Protein 6F4J (pdb70)

InterPro domains:
  IPR001611 Leucine-rich repeat [PS51450] (43-64)
  IPR001611 Leucine-rich repeat [PS51450] (89-110)
  IPR032675 Leucine-rich repeat domain superfamily [G3DSA:3.80.10.10] (1-176)
  IPR044640 U2 small nuclear ribonucleoprotein A' [PTHR10552] (1-251)

Secondary structure (DSSP, 8-state):
-----HHHHHHS-EEE-TTS-EEEE-TTS---S---GGGGTT--SEEE-TTS--SEE--PPP-TT--EEE--S----EE-TTGGGT-TT--EEE--S----SGGGGGGGTT-SS--EEE-TTSGGGGSTTHHHHHHHH-TT--EETTEE--HHHHHHHHHHHHSHHHHHHHHHH-/-----HHHHHHS-EEE-TTS-EEEE-TTS---S---GGGGTT--SEEE--SS--SEE------TT--EEE--S----EE-TTGGGT-TT--EEE--S----SGGGGGGGTT-TT--EEE-TTSGGGGSTTHHHHHHHH-TT--EETTEE--HHHHHHHHHHTTSHHHHHHHHH-/---SEEEEES--TTS-HHHHHHHHHHHHTTTS-EEEEE--SSSTTTT-EEEEESSHHHHHHHHHHHTT-EETTEE-EEEE-S-HHHHHHHH-/----SEEEEES--TTS-HHHHHHHHHHHHTTTS-EEEEE--SSSTTTT-EEEEESSHHHHHHHHHHHTT-EETTEE-EEEE-S-HHHHHHH-

Structure (mmCIF, N/CA/C/O backbone):
data_6F4J
#
_entry.id   6F4J
#
_cell.length_a   65.978
_cell.length_b   53.763
_cell.length_c   75.839
_cell.angle_alpha   90.00
_cell.angle_beta   103.09
_cell.angle_gamma   90.00
#
_symmetry.space_group_name_H-M   'P 1 21 1'
#
loop_
_entity.id
_entity.type
_entity.pdbx_description
1 polymer "Probable U2 small nuclear ribonucleoprotein A'"
2 polymer 'U1 small nuclear ribonucleoprotein A'
3 non-polymer 'POLYETHYLENE GLYCOL (N=34)'
4 non-polymer 'SULFATE ION'
5 water water
#
loop_
_atom_site.group_PDB
_atom_site.id
_atom_site.type_symbol
_atom_site.label_atom_id
_atom_site.label_alt_id
_atom_site.label_comp_id
_atom_site.label_asym_id
_atom_site.label_entity_id
_atom_site.label_seq_id
_atom_site.pdbx_PDB_ins_code
_atom_site.Cartn_x
_atom_site.Cartn_y
_atom_site.Cartn_z
_atom_site.occupancy
_atom_site.B_iso_or_equiv
_atom_site.auth_seq_id
_atom_site.auth_comp_id
_atom_site.auth_asym_id
_atom_site.auth_atom_id
_atom_site.pdbx_PDB_model_num
ATOM 1 N N . MET A 1 1 ? 39.724 -5.208 15.287 1.00 19.05 1 MET A N 1
ATOM 2 C CA . MET A 1 1 ? 38.714 -4.698 16.210 1.00 18.76 1 MET A CA 1
ATOM 3 C C . MET A 1 1 ? 38.728 -5.539 17.474 1.00 17.98 1 MET A C 1
ATOM 4 O O . MET A 1 1 ? 38.944 -6.754 17.410 1.00 19.63 1 MET A O 1
ATOM 9 N N . VAL A 1 2 ? 38.530 -4.900 18.621 1.00 17.82 2 VAL A N 1
ATOM 10 C CA . VAL A 1 2 ? 38.282 -5.654 19.840 1.00 19.58 2 VAL A CA 1
ATOM 11 C C . VAL A 1 2 ? 37.086 -5.071 20.574 1.00 18.29 2 VAL A C 1
ATOM 12 O O . VAL A 1 2 ? 36.737 -3.896 20.377 1.00 18.95 2 VAL A O 1
ATOM 16 N N . LYS A 1 3 ? 36.475 -5.889 21.427 1.00 17.07 3 LYS A N 1
ATOM 17 C CA . LYS A 1 3 ? 35.359 -5.430 22.256 1.00 18.17 3 LYS A CA 1
ATOM 18 C C . LYS A 1 3 ? 35.886 -4.800 23.545 1.00 17.55 3 LYS A C 1
ATOM 19 O O . LYS A 1 3 ? 37.038 -5.025 23.932 1.00 18.06 3 LYS A O 1
ATOM 25 N N . LEU A 1 4 ? 35.057 -3.990 24.197 1.00 16.60 4 LEU A N 1
ATOM 26 C CA . LEU A 1 4 ? 35.435 -3.361 25.457 1.00 15.26 4 LEU A CA 1
ATOM 27 C C . LEU A 1 4 ? 35.331 -4.426 26.552 1.00 15.16 4 LEU A C 1
ATOM 28 O O . LEU A 1 4 ? 34.228 -4.792 26.947 1.00 18.07 4 LEU A O 1
ATOM 33 N N . THR A 1 5 ? 36.473 -4.928 27.011 1.00 16.85 5 THR A N 1
ATOM 34 C CA . THR A 1 5 ? 36.543 -6.002 28.005 1.00 16.05 5 THR A CA 1
ATOM 35 C C . THR A 1 5 ? 37.372 -5.541 29.204 1.00 16.62 5 THR A C 1
ATOM 36 O O . THR A 1 5 ? 38.114 -4.554 29.100 1.00 16.49 5 THR A O 1
ATOM 40 N N . PRO A 1 6 ? 37.266 -6.253 30.343 1.00 17.74 6 PRO A N 1
ATOM 41 C CA . PRO A 1 6 ? 38.152 -5.923 31.463 1.00 18.70 6 PRO A CA 1
ATOM 42 C C . PRO A 1 6 ? 39.625 -6.081 31.099 1.00 20.01 6 PRO A C 1
ATOM 43 O O . PRO A 1 6 ? 40.455 -5.307 31.581 1.00 19.37 6 PRO A O 1
ATOM 47 N N . GLU A 1 7 ? 39.941 -7.060 30.258 1.00 19.97 7 GLU A N 1
ATOM 48 C CA . GLU A 1 7 ? 41.318 -7.258 29.805 1.00 20.56 7 GLU A CA 1
ATOM 49 C C . GLU A 1 7 ? 41.826 -6.027 29.051 1.00 19.20 7 GLU A C 1
ATOM 50 O O . GLU A 1 7 ? 42.964 -5.589 29.241 1.00 21.27 7 GLU A O 1
ATOM 56 N N . LEU A 1 8 ? 40.989 -5.470 28.182 1.00 17.26 8 LEU A N 1
ATOM 57 C CA . LEU A 1 8 ? 41.390 -4.274 27.445 1.00 17.12 8 LEU A CA 1
ATOM 58 C C . LEU A 1 8 ? 41.643 -3.114 28.398 1.00 18.30 8 LEU A C 1
ATOM 59 O O . LEU A 1 8 ? 42.670 -2.431 28.304 1.00 19.44 8 LEU A O 1
ATOM 64 N N . ILE A 1 9 ? 40.704 -2.892 29.316 1.00 17.31 9 ILE A N 1
ATOM 65 C CA . ILE A 1 9 ? 40.851 -1.842 30.321 1.00 17.61 9 ILE A CA 1
ATOM 66 C C . ILE A 1 9 ? 42.166 -1.989 31.093 1.00 18.77 9 ILE A C 1
ATOM 67 O O . ILE A 1 9 ? 42.936 -1.028 31.231 1.00 20.09 9 ILE A O 1
ATOM 72 N N . ASN A 1 10 ? 42.449 -3.206 31.540 1.00 20.60 10 ASN A N 1
ATOM 73 C CA . ASN A 1 10 ? 43.647 -3.453 32.338 1.00 24.73 10 ASN A CA 1
ATOM 74 C C . ASN A 1 10 ? 44.967 -3.165 31.611 1.00 24.53 10 ASN A C 1
ATOM 75 O O . ASN A 1 10 ? 45.944 -2.754 32.248 1.00 26.25 10 ASN A O 1
ATOM 80 N N . GLN A 1 11 ? 45.010 -3.386 30.295 1.00 23.37 11 GLN A N 1
ATOM 81 C CA A GLN A 1 11 ? 46.220 -3.169 29.491 0.55 23.57 11 GLN A CA 1
ATOM 82 C CA B GLN A 1 11 ? 46.253 -3.151 29.555 0.45 22.28 11 GLN A CA 1
ATOM 83 C C . GLN A 1 11 ? 46.363 -1.724 29.018 1.00 22.60 11 GLN A C 1
ATOM 84 O O . GLN A 1 11 ? 47.445 -1.293 28.604 1.00 25.57 11 GLN A O 1
ATOM 95 N N . SER A 1 12 ? 45.259 -0.990 29.039 1.00 21.33 12 SER A N 1
ATOM 96 C CA . SER A 1 12 ? 45.230 0.341 28.460 1.00 19.13 12 SER A CA 1
ATOM 97 C C . SER A 1 12 ? 45.932 1.366 29.328 1.00 18.50 12 SER A C 1
ATOM 98 O O . SER A 1 12 ? 46.096 1.181 30.530 1.00 21.14 12 SER A O 1
ATOM 101 N N . MET A 1 13 ? 46.359 2.448 28.697 1.00 17.61 13 MET A N 1
ATOM 102 C CA . MET A 1 13 ? 47.034 3.503 29.415 1.00 17.63 13 MET A CA 1
ATOM 103 C C . MET A 1 13 ? 46.098 4.137 30.455 1.00 18.29 13 MET A C 1
ATOM 104 O O . MET A 1 13 ? 44.942 4.486 30.161 1.00 18.72 13 MET A O 1
ATOM 109 N N . GLN A 1 14 ? 46.594 4.250 31.683 1.00 19.72 14 GLN A N 1
ATOM 110 C CA . GLN A 1 14 ? 45.848 4.856 32.785 1.00 19.27 14 GLN A CA 1
ATOM 111 C C . GLN A 1 14 ? 46.816 5.834 33.428 1.00 20.70 14 GLN A C 1
ATOM 112 O O . GLN A 1 14 ? 47.848 5.428 33.959 1.00 22.83 14 GLN A O 1
ATOM 118 N N . TYR A 1 15 ? 46.512 7.123 33.349 1.00 19.50 15 TYR A N 1
ATOM 119 C CA . TYR A 1 15 ? 47.523 8.119 33.646 1.00 18.34 15 TYR A CA 1
ATOM 120 C C . TYR A 1 15 ? 46.905 9.450 34.008 1.00 15.93 15 TYR A C 1
ATOM 121 O O . TYR A 1 15 ? 45.706 9.682 33.799 1.00 16.51 15 TYR A O 1
ATOM 130 N N . ILE A 1 16 ? 47.732 10.342 34.529 1.00 19.64 16 ILE A N 1
ATOM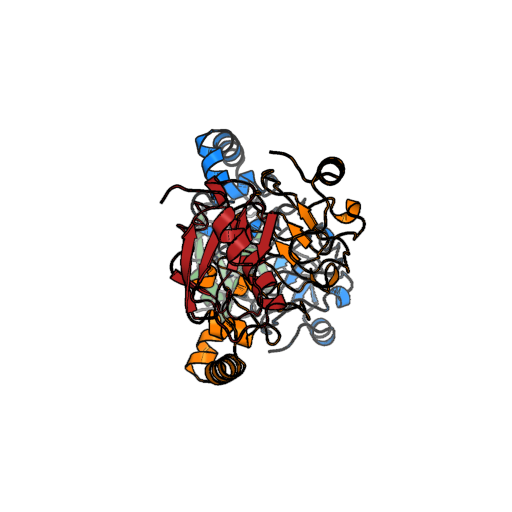 131 C CA . ILE A 1 16 ? 47.301 11.703 34.785 1.00 19.14 16 ILE A CA 1
ATOM 132 C C . ILE A 1 16 ? 47.540 12.545 33.532 1.00 16.34 16 ILE A C 1
ATOM 133 O O . ILE A 1 16 ? 48.680 12.645 33.049 1.00 17.89 16 ILE A O 1
ATOM 138 N N . ASN A 1 17 ? 46.464 13.139 33.007 1.00 14.27 17 ASN A N 1
ATOM 139 C CA . ASN A 1 17 ? 46.488 13.797 31.697 1.00 13.48 17 ASN A CA 1
ATOM 140 C C . ASN A 1 17 ? 46.959 15.259 31.800 1.00 15.78 17 ASN A C 1
ATOM 141 O O . ASN A 1 17 ? 47.261 15.734 32.906 1.00 15.66 17 ASN A O 1
ATOM 146 N N . PRO A 1 18 ? 47.074 15.964 30.657 1.00 17.17 18 PRO A N 1
ATOM 147 C CA . PRO A 1 18 ? 47.624 17.325 30.718 1.00 17.83 18 PRO A CA 1
ATOM 148 C C . PRO A 1 18 ? 46.809 18.325 31.530 1.00 17.33 18 PRO A C 1
ATOM 149 O O . PRO A 1 18 ? 47.324 19.396 31.861 1.00 19.55 18 PRO A O 1
ATOM 153 N N . VAL A 1 19 ? 45.549 18.003 31.820 1.00 16.50 19 VAL A N 1
ATOM 154 C CA . VAL A 1 19 ? 44.739 18.872 32.671 1.00 18.06 19 VAL A CA 1
ATOM 155 C C . VAL A 1 19 ? 44.612 18.284 34.091 1.00 19.84 19 VAL A C 1
ATOM 156 O O . VAL A 1 19 ? 43.741 18.670 34.868 1.00 21.97 19 VAL A O 1
ATOM 160 N N . ARG A 1 20 ? 45.534 17.366 34.387 1.00 19.26 20 ARG A N 1
ATOM 161 C CA A ARG A 1 20 ? 45.742 16.827 35.736 0.50 20.58 20 ARG A CA 1
ATOM 162 C CA B ARG A 1 20 ? 45.757 16.796 35.722 0.50 20.10 20 ARG A CA 1
ATOM 163 C C . ARG A 1 20 ? 44.615 15.920 36.225 1.00 20.37 20 ARG A C 1
ATOM 164 O O . ARG A 1 20 ? 44.397 15.773 37.431 1.00 22.44 20 ARG A O 1
ATOM 179 N N . GLU A 1 21 ? 43.920 15.303 35.288 1.00 17.47 21 GLU A N 1
ATOM 180 C CA . GLU A 1 21 ? 42.872 14.369 35.642 1.00 18.49 21 GLU A CA 1
ATOM 181 C C . GLU A 1 21 ? 43.222 12.940 35.265 1.00 14.54 21 GLU A C 1
ATOM 182 O O . GLU A 1 21 ? 43.997 12.697 34.347 1.00 14.37 21 GLU A O 1
ATOM 188 N N . ARG A 1 22 ? 42.649 11.985 35.984 1.00 13.51 22 ARG A N 1
ATOM 189 C CA . ARG A 1 22 ? 42.958 10.588 35.727 1.00 14.47 22 ARG A CA 1
ATOM 190 C C . ARG A 1 22 ? 42.164 10.104 34.521 1.00 11.92 22 ARG A C 1
ATOM 191 O O . ARG A 1 22 ? 40.930 10.166 34.496 1.00 12.23 22 ARG A O 1
ATOM 199 N N . GLU A 1 23 ? 42.877 9.619 33.522 1.00 12.52 23 GLU A N 1
ATOM 200 C CA . GLU A 1 23 ? 42.282 9.286 32.248 1.00 12.79 23 GLU A CA 1
ATOM 201 C C . GLU A 1 23 ? 42.565 7.836 31.844 1.00 13.04 23 GLU A C 1
ATOM 202 O O . GLU A 1 23 ? 43.670 7.306 32.073 1.00 15.40 23 GLU A O 1
ATOM 208 N N . LEU A 1 24 ? 41.566 7.206 31.238 1.00 11.56 24 LEU A N 1
ATOM 209 C CA . LEU A 1 24 ? 41.689 5.885 30.622 1.00 13.34 24 LEU A CA 1
ATOM 210 C C . LEU A 1 24 ? 41.634 6.043 29.101 1.00 14.34 24 LEU A C 1
ATOM 211 O O . LEU A 1 24 ? 40.682 6.613 28.573 1.00 14.92 24 LEU A O 1
ATOM 216 N N . ASP A 1 25 ? 42.663 5.564 28.407 1.00 12.79 25 ASP A N 1
ATOM 217 C CA . ASP A 1 25 ? 42.756 5.658 26.959 1.00 13.61 25 ASP A CA 1
ATOM 218 C C . ASP A 1 25 ? 42.243 4.379 26.299 1.00 13.19 25 ASP A C 1
ATOM 219 O O . ASP A 1 25 ? 42.924 3.345 26.328 1.00 15.61 25 ASP A O 1
ATOM 224 N N . LEU A 1 26 ? 41.063 4.456 25.683 1.00 11.03 26 LEU A N 1
ATOM 225 C CA . LEU A 1 26 ? 40.509 3.343 24.919 1.00 11.59 26 LEU A CA 1
ATOM 226 C C . LEU A 1 26 ? 40.412 3.698 23.434 1.00 11.87 26 LEU A C 1
ATOM 227 O O . LEU A 1 26 ? 39.517 3.224 22.721 1.00 14.40 26 LEU A O 1
ATOM 232 N N . ARG A 1 27 ? 41.336 4.525 22.955 1.00 12.30 27 ARG A N 1
ATOM 233 C CA . ARG A 1 27 ? 41.236 5.077 21.605 1.00 11.10 27 ARG A CA 1
ATOM 234 C C . ARG A 1 27 ? 41.640 4.081 20.518 1.00 11.42 27 ARG A C 1
ATOM 235 O O . ARG A 1 27 ? 42.658 3.385 20.648 1.00 13.11 27 ARG A O 1
ATOM 243 N N . GLY A 1 28 ? 40.869 4.036 19.436 1.00 12.15 28 GLY A N 1
ATOM 244 C CA . GLY A 1 28 ? 41.326 3.406 18.205 1.00 12.52 28 GLY A CA 1
ATOM 245 C C . GLY A 1 28 ? 41.049 1.926 18.003 1.00 12.21 28 GLY A C 1
ATOM 246 O O . GLY A 1 28 ? 41.522 1.326 17.042 1.00 13.00 28 GLY A O 1
ATOM 247 N N . TYR A 1 29 ? 40.267 1.333 18.897 1.00 12.08 29 TYR A N 1
ATOM 248 C CA . TYR A 1 29 ? 40.069 -0.118 18.900 1.00 12.98 29 TYR A CA 1
ATOM 249 C C . TYR A 1 29 ? 38.863 -0.602 18.095 1.00 12.48 29 TYR A C 1
ATOM 250 O O . TYR A 1 29 ? 38.624 -1.810 18.007 1.00 15.19 29 TYR A O 1
ATOM 259 N N . LYS A 1 30 ? 38.119 0.343 17.510 1.00 13.64 30 LYS A N 1
ATOM 260 C CA . LYS A 1 30 ? 36.859 0.049 16.801 1.00 14.16 30 LYS A CA 1
ATOM 261 C C . LYS A 1 30 ? 35.851 -0.701 17.701 1.00 13.04 30 LYS A C 1
ATOM 262 O O . LYS A 1 30 ? 35.093 -1.563 17.256 1.00 13.86 30 LYS A O 1
ATOM 268 N N . ILE A 1 31 ? 35.861 -0.347 18.980 1.00 11.95 31 ILE A N 1
ATOM 269 C CA . ILE A 1 31 ? 34.916 -0.898 19.947 1.00 12.19 31 ILE A CA 1
ATOM 270 C C . ILE A 1 31 ? 33.490 -0.627 19.461 1.00 12.60 31 ILE A C 1
ATOM 271 O O . ILE A 1 31 ? 33.168 0.499 19.115 1.00 13.66 31 ILE A O 1
ATOM 276 N N . PRO A 1 32 ? 32.641 -1.670 19.395 1.00 13.25 32 PRO A N 1
ATOM 277 C CA . PRO A 1 32 ? 31.306 -1.446 18.815 1.00 14.04 32 PRO A CA 1
ATOM 278 C C . PRO A 1 32 ? 30.222 -1.107 19.838 1.00 13.98 32 PRO A C 1
ATOM 279 O O . PRO A 1 32 ? 29.167 -0.601 19.448 1.00 15.18 32 PRO A O 1
ATOM 283 N N . GLN A 1 33 ? 30.472 -1.354 21.119 1.00 13.39 33 GLN A N 1
ATOM 284 C CA . GLN A 1 33 ? 29.456 -1.159 22.143 1.00 16.62 33 GLN A CA 1
ATOM 285 C C . GLN A 1 33 ? 30.105 -0.801 23.466 1.00 13.83 33 GLN A C 1
ATOM 286 O O . GLN A 1 33 ? 31.132 -1.380 23.821 1.00 15.31 33 GLN A O 1
ATOM 292 N N . ILE A 1 34 ? 29.537 0.160 24.191 1.00 13.64 34 ILE A N 1
ATOM 293 C CA . ILE A 1 34 ? 29.974 0.391 25.555 1.00 13.35 34 ILE A CA 1
ATOM 294 C C . ILE A 1 34 ? 29.522 -0.757 26.474 1.00 16.05 34 ILE A C 1
ATOM 295 O O . ILE A 1 34 ? 28.330 -1.097 26.547 1.00 16.40 34 ILE A O 1
ATOM 300 N N . GLU A 1 35 ? 30.484 -1.356 27.168 1.00 15.96 35 GLU A N 1
ATOM 301 C CA . GLU A 1 35 ? 30.213 -2.429 28.121 1.00 16.87 35 GLU A CA 1
ATOM 302 C C . GLU A 1 35 ? 31.432 -2.622 29.007 1.00 13.34 35 GLU A C 1
ATOM 303 O O . GLU A 1 35 ? 32.518 -2.136 28.677 1.00 14.99 35 GLU A O 1
ATOM 309 N N . ASN A 1 36 ? 31.239 -3.300 30.136 1.00 14.55 36 ASN A N 1
ATOM 310 C CA . ASN A 1 36 ? 32.307 -3.624 31.078 1.00 13.62 36 ASN A CA 1
ATOM 311 C C . ASN A 1 36 ? 32.991 -2.430 31.746 1.00 14.41 36 ASN A C 1
ATOM 312 O O . ASN A 1 36 ? 34.041 -2.599 32.368 1.00 15.88 36 ASN A O 1
ATOM 317 N N . LEU A 1 37 ? 32.394 -1.240 31.673 1.00 14.29 37 LEU A N 1
ATOM 318 C CA . LEU A 1 37 ? 33.034 -0.089 32.300 1.00 13.41 37 LEU A CA 1
ATOM 319 C C . LEU A 1 37 ? 33.021 -0.156 33.823 1.00 15.88 37 LEU A C 1
ATOM 320 O O . LEU A 1 37 ? 33.744 0.585 34.483 1.00 15.96 37 LEU A O 1
ATOM 325 N N . GLY A 1 38 ? 32.203 -1.039 34.388 1.00 14.55 38 GLY A N 1
ATOM 326 C CA . GLY A 1 38 ? 32.250 -1.234 35.823 1.00 17.66 38 GLY A CA 1
ATOM 327 C C . GLY A 1 38 ? 33.634 -1.681 36.280 1.00 18.29 38 GLY A C 1
ATOM 328 O O . GLY A 1 38 ? 34.033 -1.427 37.419 1.00 18.29 38 GLY A O 1
ATOM 329 N N . ALA A 1 39 ? 34.368 -2.345 35.386 1.00 17.01 39 ALA A N 1
ATOM 330 C CA . ALA A 1 39 ? 35.703 -2.856 35.698 1.00 17.70 39 ALA A CA 1
ATOM 331 C C . ALA A 1 39 ? 36.717 -1.737 35.940 1.00 18.60 39 ALA A C 1
ATOM 332 O O . ALA A 1 39 ? 37.811 -1.987 36.439 1.00 20.77 39 ALA A O 1
ATOM 334 N N . THR A 1 40 ? 36.359 -0.510 35.574 1.00 16.13 40 THR A N 1
ATOM 335 C CA . THR A 1 40 ? 37.187 0.648 35.906 1.00 16.23 40 THR A CA 1
ATOM 336 C C . THR A 1 40 ? 37.155 0.990 37.394 1.00 17.31 40 THR A C 1
ATOM 337 O O . THR A 1 40 ? 37.980 1.775 37.866 1.00 19.02 40 THR A O 1
ATOM 341 N N . LEU A 1 41 ? 36.196 0.422 38.124 1.00 16.64 41 LEU A N 1
ATOM 342 C CA . LEU A 1 41 ? 36.056 0.681 39.558 1.00 17.23 41 LEU A CA 1
ATOM 343 C C . LEU A 1 41 ? 36.037 2.170 39.907 1.00 16.97 41 LEU A C 1
ATOM 344 O O . LEU A 1 41 ? 36.529 2.579 40.967 1.00 19.17 41 LEU A O 1
ATOM 349 N N . ASP A 1 42 ? 35.481 2.971 39.002 1.00 15.53 42 ASP A N 1
ATOM 350 C CA . ASP A 1 42 ? 35.274 4.410 39.224 1.00 16.01 42 ASP A CA 1
ATOM 351 C C . ASP A 1 42 ? 36.598 5.154 39.434 1.00 15.28 42 ASP A C 1
ATOM 352 O O . ASP A 1 42 ? 36.649 6.178 40.128 1.00 17.58 42 ASP A O 1
ATOM 357 N N . GLN A 1 43 ? 37.666 4.656 38.823 1.00 14.72 43 GLN A N 1
ATOM 358 C CA . GLN A 1 43 ? 38.987 5.248 39.030 1.00 15.64 43 GLN A CA 1
ATOM 359 C C . GLN A 1 43 ? 39.233 6.516 38.231 1.00 14.44 43 GLN A C 1
ATOM 360 O O . GLN A 1 43 ? 40.153 7.277 38.554 1.00 16.94 43 GLN A O 1
ATOM 366 N N . PHE A 1 44 ? 38.415 6.754 37.208 1.00 13.98 44 PHE A N 1
ATOM 367 C CA . PHE A 1 44 ? 38.737 7.784 36.211 1.00 12.99 44 PHE A CA 1
ATOM 368 C C . PHE A 1 44 ? 37.865 9.037 36.230 1.00 12.87 44 PHE A C 1
ATOM 369 O O . PHE A 1 44 ? 36.638 8.956 36.370 1.00 14.55 44 PHE A O 1
ATOM 377 N N . ASP A 1 45 ? 38.522 10.188 36.090 1.00 12.31 45 ASP A N 1
ATOM 378 C CA . ASP A 1 45 ? 37.855 11.452 35.814 1.00 11.75 45 ASP A CA 1
ATOM 379 C C . ASP A 1 45 ? 37.423 11.533 34.341 1.00 12.12 45 ASP A C 1
ATOM 380 O O . ASP A 1 45 ? 36.419 12.162 34.010 1.00 11.80 45 ASP A O 1
ATOM 385 N N . THR A 1 46 ? 38.202 10.923 33.457 1.00 11.76 46 THR A N 1
ATOM 386 C CA . THR A 1 46 ? 37.997 11.057 32.016 1.00 11.24 46 THR A CA 1
ATOM 387 C C . THR A 1 46 ? 38.168 9.713 31.355 1.00 11.92 46 THR A C 1
ATOM 388 O O . THR A 1 46 ? 39.098 8.979 31.667 1.00 12.43 46 THR A O 1
ATOM 392 N N . ILE A 1 47 ? 37.254 9.378 30.461 1.00 11.39 47 ILE A N 1
ATOM 393 C CA . ILE A 1 47 ? 37.374 8.168 29.659 1.00 11.16 47 ILE A CA 1
ATOM 394 C C . ILE A 1 47 ? 37.390 8.579 28.195 1.00 11.42 47 ILE A C 1
ATOM 395 O O . ILE A 1 47 ? 36.527 9.344 27.741 1.00 12.39 47 ILE A O 1
ATOM 400 N N . ASP A 1 48 ? 38.415 8.124 27.478 1.00 12.10 48 ASP A N 1
ATOM 401 C CA . ASP A 1 48 ? 38.602 8.504 26.083 1.00 12.61 48 ASP A CA 1
ATOM 402 C C . ASP A 1 48 ? 38.296 7.324 25.163 1.00 13.00 48 ASP A C 1
ATOM 403 O O . ASP A 1 48 ? 39.078 6.370 25.069 1.00 11.49 48 ASP A O 1
ATOM 408 N N . LEU A 1 49 ? 37.132 7.407 24.514 1.00 11.89 49 LEU A N 1
ATOM 409 C CA . LEU A 1 49 ? 36.653 6.389 23.586 1.00 11.34 49 LEU A CA 1
ATOM 410 C C . LEU A 1 49 ? 36.706 6.891 22.145 1.00 11.98 49 LEU A C 1
ATOM 411 O O . LEU A 1 49 ? 35.948 6.429 21.288 1.00 12.64 49 LEU A O 1
ATOM 416 N N . SER A 1 50 ? 37.604 7.839 21.872 1.00 11.06 50 SER A N 1
ATOM 417 C CA . SER A 1 50 ? 37.752 8.368 20.515 1.00 11.40 50 SER A CA 1
ATOM 418 C C . SER A 1 50 ? 38.133 7.254 19.539 1.00 12.15 50 SER A C 1
ATOM 419 O O . SER A 1 50 ? 38.804 6.294 19.914 1.00 13.00 50 SER A O 1
ATOM 422 N N . ASP A 1 51 ? 37.729 7.418 18.283 1.00 13.54 51 ASP A N 1
ATOM 423 C CA . ASP A 1 51 ? 38.145 6.529 17.202 1.00 12.37 51 ASP A CA 1
ATOM 424 C C . ASP A 1 51 ? 37.716 5.101 17.440 1.00 11.75 51 ASP A C 1
ATOM 425 O O . ASP A 1 51 ? 38.480 4.159 17.223 1.00 13.49 51 ASP A O 1
ATOM 430 N N . ASN A 1 52 ? 36.477 4.936 17.885 1.00 11.63 52 ASN A N 1
ATOM 431 C CA . ASN A 1 52 ? 35.887 3.605 17.951 1.00 12.98 52 ASN A CA 1
ATOM 432 C C . ASN A 1 52 ? 34.705 3.507 17.005 1.00 14.71 52 ASN A C 1
ATOM 433 O O . ASN A 1 52 ? 34.590 4.325 16.090 1.00 16.82 52 ASN A O 1
ATOM 438 N N . ASP A 1 53 ? 33.829 2.530 17.230 1.00 13.03 53 ASP A N 1
ATOM 439 C CA . ASP A 1 53 ? 32.759 2.234 16.275 1.00 13.54 53 ASP A CA 1
ATOM 440 C C . ASP A 1 53 ? 31.392 2.286 16.953 1.00 13.61 53 ASP A C 1
ATOM 441 O O . ASP A 1 53 ? 30.474 1.547 16.596 1.00 16.41 53 ASP A O 1
ATOM 446 N N . LEU A 1 54 ? 31.263 3.147 17.946 1.00 12.50 54 LEU A N 1
ATOM 447 C CA . LEU A 1 54 ? 30.014 3.223 18.702 1.00 12.33 54 LEU A CA 1
ATOM 448 C C . LEU A 1 54 ? 28.890 3.815 17.868 1.00 12.76 54 LEU A C 1
ATOM 449 O O . LEU A 1 54 ? 29.073 4.823 17.203 1.00 12.96 54 LEU A O 1
ATOM 454 N N . ARG A 1 55 ? 27.712 3.192 17.946 1.00 12.56 55 ARG A N 1
ATOM 455 C CA . ARG A 1 55 ? 26.510 3.756 17.338 1.00 13.15 55 ARG A CA 1
ATOM 456 C C . ARG A 1 55 ? 25.579 4.363 18.376 1.00 13.51 55 ARG A C 1
ATOM 457 O O . ARG A 1 55 ? 24.692 5.142 18.040 1.00 14.34 55 ARG A O 1
ATOM 465 N N . LYS A 1 56 ? 25.767 3.979 19.630 1.00 13.69 56 LYS A N 1
ATOM 466 C CA . LYS A 1 56 ? 24.920 4.471 20.710 1.00 15.47 56 LYS A CA 1
ATOM 467 C C . LYS A 1 56 ? 25.786 4.876 21.895 1.00 15.16 56 LYS A C 1
ATOM 468 O O . LYS A 1 56 ? 26.779 4.212 22.199 1.00 16.29 56 LYS A O 1
ATOM 474 N N . LEU A 1 57 ? 25.422 5.976 22.543 1.00 14.08 57 LEU A N 1
ATOM 475 C CA . LEU A 1 57 ? 25.946 6.300 23.862 1.00 14.59 57 LEU A CA 1
ATOM 476 C C . LEU A 1 57 ? 24.972 5.739 24.890 1.00 13.78 57 LEU A C 1
ATOM 477 O O . LEU A 1 57 ? 23.881 6.287 25.093 1.00 14.55 57 LEU A O 1
ATOM 482 N N . ASP A 1 58 ? 25.340 4.611 25.484 1.00 14.31 58 ASP A N 1
ATOM 483 C CA . ASP A 1 58 ? 24.443 3.886 26.375 1.00 15.84 58 ASP A CA 1
ATOM 484 C C . ASP A 1 58 ? 25.210 2.997 27.347 1.00 16.80 58 ASP A C 1
ATOM 485 O O . ASP A 1 58 ? 26.442 2.939 27.303 1.00 16.68 58 ASP A O 1
ATOM 490 N N . ASN A 1 59 ? 24.475 2.307 28.212 1.00 17.69 59 ASN A N 1
ATOM 491 C CA . ASN A 1 59 ? 25.023 1.231 29.028 1.00 16.41 59 ASN A CA 1
ATOM 492 C C . ASN A 1 59 ? 26.168 1.666 29.946 1.00 17.09 59 ASN A C 1
ATOM 493 O O . ASN A 1 59 ? 27.157 0.962 30.085 1.00 17.80 59 ASN A O 1
ATOM 498 N N . LEU A 1 60 ? 26.035 2.832 30.571 1.00 15.85 60 LEU A N 1
ATOM 499 C CA A LEU A 1 60 ? 27.016 3.273 31.553 0.06 15.86 60 LEU A CA 1
ATOM 500 C CA B LEU A 1 60 ? 27.023 3.285 31.556 0.94 15.16 60 LEU A CA 1
ATOM 501 C C . LEU A 1 60 ? 26.625 2.796 32.948 1.00 15.28 60 LEU A C 1
ATOM 502 O O . LEU A 1 60 ? 25.452 2.903 33.344 1.00 16.92 60 LEU A O 1
ATOM 511 N N . PRO A 1 61 ? 27.595 2.264 33.701 1.00 15.88 61 PRO A N 1
ATOM 512 C CA . PRO A 1 61 ? 27.395 1.861 35.094 1.00 16.32 61 PRO A CA 1
ATOM 513 C C . PRO A 1 61 ? 27.541 3.074 36.012 1.00 15.81 61 PRO A C 1
ATOM 514 O O . PRO A 1 61 ? 27.906 4.157 35.545 1.00 14.76 61 PRO A O 1
ATOM 518 N N . HIS A 1 62 ? 27.253 2.922 37.301 1.00 15.31 62 HIS A N 1
ATOM 519 C CA . HIS A 1 62 ? 27.465 4.029 38.224 1.00 15.07 62 HIS A CA 1
ATOM 520 C C . HIS A 1 62 ? 28.940 4.385 38.337 1.00 14.49 62 HIS A C 1
ATOM 521 O O . HIS A 1 62 ? 29.753 3.572 38.782 1.00 16.74 62 HIS A O 1
ATOM 528 N N . LEU A 1 63 ? 29.269 5.606 37.927 1.00 14.17 63 LEU A N 1
ATOM 529 C CA . LEU A 1 63 ? 30.649 6.096 37.966 1.00 14.08 63 LEU A CA 1
ATOM 530 C C . LEU A 1 63 ? 30.648 7.547 38.414 1.00 14.57 63 LEU A C 1
ATOM 531 O O . LEU A 1 63 ? 30.737 8.453 37.581 1.00 15.05 63 LEU A O 1
ATOM 536 N N . PRO A 1 64 ? 30.555 7.777 39.736 1.00 15.33 64 PRO A N 1
ATOM 537 C CA . PRO A 1 64 ? 30.424 9.140 40.259 1.00 16.38 64 PRO A CA 1
ATOM 538 C C . PRO A 1 64 ? 31.621 10.032 39.963 1.00 15.71 64 PRO A C 1
ATOM 539 O O . PRO A 1 64 ? 31.477 11.249 39.962 1.00 16.49 64 PRO A O 1
ATOM 543 N N . ARG A 1 65 ? 32.776 9.434 39.699 1.00 14.58 65 ARG A N 1
ATOM 544 C CA . ARG A 1 65 ? 33.970 10.226 39.489 1.00 13.87 65 ARG A CA 1
ATOM 545 C C . ARG A 1 65 ? 34.043 10.798 38.067 1.00 12.54 65 ARG A C 1
ATOM 546 O O . ARG A 1 65 ? 34.780 11.749 37.798 1.00 14.67 65 ARG A O 1
ATOM 554 N N . LEU A 1 66 ? 33.304 10.202 37.143 1.00 13.05 66 LEU A N 1
ATOM 555 C CA . LEU A 1 66 ? 33.448 10.572 35.737 1.00 13.31 66 LEU A CA 1
ATOM 556 C C . LEU A 1 66 ? 32.972 11.984 35.466 1.00 11.46 66 LEU A C 1
ATOM 557 O O . LEU A 1 66 ? 31.827 12.330 35.759 1.00 13.65 66 LEU A O 1
ATOM 562 N N . LYS A 1 67 ? 33.851 12.806 34.909 1.00 12.00 67 LYS A N 1
ATOM 563 C CA . LYS A 1 67 ? 33.522 14.199 34.615 1.00 12.03 67 LYS A CA 1
ATOM 564 C C . LYS A 1 67 ? 33.659 14.550 33.136 1.00 13.19 67 LYS A C 1
ATOM 565 O O . LYS A 1 67 ? 33.063 15.513 32.687 1.00 13.07 67 LYS A O 1
ATOM 571 N N . THR A 1 68 ? 34.437 13.780 32.370 1.00 12.98 68 THR A N 1
ATOM 572 C CA . THR A 1 68 ? 34.616 14.080 30.944 1.00 12.25 68 THR A CA 1
ATOM 573 C C . THR A 1 68 ? 34.538 12.803 30.137 1.00 12.32 68 THR A C 1
ATOM 574 O O . THR A 1 68 ? 35.165 11.800 30.494 1.00 13.00 68 THR A O 1
ATOM 578 N N . LEU A 1 69 ? 33.752 12.825 29.063 1.00 12.81 69 LEU A N 1
ATOM 579 C CA . LEU A 1 69 ? 33.656 11.690 28.151 1.00 13.19 69 LEU A CA 1
ATOM 580 C C . LEU A 1 69 ? 34.112 12.163 26.795 1.00 10.42 69 LEU A C 1
ATOM 581 O O . LEU A 1 69 ? 33.511 13.094 26.233 1.00 12.24 69 LEU A O 1
ATOM 586 N N . LEU A 1 70 ? 35.177 11.547 26.272 1.00 9.85 70 LEU A N 1
ATOM 587 C CA . LEU A 1 70 ? 35.648 11.901 24.940 1.00 10.12 70 LEU A CA 1
ATOM 588 C C . LEU A 1 70 ? 35.180 10.839 23.950 1.00 10.04 70 LEU A C 1
ATOM 589 O O . LEU A 1 70 ? 35.534 9.670 24.080 1.00 12.02 70 LEU A O 1
ATOM 594 N N . LEU A 1 71 ? 34.364 11.255 22.981 1.00 10.86 71 LEU A N 1
ATOM 595 C CA . LEU A 1 71 ? 33.709 10.327 22.057 1.00 11.08 71 LEU A CA 1
ATOM 596 C C . LEU A 1 71 ? 33.972 10.709 20.597 1.00 10.95 71 LEU A C 1
ATOM 597 O O . LEU A 1 71 ? 33.196 10.370 19.707 1.00 11.61 71 LEU A O 1
ATOM 602 N N . ASN A 1 72 ? 35.101 11.376 20.344 1.00 10.15 72 ASN A N 1
ATOM 603 C CA . ASN A 1 72 ? 35.425 11.831 18.997 1.00 10.84 72 ASN A CA 1
ATOM 604 C C . ASN A 1 72 ? 35.384 10.696 17.970 1.00 10.38 72 ASN A C 1
ATOM 605 O O . ASN A 1 72 ? 35.890 9.591 18.209 1.00 11.70 72 ASN A O 1
ATOM 610 N N . ASN A 1 73 ? 34.817 10.982 16.804 1.00 11.01 73 ASN A N 1
ATOM 611 C CA . ASN A 1 73 ? 34.979 10.072 15.669 1.00 10.91 73 ASN A CA 1
ATOM 612 C C . ASN A 1 73 ? 34.504 8.653 15.925 1.00 11.75 73 ASN A C 1
ATOM 613 O O . ASN A 1 73 ? 35.227 7.680 15.735 1.00 14.86 73 ASN A O 1
ATOM 618 N N . ASN A 1 74 ? 33.260 8.563 16.367 1.00 11.59 74 ASN A N 1
ATOM 619 C CA A ASN A 1 74 ? 32.534 7.304 16.382 0.24 13.02 74 ASN A CA 1
ATOM 620 C CA B ASN A 1 74 ? 32.535 7.306 16.387 0.76 12.90 74 ASN A CA 1
ATOM 621 C C . ASN A 1 74 ? 31.419 7.439 15.355 1.00 13.19 74 ASN A C 1
ATOM 622 O O . ASN A 1 74 ? 31.544 8.234 14.432 1.00 15.14 74 ASN A O 1
ATOM 631 N N . ARG A 1 75 ? 30.335 6.674 15.505 1.00 13.08 75 ARG A N 1
ATOM 632 C CA A ARG A 1 75 ? 29.214 6.764 14.574 0.40 13.74 75 ARG A CA 1
ATOM 633 C CA B ARG A 1 75 ? 29.210 6.720 14.577 0.60 14.89 75 ARG A CA 1
ATOM 634 C C . ARG A 1 75 ? 27.920 6.922 15.365 1.00 12.54 75 ARG A C 1
ATOM 635 O O . ARG A 1 75 ? 26.866 6.399 14.999 1.00 13.86 75 ARG A O 1
ATOM 650 N N . ILE A 1 76 ? 28.003 7.664 16.463 1.00 11.77 76 ILE A N 1
ATOM 651 C CA . ILE A 1 76 ? 26.865 7.730 17.390 1.00 12.08 76 ILE A CA 1
ATOM 652 C C . ILE A 1 76 ? 25.650 8.437 16.805 1.00 11.86 76 ILE A C 1
ATOM 653 O O . ILE A 1 76 ? 25.754 9.571 16.344 1.00 13.07 76 ILE A O 1
ATOM 658 N N . LEU A 1 77 ? 24.488 7.771 16.852 1.00 12.61 77 LEU A N 1
ATOM 659 C CA . LEU A 1 77 ? 23.253 8.376 16.336 1.00 13.10 77 LEU A CA 1
ATOM 660 C C . LEU A 1 77 ? 22.138 8.430 17.364 1.00 12.65 77 LEU A C 1
ATOM 661 O O . LEU A 1 77 ? 21.058 8.952 17.076 1.00 15.24 77 LEU A O 1
ATOM 666 N N . ARG A 1 78 ? 22.401 7.900 18.552 1.00 12.92 78 ARG A N 1
ATOM 667 C CA . ARG A 1 78 ? 21.402 7.826 19.613 1.00 11.98 78 ARG A CA 1
ATOM 668 C C . ARG A 1 78 ? 22.073 7.880 20.978 1.00 11.79 78 ARG A C 1
ATOM 669 O O . ARG A 1 78 ? 23.120 7.273 21.186 1.00 12.29 78 ARG A O 1
ATOM 677 N N . ILE A 1 79 ? 21.468 8.612 21.899 1.00 11.26 79 ILE A N 1
ATOM 678 C CA . ILE A 1 79 ? 21.914 8.681 23.283 1.00 11.97 79 ILE A CA 1
ATOM 679 C C . ILE A 1 79 ? 20.800 8.105 24.151 1.00 12.08 79 ILE A C 1
ATOM 680 O O . ILE A 1 79 ? 19.649 8.479 23.996 1.00 12.87 79 ILE A O 1
ATOM 685 N N . SER A 1 80 ? 21.124 7.183 25.047 1.00 11.63 80 SER A N 1
ATOM 686 C CA A SER A 1 80 ? 20.087 6.603 25.889 0.36 12.58 80 SER A CA 1
ATOM 687 C CA B SER A 1 80 ? 20.139 6.582 25.935 0.36 12.60 80 SER A CA 1
ATOM 688 C CA C SER A 1 80 ? 20.115 6.596 25.918 0.28 12.49 80 SER A CA 1
ATOM 689 C C . SER A 1 80 ? 19.627 7.602 26.942 1.00 13.43 80 SER A C 1
ATOM 690 O O . SER A 1 80 ? 20.359 8.523 27.323 1.00 14.00 80 SER A O 1
ATOM 697 N N . GLU A 1 81 ? 18.381 7.430 27.385 1.00 14.23 81 GLU A N 1
ATOM 698 C CA . GLU A 1 81 ? 17.823 8.278 28.435 1.00 14.42 81 GLU A CA 1
ATOM 699 C C . GLU A 1 81 ? 18.343 7.878 29.805 1.00 15.48 81 GLU A C 1
ATOM 700 O O . GLU A 1 81 ? 18.737 6.731 30.030 1.00 17.07 81 GLU A O 1
ATOM 706 N N . GLY A 1 82 ? 18.369 8.852 30.706 1.00 15.42 82 GLY A N 1
ATOM 707 C CA . GLY A 1 82 ? 18.652 8.620 32.106 1.00 17.21 82 GLY A CA 1
ATOM 708 C C . GLY A 1 82 ? 20.108 8.360 32.452 1.00 16.87 82 GLY A C 1
ATOM 709 O O . GLY A 1 82 ? 20.386 7.835 33.523 1.00 19.09 82 GLY A O 1
ATOM 710 N N . LEU A 1 83 ? 21.041 8.734 31.580 1.00 16.89 83 LEU A N 1
ATOM 711 C CA . LEU A 1 83 ? 22.453 8.503 31.882 1.00 15.89 83 LEU A CA 1
ATOM 712 C C . LEU A 1 83 ? 22.953 9.326 33.065 1.00 13.89 83 LEU A C 1
ATOM 713 O O . LEU A 1 83 ? 23.966 8.981 33.662 1.00 14.82 83 LEU A O 1
ATOM 718 N N . GLU A 1 84 ? 22.234 10.383 33.431 1.00 13.99 84 GLU A N 1
ATOM 719 C CA . GLU A 1 84 ? 22.616 11.166 34.598 1.00 14.39 84 GLU A CA 1
ATOM 720 C C . GLU A 1 84 ? 22.488 10.367 35.886 1.00 15.32 84 GLU A C 1
ATOM 721 O O . GLU A 1 84 ? 23.043 10.751 36.916 1.00 17.83 84 GLU A O 1
ATOM 727 N N . GLU A 1 85 ? 21.732 9.273 35.849 1.00 16.42 85 GLU A N 1
ATOM 728 C CA . GLU A 1 85 ? 21.652 8.394 37.009 1.00 20.69 85 GLU A CA 1
ATOM 729 C C . GLU A 1 85 ? 22.953 7.608 37.173 1.00 18.19 85 GLU A C 1
ATOM 730 O O . GLU A 1 85 ? 23.305 7.197 38.283 1.00 21.16 85 GLU A O 1
ATOM 736 N N . ALA A 1 86 ? 23.668 7.415 36.070 1.00 15.79 86 ALA A N 1
ATOM 737 C CA . ALA A 1 86 ? 24.916 6.651 36.095 1.00 16.10 86 ALA A CA 1
ATOM 738 C C . ALA A 1 86 ? 26.127 7.550 36.304 1.00 15.10 86 ALA A C 1
ATOM 739 O O . ALA A 1 86 ? 27.013 7.233 37.105 1.00 15.70 86 ALA A O 1
ATOM 741 N N . VAL A 1 87 ? 26.171 8.665 35.578 1.00 14.60 87 VAL A N 1
ATOM 742 C CA . VAL A 1 87 ? 27.311 9.575 35.644 1.00 13.24 87 VAL A CA 1
ATOM 743 C C . VAL A 1 87 ? 26.848 11.015 35.930 1.00 14.29 87 VAL A C 1
ATOM 744 O O . VAL A 1 87 ? 26.949 11.904 35.079 1.00 13.63 87 VAL A O 1
ATOM 748 N N . PRO A 1 88 ? 26.334 11.243 37.148 1.00 14.25 88 PRO A N 1
ATOM 749 C CA . PRO A 1 88 ? 25.694 12.525 37.462 1.00 14.08 88 PRO A CA 1
ATOM 750 C C . PRO A 1 88 ? 26.642 13.702 37.428 1.00 13.41 88 PRO A C 1
ATOM 751 O O . PRO A 1 88 ? 26.181 14.825 37.280 1.00 15.29 88 PRO A O 1
ATOM 755 N N . ASN A 1 89 ? 27.946 13.458 37.519 1.00 13.01 89 ASN A N 1
ATOM 756 C CA . ASN A 1 89 ? 28.884 14.571 37.570 1.00 14.31 89 ASN A CA 1
ATOM 757 C C . ASN A 1 89 ? 29.534 14.904 36.230 1.00 14.66 89 ASN A C 1
ATOM 758 O O . ASN A 1 89 ? 30.522 15.641 36.167 1.00 14.37 89 ASN A O 1
ATOM 763 N N . LEU A 1 90 ? 28.960 14.394 35.150 1.00 14.46 90 LEU A N 1
ATOM 764 C CA . LEU A 1 90 ? 29.518 14.642 33.836 1.00 14.57 90 LEU A CA 1
ATOM 765 C C . LEU A 1 90 ? 29.499 16.143 33.560 1.00 13.95 90 LEU A C 1
ATOM 766 O O . LEU A 1 90 ? 28.438 16.782 33.605 1.00 14.53 90 LEU A O 1
ATOM 771 N N . GLY A 1 91 ? 30.679 16.702 33.293 1.00 13.85 91 GLY A N 1
ATOM 772 C CA . GLY A 1 91 ? 30.843 18.122 33.026 1.00 14.77 91 GLY A CA 1
ATOM 773 C C . GLY A 1 91 ? 31.068 18.480 31.570 1.00 12.21 91 GLY A C 1
ATOM 774 O O . GLY A 1 91 ? 30.777 19.601 31.133 1.00 13.58 91 GLY A O 1
ATOM 775 N N . SER A 1 92 ? 31.610 17.530 30.815 1.00 12.32 92 SER A N 1
ATOM 776 C CA A SER A 1 92 ? 31.934 17.770 29.428 0.54 11.27 92 SER A CA 1
ATOM 777 C CA B SER A 1 92 ? 31.988 17.753 29.422 0.46 11.29 92 SER A CA 1
ATOM 778 C C . SER A 1 92 ? 31.688 16.518 28.618 1.00 11.11 92 SER A C 1
ATOM 779 O O . SER A 1 92 ? 32.113 15.419 28.999 1.00 12.81 92 SER A O 1
ATOM 784 N N . ILE A 1 93 ? 30.983 16.685 27.509 1.00 11.64 93 ILE A N 1
ATOM 785 C CA A ILE A 1 93 ? 30.793 15.584 26.584 0.58 11.70 93 ILE A CA 1
ATOM 786 C CA B ILE A 1 93 ? 30.764 15.587 26.574 0.42 11.51 93 ILE A CA 1
ATOM 787 C C . ILE A 1 93 ? 31.216 16.012 25.183 1.00 12.01 93 ILE A C 1
ATOM 788 O O . ILE A 1 93 ? 30.666 16.949 24.591 1.00 12.05 93 ILE A O 1
ATOM 797 N N . ILE A 1 94 ? 32.233 15.331 24.669 1.00 11.11 94 ILE A N 1
ATOM 798 C CA . ILE A 1 94 ? 32.821 15.721 23.407 1.00 10.96 94 ILE A CA 1
ATOM 799 C C . ILE A 1 94 ? 32.413 14.726 22.338 1.00 11.50 94 ILE A C 1
ATOM 800 O O . ILE A 1 94 ? 32.931 13.606 22.281 1.00 10.98 94 ILE A O 1
ATOM 805 N N . LEU A 1 95 ? 31.428 15.128 21.535 1.00 10.49 95 LEU A N 1
ATOM 806 C CA . LEU A 1 95 ? 30.835 14.246 20.534 1.00 11.21 95 LEU A CA 1
ATOM 807 C C . LEU A 1 95 ? 31.231 14.634 19.110 1.00 11.11 95 LEU A C 1
ATOM 808 O O . LEU A 1 95 ? 30.585 14.238 18.144 1.00 11.66 95 LEU A O 1
ATOM 813 N N . THR A 1 96 ? 32.315 15.394 18.988 1.00 11.19 96 THR A N 1
ATOM 814 C CA . THR A 1 96 ? 32.836 15.772 17.674 1.00 12.16 96 THR A CA 1
ATOM 815 C C . THR A 1 96 ? 32.920 14.560 16.736 1.00 12.34 96 THR A C 1
ATOM 816 O O . THR A 1 96 ? 33.412 13.499 17.131 1.00 13.73 96 THR A O 1
ATOM 820 N N . GLY A 1 97 ? 32.438 14.708 15.504 1.00 12.11 97 GLY A N 1
ATOM 821 C CA . GLY A 1 97 ? 32.589 13.664 14.500 1.00 12.46 97 GLY A CA 1
ATOM 822 C C . GLY A 1 97 ? 31.678 12.467 14.740 1.00 13.65 97 GLY A C 1
ATOM 823 O O . GLY A 1 97 ? 32.117 11.315 14.703 1.00 17.16 97 GLY A O 1
ATOM 824 N N . ASN A 1 98 ? 30.404 12.731 15.014 1.00 12.93 98 ASN A N 1
ATOM 825 C CA . ASN A 1 98 ? 29.425 11.666 15.133 1.00 12.91 98 ASN A CA 1
ATOM 826 C C . ASN A 1 98 ? 28.243 11.893 14.204 1.00 12.93 98 ASN A C 1
ATOM 827 O O . ASN A 1 98 ? 28.329 12.728 13.299 1.00 14.62 98 ASN A O 1
ATOM 832 N N . ASN A 1 99 ? 27.151 11.162 14.418 1.00 13.60 99 ASN A N 1
ATOM 833 C CA A ASN A 1 99 ? 26.031 11.143 13.483 0.43 16.15 99 ASN A CA 1
ATOM 834 C CA B ASN A 1 99 ? 26.042 11.179 13.471 0.57 14.88 99 ASN A CA 1
ATOM 835 C C . ASN A 1 99 ? 24.703 11.564 14.113 1.00 15.65 99 ASN A C 1
ATOM 836 O O . ASN A 1 99 ? 23.634 11.062 13.733 1.00 16.31 99 ASN A O 1
ATOM 845 N N . LEU A 1 100 ? 24.755 12.465 15.081 1.00 15.25 100 LEU A N 1
ATOM 846 C CA . LEU A 1 100 ? 23.520 12.931 15.703 1.00 14.57 100 LEU A CA 1
ATOM 847 C C . LEU A 1 100 ? 22.849 13.924 14.749 1.00 16.53 100 LEU A C 1
ATOM 848 O O . LEU A 1 100 ? 23.450 14.910 14.348 1.00 18.05 100 LEU A O 1
ATOM 853 N N . GLN A 1 101 ? 21.593 13.650 14.393 1.00 18.59 101 GLN A N 1
ATOM 854 C CA . GLN A 1 101 ? 20.939 14.304 13.252 1.00 22.15 101 GLN A CA 1
ATOM 855 C C . GLN A 1 101 ? 20.031 15.492 13.589 1.00 22.01 101 GLN A C 1
ATOM 856 O O . GLN A 1 101 ? 20.044 16.504 12.888 1.00 23.84 101 GLN A O 1
ATOM 862 N N . GLU A 1 102 ? 19.205 15.347 14.624 1.00 21.47 102 GLU A N 1
ATOM 863 C CA . GLU A 1 102 ? 18.150 16.322 14.900 1.00 22.04 102 GLU A CA 1
ATOM 864 C C . GLU A 1 102 ? 18.275 16.860 16.307 1.00 18.45 102 GLU A C 1
ATOM 865 O O . GLU A 1 102 ? 18.850 16.202 17.175 1.00 18.61 102 GLU A O 1
ATOM 871 N N . LEU A 1 103 ? 17.723 18.046 16.541 1.00 18.41 103 LEU A N 1
ATOM 872 C CA . LEU A 1 103 ? 17.751 18.628 17.877 1.00 19.01 103 LEU A CA 1
ATOM 873 C C . LEU A 1 103 ? 17.073 17.709 18.891 1.00 18.35 103 LEU A C 1
ATOM 874 O O . LEU A 1 103 ? 17.536 17.589 20.024 1.00 19.39 103 LEU A O 1
ATOM 879 N N . SER A 1 104 ? 15.985 17.055 18.486 1.00 19.21 104 SER A N 1
ATOM 880 C CA . SER A 1 104 ? 15.294 16.124 19.379 1.00 19.44 104 SER A CA 1
ATOM 881 C C . SER A 1 104 ? 16.168 14.954 19.855 1.00 18.87 104 SER A C 1
ATOM 882 O O . SER A 1 104 ? 15.890 14.363 20.893 1.00 18.80 104 SER A O 1
ATOM 885 N N . ASP A 1 105 ? 17.233 14.644 19.114 1.00 17.26 105 ASP A N 1
ATOM 886 C CA . ASP A 1 105 ? 18.147 13.572 19.492 1.00 17.40 105 ASP A CA 1
ATOM 887 C C . ASP A 1 105 ? 19.015 13.978 20.693 1.00 15.97 105 ASP A C 1
ATOM 888 O O . ASP A 1 105 ? 19.678 13.143 21.300 1.00 15.74 105 ASP A O 1
ATOM 893 N N . LEU A 1 106 ? 19.012 15.264 21.031 1.00 15.56 106 LEU A N 1
ATOM 894 C CA . LEU A 1 106 ? 19.801 15.744 22.159 1.00 15.02 106 LEU A CA 1
ATOM 895 C C . LEU A 1 106 ? 19.018 15.774 23.460 1.00 14.40 106 LEU A C 1
ATOM 896 O O . LEU A 1 106 ? 19.592 16.014 24.520 1.00 15.16 106 LEU A O 1
ATOM 901 N N . GLU A 1 107 ? 17.709 15.535 23.392 1.00 15.29 107 GLU A N 1
ATOM 902 C CA . GLU A 1 107 ? 16.900 15.560 24.604 1.00 17.74 107 GLU A CA 1
ATOM 903 C C . GLU A 1 107 ? 17.404 14.682 25.759 1.00 16.38 107 GLU A C 1
ATOM 904 O O . GLU A 1 107 ? 17.278 15.082 26.915 1.00 16.40 107 GLU A O 1
ATOM 910 N N . PRO A 1 108 ? 17.970 13.491 25.470 1.00 15.15 108 PRO A N 1
ATOM 911 C CA . PRO A 1 108 ? 18.480 12.693 26.594 1.00 15.48 108 PRO A CA 1
ATOM 912 C C . PRO A 1 108 ? 19.563 13.355 27.443 1.00 15.21 108 PRO A C 1
ATOM 913 O O . PRO A 1 108 ? 19.832 12.859 28.529 1.00 16.60 108 PRO A O 1
ATOM 917 N N . LEU A 1 109 ? 20.169 14.443 26.978 1.00 15.29 109 LEU A N 1
ATOM 918 C CA . LEU A 1 109 ? 21.196 15.111 27.767 1.00 15.10 109 LEU A CA 1
ATOM 919 C C . LEU A 1 109 ? 20.641 16.128 28.756 1.00 16.65 109 LEU A C 1
ATOM 920 O O . LEU A 1 109 ? 21.383 16.647 29.588 1.00 17.31 109 LEU A O 1
ATOM 925 N N . VAL A 1 110 ? 19.346 16.434 28.683 1.00 17.84 110 VAL A N 1
ATOM 926 C CA A VAL A 1 110 ? 18.813 17.542 29.475 0.41 20.65 110 VAL A CA 1
ATOM 927 C CA B VAL A 1 110 ? 18.810 17.542 29.466 0.59 20.61 110 VAL A CA 1
ATOM 928 C C . VAL A 1 110 ? 18.920 17.313 30.981 1.00 22.78 110 VAL A C 1
ATOM 929 O O . VAL A 1 110 ? 19.073 18.266 31.753 1.00 24.49 110 VAL A O 1
ATOM 936 N N . GLY A 1 111 ? 18.865 16.053 31.402 1.00 23.39 111 GLY A N 1
ATOM 937 C CA . GLY A 1 111 ? 18.917 15.718 32.814 1.00 23.40 111 GLY A CA 1
ATOM 938 C C . GLY A 1 111 ? 20.231 15.935 33.542 1.00 21.20 111 GLY A C 1
ATOM 939 O O . GLY A 1 111 ? 20.258 15.959 34.776 1.00 21.70 111 GLY A O 1
ATOM 940 N N . PHE A 1 112 ? 21.326 16.096 32.803 1.00 18.95 112 PHE A N 1
ATOM 941 C CA . PHE A 1 112 ? 22.621 16.326 33.446 1.00 17.60 112 PHE A CA 1
ATOM 942 C C . PHE A 1 112 ? 22.663 17.694 34.122 1.00 21.26 112 PHE A C 1
ATOM 943 O O . PHE A 1 112 ? 22.466 18.730 33.477 1.00 25.69 112 PHE A O 1
ATOM 951 N N . THR A 1 113 ? 22.941 17.706 35.417 1.00 18.12 113 THR A N 1
ATOM 952 C CA . THR A 1 113 ? 22.814 18.944 36.169 1.00 19.37 113 THR A CA 1
ATOM 953 C C . THR A 1 113 ? 24.076 19.797 36.149 1.00 19.62 113 THR A C 1
ATOM 954 O O . THR A 1 113 ? 24.022 20.988 36.476 1.00 22.14 113 THR A O 1
ATOM 958 N N . LYS A 1 114 ? 25.215 19.214 35.775 1.00 17.59 114 LYS A N 1
ATOM 959 C CA . LYS A 1 114 ? 26.430 20.019 35.754 1.00 19.03 114 LYS A CA 1
ATOM 960 C C . LYS A 1 114 ? 27.191 19.912 34.442 1.00 16.19 114 LYS A C 1
ATOM 961 O O . LYS A 1 114 ? 28.407 20.116 34.389 1.00 16.34 114 LYS A O 1
ATOM 967 N N . LEU A 1 115 ? 26.456 19.641 33.368 1.00 14.81 115 LEU A N 1
ATOM 968 C CA . LEU A 1 115 ? 27.044 19.526 32.039 1.00 14.16 115 LEU A CA 1
ATOM 969 C C . LEU A 1 115 ? 27.266 20.929 31.483 1.00 14.57 115 LEU A C 1
ATOM 970 O O . LEU A 1 115 ? 26.312 21.609 31.098 1.00 17.41 115 LEU A O 1
ATOM 975 N N . GLU A 1 116 ? 28.523 21.370 31.473 1.00 14.16 116 GLU A N 1
ATOM 976 C CA . GLU A 1 116 ? 28.824 22.747 31.088 1.00 14.48 116 GLU A CA 1
ATOM 977 C C . GLU A 1 116 ? 29.453 22.895 29.712 1.00 14.15 116 GLU A C 1
ATOM 978 O O . GLU A 1 116 ? 29.450 23.993 29.155 1.00 14.50 116 GLU A O 1
ATOM 984 N N . THR A 1 117 ? 30.004 21.807 29.176 1.00 12.86 117 THR A N 1
ATOM 985 C CA . THR A 1 117 ? 30.643 21.852 27.867 1.00 13.22 117 THR A CA 1
ATOM 986 C C . THR A 1 117 ? 30.140 20.731 26.967 1.00 12.36 117 THR A C 1
ATOM 987 O O . THR A 1 117 ? 30.170 19.556 27.356 1.00 13.59 117 THR A O 1
ATOM 991 N N . ILE A 1 118 ? 29.681 21.093 25.767 1.00 11.11 118 ILE A N 1
ATOM 992 C CA . ILE A 1 118 ? 29.296 20.104 24.764 1.00 11.65 118 ILE A CA 1
ATOM 993 C C . ILE A 1 118 ? 29.993 20.426 23.438 1.00 11.30 118 ILE A C 1
ATOM 994 O O . ILE A 1 118 ? 30.098 21.599 23.066 1.00 12.66 118 ILE A O 1
ATOM 999 N N . SER A 1 119 ? 30.501 19.401 22.747 1.00 11.20 119 SER A N 1
ATOM 1000 C CA . SER A 1 119 ? 30.841 19.570 21.347 1.00 11.51 119 SER A CA 1
ATOM 1001 C C . SER A 1 119 ? 30.031 18.631 20.485 1.00 11.85 119 SER A C 1
ATOM 1002 O O . SER A 1 119 ? 30.050 17.400 20.688 1.00 12.63 119 SER A O 1
ATOM 1005 N N . LEU A 1 120 ? 29.347 19.225 19.509 1.00 12.69 120 LEU A N 1
ATOM 1006 C CA . LEU A 1 120 ? 28.670 18.478 18.461 1.00 13.47 120 LEU A CA 1
ATOM 1007 C C . LEU A 1 120 ? 29.199 18.889 17.092 1.00 14.39 120 LEU A C 1
ATOM 1008 O O . LEU A 1 120 ? 28.507 18.760 16.091 1.00 13.78 120 LEU A O 1
ATOM 1013 N N . LEU A 1 121 ? 30.448 19.358 17.047 1.00 13.75 121 LEU A N 1
ATOM 1014 C CA . LEU A 1 121 ? 31.086 19.661 15.775 1.00 15.43 121 LEU A CA 1
ATOM 1015 C C . LEU A 1 121 ? 31.057 18.432 14.861 1.00 14.33 121 LEU A C 1
ATOM 1016 O O . LEU A 1 121 ? 31.143 17.292 15.330 1.00 13.39 121 LEU A O 1
ATOM 1021 N N . ILE A 1 122 ? 30.920 18.669 13.560 1.00 15.65 122 ILE A N 1
ATOM 1022 C CA A ILE A 1 122 ? 30.871 17.592 12.570 0.51 16.48 122 ILE A CA 1
ATOM 1023 C CA B ILE A 1 122 ? 30.880 17.587 12.575 0.49 16.51 122 ILE A CA 1
ATOM 1024 C C . ILE A 1 122 ? 29.832 16.523 12.937 1.00 16.93 122 ILE A C 1
ATOM 1025 O O . ILE A 1 122 ? 30.094 15.317 12.862 1.00 19.61 122 ILE A O 1
ATOM 1034 N N . ASN A 1 123 ? 28.663 16.997 13.371 1.00 14.44 123 ASN A N 1
ATOM 1035 C CA . ASN A 1 123 ? 27.422 16.219 13.475 1.00 13.51 123 ASN A CA 1
ATOM 1036 C C . ASN A 1 123 ? 26.396 17.043 12.716 1.00 15.54 123 ASN A C 1
ATOM 1037 O O . ASN A 1 123 ? 26.430 18.280 12.780 1.00 17.39 123 ASN A O 1
ATOM 1042 N N . PRO A 1 124 ? 25.457 16.380 12.031 1.00 17.07 124 PRO A N 1
ATOM 1043 C CA . PRO A 1 124 ? 24.486 17.152 11.247 1.00 18.69 124 PRO A CA 1
ATOM 1044 C C . PRO A 1 124 ? 23.638 18.100 12.089 1.00 19.63 124 PRO A C 1
ATOM 1045 O O . PRO A 1 124 ? 23.247 19.155 11.592 1.00 22.31 124 PRO A O 1
ATOM 1049 N N . VAL A 1 125 ? 23.400 17.760 13.352 1.00 17.98 125 VAL A N 1
ATOM 1050 C CA . VAL A 1 125 ? 22.566 18.597 14.214 1.00 18.48 125 VAL A CA 1
ATOM 1051 C C . VAL A 1 125 ? 23.132 20.012 14.405 1.00 19.39 125 VAL A C 1
ATOM 1052 O O . VAL A 1 125 ? 22.378 20.981 14.555 1.00 19.54 125 VAL A O 1
ATOM 1056 N N . SER A 1 126 ? 24.457 20.142 14.372 1.00 19.03 126 SER A N 1
ATOM 1057 C CA . SER A 1 126 ? 25.080 21.431 14.664 1.00 21.13 126 SER A CA 1
ATOM 1058 C C . SER A 1 126 ? 24.951 22.447 13.531 1.00 23.23 126 SER A C 1
ATOM 1059 O O . SER A 1 126 ? 25.401 23.580 13.662 1.00 24.50 126 SER A O 1
ATOM 1062 N N . THR A 1 127 ? 24.346 22.046 12.418 1.00 23.97 127 THR A N 1
ATOM 1063 C CA . THR A 1 127 ? 24.063 23.000 11.344 1.00 26.57 127 THR A CA 1
ATOM 1064 C C . THR A 1 127 ? 22.564 23.192 11.125 1.00 25.41 127 THR A C 1
ATOM 1065 O O . THR A 1 127 ? 22.153 23.808 10.150 1.00 27.10 127 THR A O 1
ATOM 1069 N N . LYS A 1 128 ? 21.751 22.667 12.037 1.00 24.42 128 LYS A N 1
ATOM 1070 C CA . LYS A 1 128 ? 20.309 22.847 11.937 1.00 24.90 128 LYS A CA 1
ATOM 1071 C C . LYS A 1 128 ? 19.920 24.274 12.315 1.00 24.55 128 LYS A C 1
ATOM 1072 O O . LYS A 1 128 ? 20.608 24.929 13.094 1.00 24.34 128 LYS A O 1
ATOM 1078 N N . PRO A 1 129 ? 18.805 24.760 11.765 1.00 26.59 129 PRO A N 1
ATOM 1079 C CA . PRO A 1 129 ? 18.315 26.084 12.154 1.00 26.86 129 PRO A CA 1
ATOM 1080 C C . PRO A 1 129 ? 18.066 26.169 13.664 1.00 26.46 129 PRO A C 1
ATOM 1081 O O . PRO A 1 129 ? 17.658 25.175 14.275 1.00 27.23 129 PRO A O 1
ATOM 1085 N N . ASN A 1 130 ? 18.337 27.336 14.247 1.00 25.52 130 ASN A N 1
ATOM 1086 C CA . ASN A 1 130 ? 18.081 27.608 15.668 1.00 24.94 130 ASN A CA 1
ATOM 1087 C C . ASN A 1 130 ? 18.902 26.774 16.648 1.00 23.09 130 ASN A C 1
ATOM 1088 O O . ASN A 1 130 ? 18.578 26.721 17.837 1.00 23.11 130 ASN A O 1
ATOM 1093 N N . TYR A 1 131 ? 19.970 26.150 16.158 1.00 21.44 131 TYR A N 1
ATOM 1094 C CA . TYR A 1 131 ? 20.826 25.291 16.990 1.00 20.27 131 TYR A CA 1
ATOM 1095 C C . TYR A 1 131 ? 21.334 25.955 18.265 1.00 21.24 131 TYR A C 1
ATOM 1096 O O . TYR A 1 131 ? 21.038 25.477 19.363 1.00 20.75 131 TYR A O 1
ATOM 1105 N N . ARG A 1 132 ? 22.084 27.049 18.137 1.00 21.75 132 ARG A N 1
ATOM 1106 C CA . ARG A 1 132 ? 22.656 27.670 19.330 1.00 21.81 132 ARG A CA 1
ATOM 1107 C C . ARG A 1 132 ? 21.598 28.213 20.278 1.00 22.27 132 ARG A C 1
ATOM 1108 O O . ARG A 1 132 ? 21.749 28.099 21.488 1.00 20.23 132 ARG A O 1
ATOM 1116 N N . GLU A 1 133 ? 20.533 28.797 19.725 1.00 25.01 133 GLU A N 1
ATOM 1117 C CA . GLU A 1 133 ? 19.422 29.326 20.518 1.00 29.09 133 GLU A CA 1
ATOM 1118 C C . GLU A 1 133 ? 18.708 28.211 21.293 1.00 24.12 133 GLU A C 1
ATOM 1119 O O . GLU A 1 133 ? 18.421 28.340 22.493 1.00 23.57 133 GLU A O 1
ATOM 1125 N N . TYR A 1 134 ? 18.430 27.111 20.603 1.00 19.13 134 TYR A N 1
ATOM 1126 C CA . TYR A 1 134 ? 17.776 25.960 21.215 1.00 22.97 134 TYR A CA 1
ATOM 1127 C C . TYR A 1 134 ? 18.631 25.386 22.334 1.00 20.66 134 TYR A C 1
ATOM 1128 O O . TYR A 1 134 ? 18.129 25.048 23.398 1.00 22.08 134 TYR A O 1
ATOM 1137 N N . MET A 1 135 ? 19.939 25.281 22.100 1.00 18.59 135 MET A N 1
ATOM 1138 C CA . MET A 1 135 ? 20.805 24.718 23.119 1.00 16.11 135 MET A CA 1
ATOM 1139 C C . MET A 1 135 ? 20.810 25.609 24.356 1.00 17.28 135 MET A C 1
ATOM 1140 O O . MET A 1 135 ? 20.774 25.104 25.471 1.00 17.42 135 MET A O 1
ATOM 1145 N N . ALA A 1 136 ? 20.834 26.930 24.161 1.00 18.51 136 ALA A N 1
ATOM 1146 C CA . ALA A 1 136 ? 20.856 27.858 25.296 1.00 20.80 136 ALA A CA 1
ATOM 1147 C C . ALA A 1 136 ? 19.581 27.755 26.124 1.00 22.23 136 ALA A C 1
ATOM 1148 O O . ALA A 1 136 ? 19.595 27.916 27.349 1.00 23.14 136 ALA A O 1
ATOM 1150 N N . TYR A 1 137 ? 18.481 27.485 25.438 1.00 22.08 137 TYR A N 1
ATOM 1151 C CA . TYR A 1 137 ? 17.169 27.439 26.065 1.00 22.42 137 TYR A CA 1
ATOM 1152 C C . TYR A 1 137 ? 16.921 26.100 26.740 1.00 22.70 137 TYR A C 1
ATOM 1153 O O . TYR A 1 137 ? 16.354 26.041 27.838 1.00 24.09 137 TYR A O 1
ATOM 1162 N N . LYS A 1 138 ? 17.340 25.026 26.078 1.00 20.54 138 LYS A N 1
ATOM 1163 C CA . LYS A 1 138 ? 17.074 23.684 26.580 1.00 22.50 138 LYS A CA 1
ATOM 1164 C C . LYS A 1 138 ? 18.084 23.245 27.617 1.00 21.28 138 LYS A C 1
ATOM 1165 O O . LYS A 1 138 ? 17.796 22.364 28.429 1.00 22.13 138 LYS A O 1
ATOM 1171 N N . PHE A 1 139 ? 19.275 23.849 27.573 1.00 18.56 139 PHE A N 1
ATOM 1172 C CA . PHE A 1 139 ? 20.350 23.522 28.501 1.00 17.94 139 PHE A CA 1
ATOM 1173 C C . PHE A 1 139 ? 20.826 24.789 29.216 1.00 16.94 139 PHE A C 1
ATOM 1174 O O . PHE A 1 139 ? 21.879 25.345 28.881 1.00 17.22 139 PHE A O 1
ATOM 1182 N N . PRO A 1 140 ? 20.047 25.268 30.193 1.00 18.98 140 PRO A N 1
ATOM 1183 C CA . PRO A 1 140 ? 20.314 26.580 30.795 1.00 19.50 140 PRO A CA 1
ATOM 1184 C C . PRO A 1 140 ? 21.641 26.658 31.541 1.00 19.47 140 PRO A C 1
ATOM 1185 O O . PRO A 1 140 ? 22.164 27.759 31.720 1.00 22.21 140 PRO A O 1
ATOM 1189 N N . GLN A 1 141 ? 22.193 25.523 31.963 1.00 19.25 141 GLN A N 1
ATOM 1190 C CA A GLN A 1 141 ? 23.447 25.444 32.705 0.56 19.66 141 GLN A CA 1
ATOM 1191 C CA B GLN A 1 141 ? 23.453 25.648 32.685 0.44 20.16 141 GLN A CA 1
ATOM 1192 C C . GLN A 1 141 ? 24.671 25.385 31.795 1.00 19.85 141 GLN A C 1
ATOM 1193 O O . GLN A 1 141 ? 25.813 25.455 32.256 1.00 21.65 141 GLN A O 1
ATOM 1204 N N . LEU A 1 142 ? 24.427 25.190 30.506 1.00 16.73 142 LEU A N 1
ATOM 1205 C CA . LEU A 1 142 ? 25.505 25.010 29.550 1.00 17.35 142 LEU A CA 1
ATOM 1206 C C . LEU A 1 142 ? 26.290 26.309 29.401 1.00 17.36 142 LEU A C 1
ATOM 1207 O O . LEU A 1 142 ? 25.705 27.386 29.320 1.00 20.85 142 LEU A O 1
ATOM 1212 N N . ARG A 1 143 ? 27.615 26.203 29.316 1.00 17.48 143 ARG A N 1
ATOM 1213 C CA . ARG A 1 143 ? 28.468 27.383 29.242 1.00 19.72 143 ARG A CA 1
ATOM 1214 C C . ARG A 1 143 ? 29.216 27.487 27.919 1.00 17.05 143 ARG A C 1
ATOM 1215 O O . ARG A 1 143 ? 29.456 28.599 27.412 1.00 18.53 143 ARG A O 1
ATOM 1223 N N . LEU A 1 144 ? 29.585 26.331 27.358 1.00 14.70 144 LEU A N 1
ATOM 1224 C CA . LEU A 1 144 ? 30.454 26.308 26.185 1.00 14.70 144 LEU A CA 1
ATOM 1225 C C . LEU A 1 144 ? 29.882 25.305 25.201 1.00 14.63 144 LEU A C 1
ATOM 1226 O O . LEU A 1 144 ? 29.694 24.132 25.541 1.00 14.91 144 LEU A O 1
ATOM 1231 N N . LEU A 1 145 ? 29.586 25.776 23.994 1.00 13.56 145 LEU A N 1
ATOM 1232 C CA . LEU A 1 145 ? 28.973 24.947 22.957 1.00 14.74 145 LEU A CA 1
ATOM 1233 C C . LEU A 1 145 ? 29.834 25.073 21.708 1.00 13.30 145 LEU A C 1
ATOM 1234 O O . LEU A 1 145 ? 29.966 26.164 21.152 1.00 13.70 145 LEU A O 1
ATOM 1239 N N . ASP A 1 146 ? 30.429 23.957 21.279 1.00 13.86 146 ASP A N 1
ATOM 1240 C CA . ASP A 1 146 ? 31.308 23.944 20.106 1.00 13.07 146 ASP A CA 1
ATOM 1241 C C . ASP A 1 146 ? 32.397 25.004 20.236 1.00 12.56 146 ASP A C 1
ATOM 1242 O O . ASP A 1 146 ? 32.768 25.676 19.268 1.00 15.62 146 ASP A O 1
ATOM 1247 N N . PHE A 1 147 ? 32.869 25.155 21.466 1.00 13.18 147 PHE A N 1
ATOM 1248 C CA . PHE A 1 147 ? 34.009 26.017 21.797 1.00 12.79 147 PHE A CA 1
ATOM 1249 C C . PHE A 1 147 ? 33.762 27.503 21.564 1.00 13.75 147 PHE A C 1
ATOM 1250 O O . PHE A 1 147 ? 34.693 28.279 21.399 1.00 15.43 147 PHE A O 1
ATOM 1258 N N . ARG A 1 148 ? 32.482 27.882 21.578 1.00 14.49 148 ARG A N 1
ATOM 1259 C CA . ARG A 1 148 ? 32.043 29.269 21.652 1.00 15.95 148 ARG A CA 1
ATOM 1260 C C . ARG A 1 148 ? 31.171 29.429 22.892 1.00 15.25 148 ARG A C 1
ATOM 1261 O O . ARG A 1 148 ? 30.288 28.609 23.148 1.00 16.19 148 ARG A O 1
ATOM 1269 N N . LYS A 1 149 ? 31.421 30.474 23.672 1.00 15.41 149 LYS A N 1
ATOM 1270 C CA . LYS A 1 149 ? 30.669 30.658 24.910 1.00 17.71 149 LYS A CA 1
ATOM 1271 C C . LYS A 1 149 ? 29.214 30.982 24.655 1.00 19.81 149 LYS A C 1
ATOM 1272 O O . LYS A 1 149 ? 28.884 31.698 23.710 1.00 22.37 149 LYS A O 1
ATOM 1278 N N . ILE A 1 150 ? 28.341 30.431 25.495 1.00 20.02 150 ILE A N 1
ATOM 1279 C CA A ILE A 1 150 ? 26.972 30.916 25.598 0.21 20.88 150 ILE A CA 1
ATOM 1280 C CA B ILE A 1 150 ? 26.978 30.935 25.572 0.79 20.60 150 ILE A CA 1
ATOM 1281 C C . ILE A 1 150 ? 27.005 32.132 26.517 1.00 21.37 150 ILE A C 1
ATOM 1282 O O . ILE A 1 150 ? 27.097 31.986 27.741 1.00 24.10 150 ILE A O 1
ATOM 1291 N N . LYS A 1 151 ? 26.963 33.326 25.937 1.00 20.71 151 LYS A N 1
ATOM 1292 C CA . LYS A 1 151 ? 27.074 34.545 26.728 1.00 24.17 151 LYS A CA 1
ATOM 1293 C C . LYS A 1 151 ? 25.767 34.949 27.403 1.00 23.55 151 LYS A C 1
ATOM 1294 O O . LYS A 1 151 ? 24.690 34.437 27.062 1.00 21.74 151 LYS A O 1
ATOM 1300 N N . GLN A 1 152 ? 25.862 35.847 28.382 1.00 25.31 152 GLN A N 1
ATOM 1301 C CA . GLN A 1 152 ? 24.665 36.297 29.107 1.00 25.88 152 GLN A CA 1
ATOM 1302 C C . GLN A 1 152 ? 23.611 36.836 28.148 1.00 25.15 152 GLN A C 1
ATOM 1303 O O . GLN A 1 152 ? 22.425 36.557 28.299 1.00 26.47 152 GLN A O 1
ATOM 1309 N N . LYS A 1 153 ? 24.049 37.601 27.156 1.00 26.28 153 LYS A N 1
ATOM 1310 C CA . LYS A 1 153 ? 23.128 38.181 26.185 1.00 30.14 153 LYS A CA 1
ATOM 1311 C C . LYS A 1 153 ? 22.488 37.091 25.333 1.00 27.74 153 LYS A C 1
ATOM 1312 O O . LYS A 1 153 ? 21.332 37.222 24.917 1.00 28.04 153 LYS A O 1
ATOM 1318 N N . ASP A 1 154 ? 23.242 36.022 25.081 1.00 27.74 154 ASP A N 1
ATOM 1319 C CA . ASP A 1 154 ? 22.748 34.877 24.324 1.00 27.20 154 ASP A CA 1
ATOM 1320 C C . ASP A 1 154 ? 21.653 34.149 25.104 1.00 26.73 154 ASP A C 1
ATOM 1321 O O . ASP A 1 154 ? 20.642 33.736 24.530 1.00 27.12 154 ASP A O 1
ATOM 1326 N N . ARG A 1 155 ? 21.877 33.979 26.408 1.00 27.57 155 ARG A N 1
ATOM 1327 C CA A ARG A 1 155 ? 20.899 33.334 27.290 0.59 28.97 155 ARG A CA 1
ATOM 1328 C CA B ARG A 1 155 ? 20.913 33.342 27.295 0.41 30.08 155 ARG A CA 1
ATOM 1329 C C . ARG A 1 155 ? 19.591 34.103 27.276 1.00 29.16 155 ARG A C 1
ATOM 1330 O O . ARG A 1 155 ? 18.515 33.529 27.036 1.00 28.24 155 ARG A O 1
ATOM 1345 N N . GLN A 1 156 ? 19.684 35.401 27.549 1.00 31.20 156 GLN A N 1
ATOM 1346 C CA . GLN A 1 156 ? 18.514 36.261 27.611 1.00 33.56 156 GLN A CA 1
ATOM 1347 C C . GLN A 1 156 ? 17.757 36.267 26.299 1.00 29.24 156 GLN A C 1
ATOM 1348 O O . GLN A 1 156 ? 16.531 36.179 26.289 1.00 28.11 156 GLN A O 1
ATOM 1354 N N . ALA A 1 157 ? 18.482 36.384 25.194 1.00 25.87 157 ALA A N 1
ATOM 1355 C CA . ALA A 1 157 ? 17.844 36.447 23.886 1.00 25.67 157 ALA A CA 1
ATOM 1356 C C . ALA A 1 157 ? 17.087 35.169 23.582 1.00 24.90 157 ALA A C 1
ATOM 1357 O O . ALA A 1 157 ? 15.966 35.208 23.089 1.00 27.32 157 ALA A O 1
ATOM 1359 N N . ALA A 1 158 ? 17.683 34.032 23.898 1.00 25.25 158 ALA A N 1
ATOM 1360 C CA . ALA A 1 158 ? 17.039 32.753 23.642 1.00 27.42 158 ALA A CA 1
ATOM 1361 C C . ALA A 1 158 ? 15.756 32.632 24.455 1.00 29.67 158 ALA A C 1
ATOM 1362 O O . ALA A 1 158 ? 14.716 32.227 23.931 1.00 29.35 158 ALA A O 1
ATOM 1364 N N . GLN A 1 159 ? 15.832 32.988 25.735 1.00 32.92 159 GLN A N 1
ATOM 1365 C CA . GLN A 1 159 ? 14.658 32.938 26.610 1.00 36.15 159 GLN A CA 1
ATOM 1366 C C . GLN A 1 159 ? 13.521 33.832 26.095 1.00 35.99 159 GLN A C 1
ATOM 1367 O O . GLN A 1 159 ? 12.355 33.419 26.064 1.00 36.29 159 GLN A O 1
ATOM 1373 N N . GLU A 1 160 ? 13.860 35.055 25.694 1.00 34.67 160 GLU A N 1
ATOM 1374 C CA . GLU A 1 160 ? 12.861 35.992 25.185 1.00 36.68 160 GLU A CA 1
ATOM 1375 C C . GLU A 1 160 ? 12.263 35.503 23.870 1.00 33.61 160 GLU A C 1
ATOM 1376 O O . GLU A 1 160 ? 11.059 35.605 23.658 1.00 32.22 160 GLU A O 1
ATOM 1382 N N . PHE A 1 161 ? 13.103 34.933 23.012 1.00 31.69 161 PHE A N 1
ATOM 1383 C CA . PHE A 1 161 ? 12.640 34.408 21.732 1.00 31.00 161 PHE A CA 1
ATOM 1384 C C . PHE A 1 161 ? 11.630 33.282 21.911 1.00 29.46 161 PHE A C 1
ATOM 1385 O O . PHE A 1 161 ? 10.573 33.271 21.276 1.00 29.54 161 PHE A O 1
ATOM 1393 N N . PHE A 1 162 ? 11.952 32.324 22.771 1.00 28.14 162 PHE A N 1
ATOM 1394 C CA . PHE A 1 162 ? 11.068 31.168 22.924 1.00 27.96 162 PHE A CA 1
ATOM 1395 C C . PHE A 1 162 ? 9.807 31.475 23.737 1.00 31.10 162 PHE A C 1
ATOM 1396 O O . PHE A 1 162 ? 8.913 30.636 23.863 1.00 32.20 162 PHE A O 1
ATOM 1404 N N . ARG A 1 163 ? 9.741 32.688 24.272 1.00 35.27 163 ARG A N 1
ATOM 1405 C CA A ARG A 1 163 ? 8.565 33.164 24.994 0.54 39.64 163 ARG A CA 1
ATOM 1406 C CA B ARG A 1 163 ? 8.554 33.131 24.986 0.46 38.64 163 ARG A CA 1
ATOM 1407 C C . ARG A 1 163 ? 7.532 33.680 23.998 1.00 39.10 163 ARG A C 1
ATOM 1408 O O . ARG A 1 163 ? 6.324 33.703 24.279 1.00 39.87 163 ARG A O 1
ATOM 1423 N N . THR A 1 164 ? 8.006 34.102 22.830 1.00 37.60 164 THR A N 1
ATOM 1424 C CA . THR A 1 164 ? 7.117 34.666 21.819 1.00 39.28 164 THR A CA 1
ATOM 1425 C C . THR A 1 164 ? 6.295 33.571 21.154 1.00 42.25 164 THR A C 1
ATOM 1426 O O . THR A 1 164 ? 6.631 32.390 21.244 1.00 41.26 164 THR A O 1
ATOM 1430 N N . LYS A 1 165 ? 5.212 33.959 20.491 1.00 47.14 165 LYS A N 1
ATOM 1431 C CA . LYS A 1 165 ? 4.376 32.983 19.805 1.00 51.76 165 LYS A CA 1
ATOM 1432 C C . LYS A 1 165 ? 5.152 32.333 18.664 1.00 51.34 165 LYS A C 1
ATOM 1433 O O . LYS A 1 165 ? 5.079 31.120 18.462 1.00 50.61 165 LYS A O 1
ATOM 1439 N N . GLN A 1 166 ? 5.906 33.144 17.929 1.00 50.78 166 GLN A N 1
ATOM 1440 C CA . GLN A 1 166 ? 6.743 32.631 16.850 1.00 49.50 166 GLN A CA 1
ATOM 1441 C C . GLN A 1 166 ? 7.784 31.643 17.381 1.00 46.40 166 GLN A C 1
ATOM 1442 O O . GLN A 1 166 ? 8.043 30.612 16.763 1.00 45.85 166 GLN A O 1
ATOM 1448 N N . GLY A 1 167 ? 8.365 31.955 18.535 1.00 43.66 167 GLY A N 1
ATOM 1449 C CA . GLY A 1 167 ? 9.368 31.096 19.142 1.00 38.78 167 GLY A CA 1
ATOM 1450 C C . GLY A 1 167 ? 8.779 29.779 19.613 1.00 34.48 167 GLY A C 1
ATOM 1451 O O . GLY A 1 167 ? 9.408 28.723 19.512 1.00 32.42 167 GLY A O 1
ATOM 1452 N N . LYS A 1 168 ? 7.561 29.842 20.134 1.00 33.64 168 LYS A N 1
ATOM 1453 C CA . LYS A 1 168 ? 6.875 28.644 20.599 1.00 36.84 168 LYS A CA 1
ATOM 1454 C C . LYS A 1 168 ? 6.576 27.697 19.443 1.00 35.44 168 LYS A C 1
ATOM 1455 O O . LYS A 1 168 ? 6.622 26.478 19.603 1.00 32.37 168 LYS A O 1
ATOM 1461 N N . ASP A 1 169 ? 6.285 28.261 18.276 1.00 38.11 169 ASP A N 1
ATOM 1462 C CA . ASP A 1 169 ? 6.026 27.448 17.093 1.00 42.86 169 ASP A CA 1
ATOM 1463 C C . ASP A 1 169 ? 7.304 26.769 16.614 1.00 38.98 169 ASP A C 1
ATOM 1464 O O . ASP A 1 169 ? 7.278 25.613 16.189 1.00 37.93 169 ASP A O 1
ATOM 1469 N N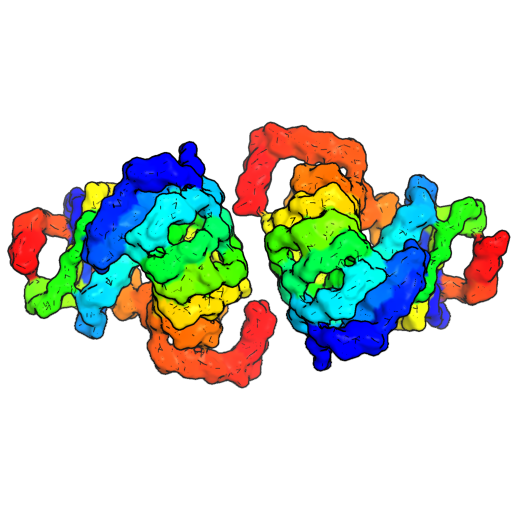 . VAL A 1 170 ? 8.422 27.485 16.691 1.00 37.38 170 VAL A N 1
ATOM 1470 C CA . VAL A 1 170 ? 9.708 26.892 16.367 1.00 35.51 170 VAL A CA 1
ATOM 1471 C C . VAL A 1 170 ? 9.949 25.678 17.262 1.00 33.62 170 VAL A C 1
ATOM 1472 O O . VAL A 1 170 ? 10.323 24.610 16.784 1.00 33.24 170 VAL A O 1
ATOM 1476 N N . LEU A 1 171 ? 9.710 25.844 18.560 1.00 33.05 171 LEU A N 1
ATOM 1477 C CA . LEU A 1 171 ? 9.888 24.756 19.521 1.00 34.48 171 LEU A CA 1
ATOM 1478 C C . LEU A 1 171 ? 8.988 23.584 19.203 1.00 35.36 171 LEU A C 1
ATOM 1479 O O . LEU A 1 171 ? 9.390 22.429 19.320 1.00 35.68 171 LEU A O 1
ATOM 1484 N N . LYS A 1 172 ? 7.759 23.894 18.814 1.00 35.37 172 LYS A N 1
ATOM 1485 C CA . LYS A 1 172 ? 6.772 22.862 18.540 1.00 40.62 172 LYS A CA 1
ATOM 1486 C C . LYS A 1 172 ? 7.232 21.979 17.390 1.00 44.90 172 LYS A C 1
ATOM 1487 O O . LYS A 1 172 ? 7.077 20.760 17.434 1.00 46.28 172 LYS A O 1
ATOM 1493 N N . GLU A 1 173 ? 7.801 22.598 16.362 1.00 48.81 173 GLU A N 1
ATOM 1494 C CA . GLU A 1 173 ? 8.230 21.860 15.178 1.00 56.30 173 GLU A CA 1
ATOM 1495 C C . GLU A 1 173 ? 9.537 21.106 15.418 1.00 54.09 173 GLU A C 1
ATOM 1496 O O . GLU A 1 173 ? 9.785 20.066 14.803 1.00 51.37 173 GLU A O 1
ATOM 1502 N N . ILE A 1 174 ? 10.365 21.631 16.317 1.00 54.56 174 ILE A N 1
ATOM 1503 C CA . ILE A 1 174 ? 11.591 20.947 16.721 1.00 55.87 174 ILE A CA 1
ATOM 1504 C C . ILE A 1 174 ? 11.280 19.571 17.317 1.00 59.07 174 ILE A C 1
ATOM 1505 O O . ILE A 1 174 ? 12.013 18.603 17.091 1.00 58.45 174 ILE A O 1
ATOM 1510 N N . SER A 1 175 ? 10.178 19.480 18.056 1.00 62.67 175 SER A N 1
ATOM 1511 C CA . SER A 1 175 ? 9.740 18.203 18.609 1.00 66.41 175 SER A CA 1
ATOM 1512 C C . SER A 1 175 ? 9.372 17.228 17.492 1.00 68.10 175 SER A C 1
ATOM 1513 O O . SER A 1 175 ? 8.433 16.442 17.619 1.00 69.07 175 SER A O 1
ATOM 1516 N N . MET B 1 1 ? -7.143 18.320 26.314 1.00 17.72 1 MET B N 1
ATOM 1517 C CA . MET B 1 1 ? -6.091 17.333 26.582 1.00 16.28 1 MET B CA 1
ATOM 1518 C C . MET B 1 1 ? -6.171 16.874 28.027 1.00 15.96 1 MET B C 1
ATOM 1519 O O . MET B 1 1 ? -6.408 17.690 28.924 1.00 18.02 1 MET B O 1
ATOM 1524 N N . VAL B 1 2 ? -5.984 15.573 28.255 1.00 15.27 2 VAL B N 1
ATOM 1525 C CA . VAL B 1 2 ? -5.789 15.084 29.610 1.00 16.76 2 VAL B CA 1
ATOM 1526 C C . VAL B 1 2 ? -4.601 14.150 29.673 1.00 16.71 2 VAL B C 1
ATOM 1527 O O . VAL B 1 2 ? -4.277 13.469 28.696 1.00 18.02 2 VAL B O 1
ATOM 1531 N N . LYS B 1 3 ? -3.976 14.094 30.842 1.00 15.97 3 LYS B N 1
ATOM 1532 C CA . LYS B 1 3 ? -2.869 13.165 31.047 1.00 17.14 3 LYS B CA 1
ATOM 1533 C C . LYS B 1 3 ? -3.372 11.774 31.400 1.00 16.03 3 LYS B C 1
ATOM 1534 O O . LYS B 1 3 ? -4.505 11.604 31.826 1.00 16.16 3 LYS B O 1
ATOM 1540 N N . LEU B 1 4 ? -2.516 10.774 31.226 1.00 14.45 4 LEU B N 1
ATOM 1541 C CA . LEU B 1 4 ? -2.874 9.400 31.565 1.00 13.75 4 LEU B CA 1
ATOM 1542 C C . LEU B 1 4 ? -2.763 9.217 33.088 1.00 15.14 4 LEU B C 1
ATOM 1543 O O . LEU B 1 4 ? -1.667 9.137 33.639 1.00 18.38 4 LEU B O 1
ATOM 1548 N N . THR B 1 5 ? -3.901 9.150 33.769 1.00 15.78 5 THR B N 1
ATOM 1549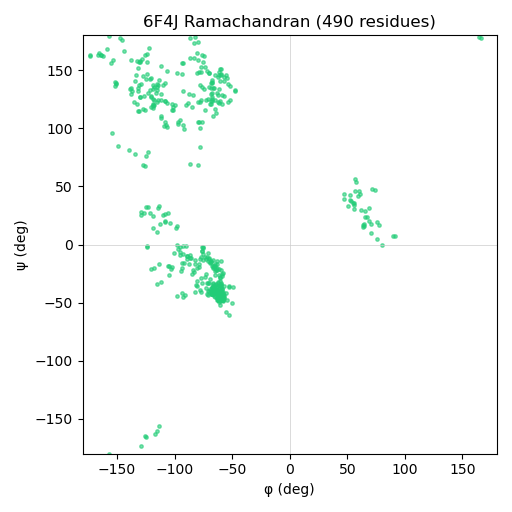 C CA . THR B 1 5 ? -3.937 9.017 35.232 1.00 14.93 5 THR B CA 1
ATOM 1550 C C . THR B 1 5 ? -4.781 7.800 35.605 1.00 14.33 5 THR B C 1
ATOM 1551 O O . THR B 1 5 ? -5.529 7.305 34.763 1.00 14.02 5 THR B O 1
ATOM 1555 N N . PRO B 1 6 ? -4.665 7.307 36.855 1.00 14.93 6 PRO B N 1
ATOM 1556 C CA . PRO B 1 6 ? -5.575 6.228 37.270 1.00 16.47 6 PRO B CA 1
ATOM 1557 C C . PRO B 1 6 ? -7.048 6.592 37.138 1.00 18.79 6 PRO B C 1
ATOM 1558 O O . PRO B 1 6 ? -7.843 5.724 36.789 1.00 17.60 6 PRO B O 1
ATOM 1562 N N . GLU B 1 7 ? -7.393 7.849 37.402 1.00 19.43 7 GLU B N 1
ATOM 1563 C CA . GLU B 1 7 ? -8.762 8.325 37.228 1.00 21.56 7 GLU B CA 1
ATOM 1564 C C . GLU B 1 7 ? -9.231 8.178 35.784 1.00 19.07 7 GLU B C 1
ATOM 1565 O O . GLU B 1 7 ? -10.355 7.723 35.530 1.00 19.27 7 GLU B O 1
ATOM 1571 N N . LEU B 1 8 ? -8.379 8.555 34.831 1.00 16.03 8 LEU B N 1
ATOM 1572 C CA . LEU B 1 8 ? -8.735 8.417 33.422 1.00 15.81 8 LEU B CA 1
ATOM 1573 C C . LEU B 1 8 ? -8.989 6.948 33.114 1.00 15.56 8 LEU B C 1
ATOM 1574 O O . LEU B 1 8 ? -10.000 6.605 32.498 1.00 16.78 8 LEU B O 1
ATOM 1579 N N . ILE B 1 9 ? -8.081 6.082 33.561 1.00 14.22 9 ILE B N 1
ATOM 1580 C CA . ILE B 1 9 ? -8.235 4.649 33.346 1.00 14.49 9 ILE B CA 1
ATOM 1581 C C . ILE B 1 9 ? -9.563 4.138 33.928 1.00 14.86 9 ILE B C 1
ATOM 1582 O O . ILE B 1 9 ? -10.279 3.389 33.257 1.00 16.55 9 ILE B O 1
ATOM 1587 N N . ASN B 1 10 ? -9.889 4.558 35.152 1.00 15.09 10 ASN B N 1
ATOM 1588 C CA . ASN B 1 10 ? -11.097 4.097 35.838 1.00 17.83 10 ASN B CA 1
ATOM 1589 C C . ASN B 1 10 ? -12.383 4.450 35.103 1.00 20.43 10 ASN B C 1
ATOM 1590 O O . ASN B 1 10 ? -13.361 3.683 35.148 1.00 23.84 10 ASN B O 1
ATOM 1595 N N . GLN B 1 11 ? -12.405 5.613 34.451 1.00 18.42 11 GLN B N 1
ATOM 1596 C CA . GLN B 1 11 ? -13.625 6.064 33.772 1.00 21.23 11 GLN B CA 1
ATOM 1597 C C . GLN B 1 11 ? -13.711 5.586 32.332 1.00 16.98 11 GLN B C 1
ATOM 1598 O O . GLN B 1 11 ? -14.762 5.670 31.702 1.00 19.69 11 GLN B O 1
ATOM 1604 N N . SER B 1 12 ? -12.609 5.070 31.812 1.00 16.44 12 SER B N 1
ATOM 1605 C CA . SER B 1 12 ? -12.565 4.680 30.416 1.00 15.64 12 SER B CA 1
ATOM 1606 C C . SER B 1 12 ? -13.214 3.338 30.196 1.00 14.84 12 SER B C 1
ATOM 1607 O O . SER B 1 12 ? -13.320 2.523 31.117 1.00 17.46 12 SER B O 1
ATOM 1610 N N . MET B 1 13 ? -13.619 3.102 28.957 1.00 15.46 13 MET B N 1
ATOM 1611 C CA . MET B 1 13 ? -14.258 1.846 28.603 1.00 16.22 13 MET B CA 1
ATOM 1612 C C . MET B 1 13 ? -13.303 0.663 28.824 1.00 13.78 13 MET B C 1
ATOM 1613 O O . MET B 1 13 ? -12.143 0.681 28.371 1.00 15.51 13 MET B O 1
ATOM 1618 N N . GLN B 1 14 ? -13.784 -0.338 29.553 1.00 15.40 14 GLN B N 1
ATOM 1619 C CA . GLN B 1 14 ? -13.042 -1.556 29.841 1.00 16.02 14 GLN B CA 1
ATOM 1620 C C . GLN B 1 14 ? -13.980 -2.697 29.515 1.00 16.72 14 GLN B C 1
ATOM 1621 O O . GLN B 1 14 ? -15.019 -2.835 30.156 1.00 21.08 14 GLN B O 1
ATOM 1627 N N . TYR B 1 15 ? -13.650 -3.496 28.515 1.00 16.08 15 TYR B N 1
ATOM 1628 C CA . TYR B 1 15 ? -14.672 -4.355 27.928 1.00 14.00 15 TYR B CA 1
ATOM 1629 C C . TYR B 1 15 ? -14.092 -5.453 27.046 1.00 12.73 15 TYR B C 1
ATOM 1630 O O . TYR B 1 15 ? -12.917 -5.426 26.675 1.00 13.73 15 TYR B O 1
ATOM 1639 N N . ILE B 1 16 ? -14.905 -6.449 26.733 1.00 15.46 16 ILE B N 1
ATOM 1640 C CA . ILE B 1 16 ? -14.491 -7.496 25.812 1.00 15.32 16 ILE B CA 1
ATOM 1641 C C . ILE B 1 16 ? -14.758 -7.025 24.396 1.00 14.02 16 ILE B C 1
ATOM 1642 O O . ILE B 1 16 ? -15.908 -6.738 24.012 1.00 16.12 16 ILE B O 1
ATOM 1647 N N . ASN B 1 17 ? -13.684 -6.921 23.620 1.00 13.25 17 ASN B N 1
ATOM 1648 C CA . ASN B 1 17 ? -13.757 -6.336 22.284 1.00 12.42 17 ASN B CA 1
ATOM 1649 C C . ASN B 1 17 ? -14.240 -7.366 21.245 1.00 13.95 17 ASN B C 1
ATOM 1650 O O . ASN B 1 17 ? -14.495 -8.523 21.604 1.00 14.08 17 ASN B O 1
ATOM 1655 N N . PRO B 1 18 ? -14.386 -6.961 19.971 1.00 15.28 18 PRO B N 1
ATOM 1656 C CA . PRO B 1 18 ? -14.990 -7.914 19.028 1.00 18.27 18 PRO B CA 1
ATOM 1657 C C . PRO B 1 18 ? -14.106 -9.102 18.664 1.00 18.65 18 PRO B C 1
ATOM 1658 O O . PRO B 1 18 ? -14.563 -10.014 17.962 1.00 20.23 18 PRO B O 1
ATOM 1662 N N . VAL B 1 19 ? -12.856 -9.095 19.103 1.00 15.70 19 VAL B N 1
ATOM 1663 C CA . VAL B 1 19 ? -12.011 -10.258 18.867 1.00 16.18 19 VAL B CA 1
ATOM 1664 C C . VAL B 1 19 ? -11.719 -11.016 20.163 1.00 17.84 19 VAL B C 1
ATOM 1665 O O . VAL B 1 19 ? -10.710 -11.719 20.278 1.00 20.05 19 VAL B O 1
ATOM 1669 N N . ARG B 1 20 ? -12.631 -10.872 21.128 1.00 18.14 20 ARG B N 1
ATOM 1670 C CA A ARG B 1 20 ? -12.557 -11.637 22.384 0.53 19.98 20 ARG B CA 1
ATOM 1671 C CA B ARG B 1 20 ? -12.583 -11.589 22.407 0.47 19.91 20 ARG B CA 1
ATOM 1672 C C . ARG B 1 20 ? -11.326 -11.325 23.233 1.00 19.71 20 ARG B C 1
ATOM 1673 O O . ARG B 1 20 ? -10.760 -12.227 23.836 1.00 25.14 20 ARG B O 1
ATOM 1688 N N . GLU B 1 21 ? -10.916 -10.063 23.272 1.00 16.17 21 GLU B N 1
ATOM 1689 C CA . GLU B 1 21 ? -9.788 -9.616 24.082 1.00 17.68 21 GLU B CA 1
ATOM 1690 C C . GLU B 1 21 ? -10.310 -8.561 25.052 1.00 14.29 21 GLU B C 1
ATOM 1691 O O . GLU B 1 21 ? -11.181 -7.750 24.694 1.00 13.39 21 GLU B O 1
ATOM 1697 N N . ARG B 1 22 ? -9.800 -8.539 26.277 1.00 12.50 22 ARG B N 1
ATOM 1698 C CA A ARG B 1 22 ? -10.188 -7.481 27.198 0.56 11.56 22 ARG B CA 1
ATOM 1699 C CA B ARG B 1 22 ? -10.195 -7.485 27.202 0.44 13.00 22 ARG B CA 1
ATOM 1700 C C . ARG B 1 22 ? -9.391 -6.233 26.857 1.00 11.66 22 ARG B C 1
ATOM 1701 O O . ARG B 1 22 ? -8.153 -6.257 26.860 1.00 12.19 22 ARG B O 1
ATOM 1716 N N . GLU B 1 23 ? -10.104 -5.147 26.552 1.00 11.30 23 GLU B N 1
ATOM 1717 C CA . GLU B 1 23 ? -9.517 -3.930 26.009 1.00 11.53 23 GLU B CA 1
ATOM 1718 C C . GLU B 1 23 ? -9.785 -2.712 26.880 1.00 11.05 23 GLU B C 1
ATOM 1719 O O . GLU B 1 23 ? -10.890 -2.558 27.447 1.00 12.82 23 GLU B O 1
ATOM 1725 N N . LEU B 1 24 ? -8.779 -1.846 26.974 1.00 10.98 24 LEU B N 1
ATOM 1726 C CA . LEU B 1 24 ? -8.907 -0.552 27.604 1.00 10.03 24 LEU B CA 1
ATOM 1727 C C . LEU B 1 24 ? -8.867 0.532 26.529 1.00 11.25 24 LEU B C 1
ATOM 1728 O O . LEU B 1 24 ? -7.893 0.605 25.760 1.00 12.60 24 LEU B O 1
ATOM 1733 N N . ASP B 1 25 ? -9.912 1.363 26.472 1.00 12.36 25 ASP B N 1
ATOM 1734 C CA . ASP B 1 25 ? -10.023 2.414 25.451 1.00 13.54 25 ASP B CA 1
ATOM 1735 C C . ASP B 1 25 ? -9.557 3.758 25.998 1.00 12.32 25 ASP B C 1
ATOM 1736 O O . ASP B 1 25 ? -10.241 4.372 26.809 1.00 15.28 25 ASP B O 1
ATOM 1741 N N . LEU B 1 26 ? -8.361 4.201 25.580 1.00 10.26 26 LEU B N 1
ATOM 1742 C CA . LEU B 1 26 ? -7.823 5.518 25.948 1.00 11.10 26 LEU B CA 1
ATOM 1743 C C . LEU B 1 26 ? -7.726 6.402 24.709 1.00 11.67 26 LEU B C 1
ATOM 1744 O O . LEU B 1 26 ? -6.832 7.240 24.597 1.00 13.44 26 LEU B O 1
ATOM 1749 N N . ARG B 1 27 ? -8.652 6.230 23.770 1.00 11.91 27 ARG B N 1
ATOM 1750 C CA . ARG B 1 27 ? -8.566 6.930 22.490 1.00 11.85 27 ARG B CA 1
ATOM 1751 C C . ARG B 1 27 ? -8.967 8.406 22.562 1.00 10.91 27 ARG B C 1
ATOM 1752 O O . ARG B 1 27 ? -9.986 8.761 23.149 1.00 12.40 27 ARG B O 1
ATOM 1760 N N . GLY B 1 28 ? -8.185 9.274 21.937 1.00 10.81 28 GLY B N 1
ATOM 1761 C CA . GLY B 1 28 ? -8.666 10.619 21.635 1.00 12.09 28 GLY B CA 1
ATOM 1762 C C . GLY B 1 28 ? -8.402 11.702 22.664 1.00 12.02 28 GLY B C 1
ATOM 1763 O O . GLY B 1 28 ? -8.909 12.821 22.530 1.00 13.31 28 GLY B O 1
ATOM 1764 N N . TYR B 1 29 ? -7.621 11.381 23.690 1.00 10.35 29 TYR B N 1
ATOM 1765 C CA . TYR B 1 29 ? -7.419 12.296 24.800 1.00 10.96 29 TYR B CA 1
ATOM 1766 C C . TYR B 1 29 ? -6.235 13.259 24.648 1.00 11.49 29 TYR B C 1
ATOM 1767 O O . TYR B 1 29 ? -6.024 14.099 25.513 1.00 13.09 29 TYR B O 1
ATOM 1776 N N . LYS B 1 30 ? -5.497 13.145 23.549 1.00 12.20 30 LYS B N 1
ATOM 1777 C CA . LYS B 1 30 ? -4.249 13.896 23.379 1.00 13.95 30 LYS B CA 1
ATOM 1778 C C . LYS B 1 30 ? -3.248 13.662 24.530 1.00 13.00 30 LYS B C 1
ATOM 1779 O O . LYS B 1 30 ? -2.513 14.575 24.946 1.00 14.13 30 LYS B O 1
ATOM 1785 N N . ILE B 1 31 ? -3.223 12.431 25.041 1.00 11.92 31 ILE B N 1
ATOM 1786 C CA . ILE B 1 31 ? -2.284 12.062 26.096 1.00 12.39 31 ILE B CA 1
ATOM 1787 C C . ILE B 1 31 ? -0.854 12.294 25.605 1.00 11.15 31 ILE B C 1
ATOM 1788 O O . ILE B 1 31 ? -0.487 11.840 24.524 1.00 12.94 31 ILE B O 1
ATOM 1793 N N . PRO B 1 32 ? -0.038 13.024 26.392 1.00 12.15 32 PRO B N 1
ATOM 1794 C CA . PRO B 1 32 ? 1.292 13.373 25.865 1.00 12.21 32 PRO B CA 1
ATOM 1795 C C . PRO B 1 32 ? 2.391 12.373 26.227 1.00 13.13 32 PRO B C 1
ATOM 1796 O O . PRO B 1 32 ? 3.449 12.376 25.592 1.00 16.34 32 PRO B O 1
ATOM 1800 N N . GLN B 1 33 ? 2.131 11.521 27.207 1.00 13.61 33 GLN B N 1
ATOM 1801 C CA . GLN B 1 33 ? 3.149 10.624 27.742 1.00 14.43 33 GLN B CA 1
ATOM 1802 C C . GLN B 1 33 ? 2.497 9.370 28.294 1.00 12.37 33 GLN B C 1
ATOM 1803 O O . GLN B 1 33 ? 1.488 9.450 28.978 1.00 14.33 33 GLN B O 1
ATOM 1809 N N . ILE B 1 34 ? 3.066 8.207 28.006 1.00 12.14 34 ILE B N 1
ATOM 1810 C CA . ILE B 1 34 ? 2.616 6.980 28.656 1.00 13.33 34 ILE B CA 1
ATOM 1811 C C . ILE B 1 34 ? 3.084 6.989 30.105 1.00 14.43 34 ILE B C 1
ATOM 1812 O O . ILE B 1 34 ? 4.284 7.136 30.389 1.00 14.68 34 ILE B O 1
ATOM 1817 N N . GLU B 1 35 ? 2.141 6.847 31.028 1.00 13.55 35 GLU B N 1
ATOM 1818 C CA . GLU B 1 35 ? 2.464 6.797 32.449 1.00 14.70 35 GLU B CA 1
ATOM 1819 C C . GLU B 1 35 ? 1.263 6.204 33.177 1.00 12.86 35 GLU B C 1
ATOM 1820 O O . GLU B 1 35 ? 0.160 6.137 32.625 1.00 13.53 35 GLU B O 1
ATOM 1826 N N . ASN B 1 36 ? 1.510 5.745 34.402 1.00 13.17 36 ASN B N 1
ATOM 1827 C CA . ASN B 1 36 ? 0.488 5.209 35.290 1.00 12.46 36 ASN B CA 1
ATOM 1828 C C . ASN B 1 36 ? -0.215 3.949 34.811 1.00 12.68 36 ASN B C 1
ATOM 1829 O O . ASN B 1 36 ? -1.259 3.589 35.362 1.00 13.10 36 ASN B O 1
ATOM 1834 N N . LEU B 1 37 ? 0.364 3.246 33.836 1.00 12.57 37 LEU B N 1
ATOM 1835 C CA . LEU B 1 37 ? -0.292 2.026 33.356 1.00 13.02 37 LEU B CA 1
ATOM 1836 C C . LEU B 1 37 ? -0.298 0.904 34.392 1.00 12.59 37 LEU B C 1
ATOM 1837 O O . LEU B 1 37 ? -1.031 -0.064 34.249 1.00 14.35 37 LEU B O 1
ATOM 1842 N N . GLY B 1 38 ? 0.503 1.036 35.446 1.00 13.53 38 GLY B N 1
ATOM 1843 C CA . GLY B 1 38 ? 0.456 0.083 36.547 1.00 14.48 38 GLY B CA 1
ATOM 1844 C C . GLY B 1 38 ? -0.919 0.013 37.202 1.00 14.34 38 GLY B C 1
ATOM 1845 O O . GLY B 1 38 ? -1.305 -1.019 37.774 1.00 15.85 38 GLY B O 1
ATOM 1846 N N . ALA B 1 39 ? -1.680 1.099 37.087 1.00 14.97 39 ALA B N 1
ATOM 1847 C CA . ALA B 1 39 ? -3.028 1.157 37.662 1.00 15.17 39 ALA B CA 1
ATOM 1848 C C . ALA B 1 39 ? -4.007 0.248 36.918 1.00 15.73 39 ALA B C 1
ATOM 1849 O O . ALA B 1 39 ? -5.118 0.005 37.408 1.00 17.09 39 ALA B O 1
ATOM 1851 N N . THR B 1 40 ? -3.602 -0.270 35.756 1.00 14.37 40 THR B N 1
ATOM 1852 C CA . THR B 1 40 ? -4.455 -1.221 35.029 1.00 13.62 40 THR B CA 1
ATOM 1853 C C . THR B 1 40 ? -4.448 -2.607 35.681 1.00 13.59 40 THR B C 1
ATOM 1854 O O . THR B 1 40 ? -5.274 -3.458 35.353 1.00 15.45 40 THR B O 1
ATOM 1858 N N . LEU B 1 41 ? -3.503 -2.834 36.590 1.00 15.23 41 LEU B N 1
ATOM 1859 C CA . LEU B 1 41 ? -3.368 -4.119 37.282 1.00 16.76 41 LEU B CA 1
ATOM 1860 C C . LEU B 1 41 ? -3.213 -5.316 36.332 1.00 15.85 41 LEU B C 1
ATOM 1861 O O . LEU B 1 41 ? -3.617 -6.433 36.667 1.00 17.23 41 LEU B O 1
ATOM 1866 N N . ASP B 1 42 ? -2.615 -5.086 35.160 1.00 15.30 42 ASP B N 1
ATOM 1867 C CA . ASP B 1 42 ? -2.388 -6.161 34.180 1.00 15.49 42 ASP B CA 1
ATOM 1868 C C . ASP B 1 42 ? -3.693 -6.877 33.816 1.00 16.16 42 ASP B C 1
ATOM 1869 O O . ASP B 1 42 ? -3.698 -8.062 33.525 1.00 18.14 42 ASP B O 1
ATOM 1874 N N . GLN B 1 43 ? -4.793 -6.134 33.797 1.00 14.48 43 GLN B N 1
ATOM 1875 C CA . GLN B 1 43 ? -6.092 -6.719 33.444 1.00 16.23 43 GLN B CA 1
ATOM 1876 C C . GLN B 1 43 ? -6.348 -6.828 31.939 1.00 14.45 43 GLN B C 1
ATOM 1877 O O . GLN B 1 43 ? -7.288 -7.511 31.523 1.00 17.49 43 GLN B O 1
ATOM 1883 N N . PHE B 1 44 ? -5.536 -6.165 31.117 1.00 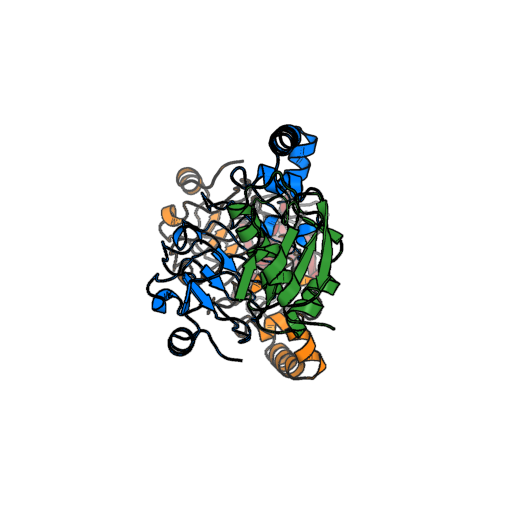11.41 44 PHE B N 1
ATOM 1884 C CA . PHE B 1 44 ? -5.889 -6.028 29.702 1.00 11.88 44 PHE B CA 1
ATOM 1885 C C . PHE B 1 44 ? -5.052 -6.842 28.730 1.00 12.03 44 PHE B C 1
ATOM 1886 O O . PHE B 1 44 ? -3.830 -6.911 28.852 1.00 12.99 44 PHE B O 1
ATOM 1894 N N . ASP B 1 45 ? -5.725 -7.427 27.741 1.00 12.07 45 ASP B N 1
ATOM 1895 C CA . ASP B 1 45 ? -5.054 -8.059 26.613 1.00 11.49 45 ASP B CA 1
ATOM 1896 C C . ASP B 1 45 ? -4.628 -7.006 25.599 1.00 10.75 45 ASP B C 1
ATOM 1897 O O . ASP B 1 45 ? -3.623 -7.157 24.918 1.00 11.75 45 ASP B O 1
ATOM 1902 N N . THR B 1 46 ? -5.393 -5.929 25.508 1.00 10.62 46 THR B N 1
ATOM 1903 C CA . THR B 1 46 ? -5.203 -4.910 24.489 1.00 10.92 46 THR B CA 1
ATOM 1904 C C . THR B 1 46 ? -5.383 -3.541 25.101 1.00 10.09 46 THR B C 1
ATOM 1905 O O . THR B 1 46 ? -6.344 -3.312 25.846 1.00 10.40 46 THR B O 1
ATOM 1909 N N . ILE B 1 47 ? -4.467 -2.625 24.786 1.00 9.96 47 ILE B N 1
ATOM 1910 C CA . ILE B 1 47 ? -4.615 -1.230 25.216 1.00 10.73 47 ILE B CA 1
ATOM 1911 C C . ILE B 1 47 ? -4.652 -0.369 23.974 1.00 12.15 47 ILE B C 1
ATOM 1912 O O . ILE B 1 47 ? -3.775 -0.498 23.111 1.00 11.20 47 ILE B O 1
ATOM 1917 N N . ASP B 1 48 ? -5.681 0.478 23.870 1.00 11.20 48 ASP B N 1
ATOM 1918 C CA . ASP B 1 48 ? -5.875 1.301 22.698 1.00 11.52 48 ASP B CA 1
ATOM 1919 C C . ASP B 1 48 ? -5.554 2.754 23.025 1.00 10.99 48 ASP B C 1
ATOM 1920 O O . ASP B 1 48 ? -6.365 3.461 23.633 1.00 12.16 48 ASP B O 1
ATOM 1925 N N . LEU B 1 49 ? -4.374 3.192 22.594 1.00 10.47 49 LEU B N 1
ATOM 1926 C CA . LEU B 1 49 ? -3.925 4.569 22.757 1.00 10.88 49 LEU B CA 1
ATOM 1927 C C . LEU B 1 49 ? -3.974 5.377 21.461 1.00 11.39 49 LEU B C 1
ATOM 1928 O O . LEU B 1 49 ? -3.214 6.344 21.298 1.00 12.66 49 LEU B O 1
ATOM 1933 N N . SER B 1 50 ? -4.868 5.000 20.546 1.00 11.39 50 SER B N 1
ATOM 1934 C CA . SER B 1 50 ? -5.024 5.744 19.294 1.00 12.51 50 SER B CA 1
ATOM 1935 C C . SER B 1 50 ? -5.432 7.198 19.526 1.00 12.09 50 SER B C 1
ATOM 1936 O O . SER B 1 50 ? -6.113 7.520 20.510 1.00 12.84 50 SER B O 1
ATOM 1939 N N . ASP B 1 51 ? -5.037 8.061 18.597 1.00 10.80 51 ASP B N 1
ATOM 1940 C CA . ASP B 1 51 ? -5.458 9.464 18.599 1.00 11.36 51 ASP B CA 1
ATOM 1941 C C . ASP B 1 51 ? -5.026 10.178 19.876 1.00 12.20 51 ASP B C 1
ATOM 1942 O O . ASP B 1 51 ? -5.796 10.901 20.504 1.00 13.55 51 ASP B O 1
ATOM 1947 N N . ASN B 1 52 ? -3.776 9.973 20.267 1.00 11.97 52 ASN B N 1
ATOM 1948 C CA . ASN B 1 52 ? -3.202 10.739 21.356 1.00 11.71 52 ASN B CA 1
ATOM 1949 C C . ASN B 1 52 ? -2.027 11.576 20.855 1.00 13.70 52 ASN B C 1
ATOM 1950 O O . ASN B 1 52 ? -1.917 11.802 19.660 1.00 15.79 52 ASN B O 1
ATOM 1955 N N . ASP B 1 53 ? -1.181 12.055 21.760 1.00 12.74 53 ASP B N 1
ATOM 1956 C CA . ASP B 1 53 ? -0.113 12.974 21.391 1.00 12.31 53 ASP B CA 1
ATOM 1957 C C . ASP B 1 53 ? 1.235 12.393 21.811 1.00 12.80 53 ASP B C 1
ATOM 1958 O O . ASP B 1 53 ? 2.161 13.137 22.152 1.00 15.71 53 ASP B O 1
ATOM 1963 N N . LEU B 1 54 ? 1.362 11.071 21.790 1.00 11.62 54 LEU B N 1
ATOM 1964 C CA . LEU B 1 54 ? 2.620 10.442 22.206 1.00 11.78 54 LEU B CA 1
ATOM 1965 C C . LEU B 1 54 ? 3.751 10.740 21.229 1.00 12.51 54 LEU B C 1
ATOM 1966 O O . LEU B 1 54 ? 3.560 10.660 20.024 1.00 13.59 54 LEU B O 1
ATOM 1971 N N . ARG B 1 55 ? 4.924 11.096 21.757 1.00 13.58 55 ARG B N 1
ATOM 1972 C CA . ARG B 1 55 ? 6.136 11.252 20.949 1.00 13.94 55 ARG B CA 1
ATOM 1973 C C . ARG B 1 55 ? 7.061 10.061 21.116 1.00 12.68 55 ARG B C 1
ATOM 1974 O O . ARG B 1 55 ? 7.959 9.830 20.296 1.00 15.32 55 ARG B O 1
ATOM 1982 N N . LYS B 1 56 ? 6.885 9.329 22.207 1.00 12.96 56 LYS B N 1
ATOM 1983 C CA . LYS B 1 56 ? 7.745 8.186 22.478 1.00 15.00 56 LYS B CA 1
ATOM 1984 C C . LYS B 1 56 ? 6.899 6.993 22.897 1.00 14.01 56 LYS B C 1
ATOM 1985 O O . LYS B 1 56 ? 5.848 7.147 23.545 1.00 16.41 56 LYS B O 1
ATOM 1991 N N . LEU B 1 57 ? 7.336 5.800 22.518 1.00 12.00 57 LEU B N 1
ATOM 1992 C CA . LEU B 1 57 ? 6.807 4.577 23.105 1.00 13.50 57 LEU B CA 1
ATOM 1993 C C . LEU B 1 57 ? 7.789 4.166 24.195 1.00 12.26 57 LEU B C 1
ATOM 1994 O O . LEU B 1 57 ? 8.887 3.697 23.912 1.00 13.40 57 LEU B O 1
ATOM 1999 N N . ASP B 1 58 ? 7.413 4.414 25.443 1.00 14.07 58 ASP B N 1
ATOM 2000 C CA . ASP B 1 58 ? 8.312 4.205 26.567 1.00 14.16 58 ASP B CA 1
ATOM 2001 C C . ASP B 1 58 ? 7.518 4.002 27.846 1.00 13.46 58 ASP B C 1
ATOM 2002 O O . ASP B 1 58 ? 6.296 4.051 27.824 1.00 14.85 58 ASP B O 1
ATOM 2007 N N . ASN B 1 59 ? 8.217 3.800 28.957 1.00 14.65 59 ASN B N 1
ATOM 2008 C CA . ASN B 1 59 ? 7.617 3.807 30.284 1.00 15.42 59 ASN B CA 1
ATOM 2009 C C . ASN B 1 59 ? 6.474 2.812 30.467 1.00 14.52 59 ASN B C 1
ATOM 2010 O O . ASN B 1 59 ? 5.440 3.160 31.008 1.00 15.85 59 ASN B O 1
ATOM 2015 N N . LEU B 1 60 ? 6.674 1.579 30.019 1.00 14.67 60 LEU B N 1
ATOM 2016 C CA . LEU B 1 60 ? 5.712 0.505 30.260 1.00 13.45 60 LEU B CA 1
ATOM 2017 C C . LEU B 1 60 ? 6.076 -0.264 31.528 1.00 15.52 60 LEU B C 1
ATOM 2018 O O . LEU B 1 60 ? 7.242 -0.645 31.710 1.00 17.21 60 LEU B O 1
ATOM 2023 N N . PRO B 1 61 ? 5.090 -0.493 32.409 1.00 13.94 61 PRO B N 1
ATOM 2024 C CA . PRO B 1 61 ? 5.290 -1.331 33.594 1.00 13.49 61 PRO B CA 1
ATOM 2025 C C . PRO B 1 61 ? 5.207 -2.808 33.200 1.00 12.74 61 PRO B C 1
ATOM 2026 O O . PRO B 1 61 ? 4.914 -3.107 32.037 1.00 12.34 61 PRO B O 1
ATOM 2030 N N . HIS B 1 62 ? 5.474 -3.724 34.125 1.00 14.72 62 HIS B N 1
ATOM 2031 C CA A HIS B 1 62 ? 5.389 -5.148 33.812 0.62 14.11 62 HIS B CA 1
ATOM 2032 C CA B HIS B 1 62 ? 5.385 -5.144 33.815 0.38 15.18 62 HIS B CA 1
ATOM 2033 C C . HIS B 1 62 ? 3.927 -5.556 33.632 1.00 13.75 62 HIS B C 1
ATOM 2034 O O . HIS B 1 62 ? 3.144 -5.562 34.592 1.00 14.19 62 HIS B O 1
ATOM 2047 N N . LEU B 1 63 ? 3.574 -5.900 32.396 1.00 12.99 63 LEU B N 1
ATOM 2048 C CA . LEU B 1 63 ? 2.209 -6.270 32.013 1.00 12.55 63 LEU B CA 1
ATOM 2049 C C . LEU B 1 63 ? 2.278 -7.526 31.148 1.00 12.83 63 LEU B C 1
ATOM 2050 O O . LEU B 1 63 ? 2.178 -7.453 29.925 1.00 14.39 63 LEU B O 1
ATOM 2055 N N . PRO B 1 64 ? 2.474 -8.689 31.780 1.00 13.19 64 PRO B N 1
ATOM 2056 C CA . PRO B 1 64 ? 2.619 -9.928 31.009 1.00 15.79 64 PRO B CA 1
ATOM 2057 C C . PRO B 1 64 ? 1.356 -10.324 30.243 1.00 13.92 64 PRO B C 1
ATOM 2058 O O . PRO B 1 64 ? 1.439 -11.121 29.311 1.00 15.09 64 PRO B O 1
ATOM 2062 N N . ARG B 1 65 ? 0.200 -9.779 30.608 1.00 13.68 65 ARG B N 1
ATOM 2063 C CA . ARG B 1 65 ? -1.006 -10.114 29.855 1.00 13.28 65 ARG B CA 1
ATOM 2064 C C . ARG B 1 65 ? -1.112 -9.352 28.533 1.00 11.77 65 ARG B C 1
ATOM 2065 O O . ARG B 1 65 ? -1.877 -9.749 27.637 1.00 13.03 65 ARG B O 1
ATOM 2073 N N . LEU B 1 66 ? -0.386 -8.244 28.410 1.00 12.24 66 LEU B N 1
ATOM 2074 C CA . LEU B 1 66 ? -0.569 -7.378 27.252 1.00 11.38 66 LEU B CA 1
ATOM 2075 C C . LEU B 1 66 ? -0.088 -8.031 25.964 1.00 10.52 66 LEU B C 1
ATOM 2076 O O . LEU B 1 66 ? 1.095 -8.371 25.826 1.00 13.03 66 LEU B O 1
ATOM 2081 N N . LYS B 1 67 ? -0.993 -8.186 25.004 1.00 11.04 67 LYS B N 1
ATOM 2082 C CA . LYS B 1 67 ? -0.650 -8.814 23.737 1.00 11.16 67 LYS B CA 1
ATOM 2083 C C . LYS B 1 67 ? -0.812 -7.912 22.511 1.00 11.16 67 LYS B C 1
ATOM 2084 O O . LYS B 1 67 ? -0.216 -8.184 21.479 1.00 13.13 67 LYS B O 1
ATOM 2090 N N . THR B 1 68 ? -1.600 -6.845 22.613 1.00 11.65 68 THR B N 1
ATOM 2091 C CA . THR B 1 68 ? -1.796 -5.952 21.477 1.00 11.35 68 THR B CA 1
ATOM 2092 C C . THR B 1 68 ? -1.752 -4.517 21.962 1.00 10.72 68 THR B C 1
ATOM 2093 O O . THR B 1 68 ? -2.429 -4.164 22.940 1.00 11.95 68 THR B O 1
ATOM 2097 N N . LEU B 1 69 ? -0.938 -3.697 21.300 1.00 11.50 69 LEU B N 1
ATOM 2098 C CA . LEU B 1 69 ? -0.875 -2.277 21.617 1.00 11.35 69 LEU B CA 1
ATOM 2099 C C . LEU B 1 69 ? -1.297 -1.501 20.370 1.00 11.85 69 LEU B C 1
ATOM 2100 O O . LEU B 1 69 ? -0.657 -1.622 19.318 1.00 13.17 69 LEU B O 1
ATOM 2105 N N . LEU B 1 70 ? -2.398 -0.741 20.472 1.00 10.48 70 LEU B N 1
ATOM 2106 C CA . LEU B 1 70 ? -2.868 0.076 19.349 1.00 10.95 70 LEU B CA 1
ATOM 2107 C C . LEU B 1 70 ? -2.415 1.518 19.574 1.00 12.38 70 LEU B C 1
ATOM 2108 O O . LEU B 1 70 ? -2.772 2.138 20.578 1.00 13.24 70 LEU B O 1
ATOM 2113 N N . LEU B 1 71 ? -1.619 2.046 18.639 1.00 10.92 71 LEU B N 1
ATOM 2114 C CA . LEU B 1 71 ? -0.976 3.358 18.782 1.00 10.52 71 LEU B CA 1
ATOM 2115 C C . LEU B 1 71 ? -1.226 4.250 17.558 1.00 10.81 71 LEU B C 1
ATOM 2116 O O . LEU B 1 71 ? -0.437 5.161 17.266 1.00 11.69 71 LEU B O 1
ATOM 2121 N N . ASN B 1 72 ? -2.324 3.988 16.848 1.00 10.50 72 ASN B N 1
ATOM 2122 C CA . ASN B 1 72 ? -2.659 4.742 15.645 1.00 11.10 72 ASN B CA 1
ATOM 2123 C C . ASN B 1 72 ? -2.644 6.246 15.871 1.00 12.29 72 ASN B C 1
ATOM 2124 O O . ASN B 1 72 ? -3.154 6.727 16.885 1.00 12.47 72 ASN B O 1
ATOM 2129 N N . ASN B 1 73 ? -2.069 6.982 14.927 1.00 12.04 73 ASN B N 1
ATOM 2130 C CA . ASN B 1 73 ? -2.229 8.437 14.903 1.00 11.80 73 ASN B CA 1
ATOM 2131 C C . ASN B 1 73 ? -1.777 9.108 16.180 1.00 12.86 73 ASN B C 1
ATOM 2132 O O . ASN B 1 73 ? -2.515 9.851 16.840 1.00 14.86 73 ASN B O 1
ATOM 2137 N N . ASN B 1 74 ? -0.522 8.853 16.515 1.00 12.11 74 ASN B N 1
ATOM 2138 C CA . ASN B 1 74 ? 0.173 9.630 17.524 1.00 12.10 74 ASN B CA 1
ATOM 2139 C C . ASN B 1 74 ? 1.284 10.377 16.786 1.00 12.87 74 ASN B C 1
ATOM 2140 O O . ASN B 1 74 ? 1.148 10.607 15.588 1.00 14.79 74 ASN B O 1
ATOM 2145 N N . ARG B 1 75 ? 2.345 10.775 17.488 1.00 13.98 75 ARG B N 1
ATOM 2146 C CA A ARG B 1 75 ? 3.482 11.476 16.898 0.49 15.68 75 ARG B CA 1
ATOM 2147 C CA B ARG B 1 75 ? 3.471 11.431 16.828 0.51 14.42 75 ARG B CA 1
ATOM 2148 C C . ARG B 1 75 ? 4.769 10.742 17.240 1.00 13.04 75 ARG B C 1
ATOM 2149 O O . ARG B 1 75 ? 5.812 11.371 17.425 1.00 13.97 75 ARG B O 1
ATOM 2164 N N . ILE B 1 76 ? 4.704 9.424 17.356 1.00 11.90 76 ILE B N 1
ATOM 2165 C CA . ILE B 1 76 ? 5.832 8.666 17.889 1.00 11.92 76 ILE B CA 1
ATOM 2166 C C . ILE B 1 76 ? 7.039 8.686 16.962 1.00 12.26 76 ILE B C 1
ATOM 2167 O O . ILE B 1 76 ? 6.947 8.323 15.795 1.00 13.16 76 ILE B O 1
ATOM 2172 N N . LEU B 1 77 ? 8.185 9.108 17.500 1.00 12.40 77 LEU B N 1
ATOM 2173 C CA . LEU B 1 77 ? 9.431 9.148 16.723 1.00 13.59 77 LEU B CA 1
ATOM 2174 C C . LEU B 1 77 ? 10.559 8.359 17.355 1.00 13.17 77 LEU B C 1
ATOM 2175 O O . LEU B 1 77 ? 11.656 8.287 16.783 1.00 15.14 77 LEU B O 1
ATOM 2180 N N . ARG B 1 78 ? 10.302 7.765 18.515 1.00 12.58 78 ARG B N 1
ATOM 2181 C CA . ARG B 1 78 ? 11.326 7.004 19.223 1.00 13.14 78 ARG B CA 1
ATOM 2182 C C . ARG B 1 78 ? 10.662 5.919 20.055 1.00 12.09 78 ARG B C 1
ATOM 2183 O O . ARG B 1 78 ? 9.615 6.155 20.650 1.00 12.09 78 ARG B O 1
ATOM 2191 N N . ILE B 1 79 ? 11.272 4.736 20.081 1.00 12.62 79 ILE B N 1
ATOM 2192 C CA . ILE B 1 79 ? 10.850 3.627 20.923 1.00 12.21 79 ILE B CA 1
ATOM 2193 C C . ILE B 1 79 ? 11.970 3.343 21.911 1.00 11.77 79 ILE B C 1
ATOM 2194 O O . ILE B 1 79 ? 13.134 3.234 21.516 1.00 12.23 79 ILE B O 1
ATOM 2199 N N A SER B 1 80 ? 11.637 3.234 23.193 0.47 11.39 80 SER B N 1
ATOM 2200 N N C SER B 1 80 ? 11.641 3.240 23.194 0.53 11.73 80 SER B N 1
ATOM 2201 C CA A SER B 1 80 ? 12.641 2.939 24.214 0.47 11.87 80 SER B CA 1
ATOM 2202 C CA C SER B 1 80 ? 12.658 2.925 24.193 0.53 12.72 80 SER B CA 1
ATOM 2203 C C A SER B 1 80 ? 13.168 1.514 24.080 0.47 12.37 80 SER B C 1
ATOM 2204 C C C SER B 1 80 ? 13.189 1.517 24.022 0.53 12.62 80 SER B C 1
ATOM 2205 O O A SER B 1 80 ? 12.442 0.612 23.655 0.47 13.07 80 SER B O 1
ATOM 2206 O O C SER B 1 80 ? 12.488 0.632 23.526 0.53 13.18 80 SER B O 1
ATOM 2211 N N . GLU B 1 81 ? 14.432 1.314 24.443 1.00 13.21 81 GLU B N 1
ATOM 2212 C CA . GLU B 1 81 ? 15.026 -0.020 24.433 1.00 14.01 81 GLU B CA 1
ATOM 2213 C C . GLU B 1 81 ? 14.532 -0.864 25.601 1.00 14.98 81 GLU B C 1
ATOM 2214 O O . GLU B 1 81 ? 14.174 -0.332 26.661 1.00 17.36 81 GLU B O 1
ATOM 2220 N N . GLY B 1 82 ? 14.516 -2.179 25.407 1.00 14.89 82 GLY B N 1
ATOM 2221 C CA . GLY B 1 82 ? 14.262 -3.107 26.494 1.00 15.59 82 GLY B CA 1
ATOM 2222 C C . GLY B 1 82 ? 12.823 -3.277 26.936 1.00 15.50 82 GLY B C 1
ATOM 2223 O O . GLY B 1 82 ? 12.567 -3.810 28.015 1.00 16.90 82 GLY B O 1
ATOM 2224 N N . LEU B 1 83 ? 11.879 -2.842 26.106 1.00 14.87 83 LEU B N 1
ATOM 2225 C CA . LEU B 1 83 ? 10.469 -2.926 26.493 1.00 14.09 83 LEU B CA 1
ATOM 2226 C C . LEU B 1 83 ? 9.972 -4.368 26.583 1.00 13.38 83 LEU B C 1
ATOM 2227 O O . LEU B 1 83 ? 8.954 -4.624 27.214 1.00 13.99 83 LEU B O 1
ATOM 2232 N N . GLU B 1 84 ? 10.689 -5.307 25.975 1.00 12.94 84 GLU B N 1
ATOM 2233 C CA . GLU B 1 84 ? 10.313 -6.715 26.058 1.00 13.65 84 GLU B CA 1
ATOM 2234 C C . GLU B 1 84 ? 10.494 -7.266 27.468 1.00 13.23 84 GLU B C 1
ATOM 2235 O O . GLU B 1 84 ? 9.974 -8.339 27.790 1.00 17.13 84 GLU B O 1
ATOM 2241 N N . GLU B 1 85 ? 11.231 -6.539 28.313 1.00 13.41 85 GLU B N 1
ATOM 2242 C CA . GLU B 1 85 ? 11.318 -6.930 29.719 1.00 16.52 85 GLU B CA 1
ATOM 2243 C C . GLU B 1 85 ? 10.014 -6.611 30.452 1.00 17.18 85 GLU B C 1
ATOM 2244 O O . GLU B 1 85 ? 9.665 -7.295 31.419 1.00 20.83 85 GLU B O 1
ATOM 2250 N N . ALA B 1 86 ? 9.293 -5.592 29.974 1.00 14.29 86 ALA B N 1
ATOM 2251 C CA . ALA B 1 86 ? 8.029 -5.173 30.592 1.00 14.87 86 ALA B CA 1
ATOM 2252 C C . ALA B 1 86 ? 6.838 -5.879 29.974 1.00 13.52 86 ALA B C 1
ATOM 2253 O O . ALA B 1 86 ? 5.918 -6.295 30.682 1.00 14.51 86 ALA B O 1
ATOM 2255 N N . VAL B 1 87 ? 6.828 -5.982 28.646 1.00 13.50 87 VAL B N 1
ATOM 2256 C CA . VAL B 1 87 ? 5.683 -6.569 27.952 1.00 14.34 87 VAL B CA 1
ATOM 2257 C C . VAL B 1 87 ? 6.155 -7.710 27.051 1.00 13.05 87 VAL B C 1
ATOM 2258 O O . VAL B 1 87 ? 6.098 -7.636 25.815 1.00 12.70 87 VAL B O 1
ATOM 2262 N N . PRO B 1 88 ? 6.623 -8.798 27.676 1.00 13.12 88 PRO B N 1
ATOM 2263 C CA . PRO B 1 88 ? 7.281 -9.862 26.908 1.00 14.36 88 PRO B CA 1
ATOM 2264 C C . PRO B 1 88 ? 6.371 -10.587 25.928 1.00 14.10 88 PRO B C 1
ATOM 2265 O O . PRO B 1 88 ? 6.868 -11.171 24.964 1.00 15.80 88 PRO B O 1
ATOM 2269 N N . ASN B 1 89 ? 5.061 -10.546 26.163 1.00 12.47 89 ASN B N 1
ATOM 2270 C CA . ASN B 1 89 ? 4.126 -11.297 25.340 1.00 12.81 89 ASN B CA 1
ATOM 2271 C C . ASN B 1 89 ? 3.436 -10.482 24.260 1.00 11.62 89 ASN B C 1
ATOM 2272 O O . ASN B 1 89 ? 2.473 -10.938 23.649 1.00 12.89 89 ASN B O 1
ATOM 2277 N N . LEU B 1 90 ? 3.960 -9.294 23.993 1.00 11.00 90 LEU B N 1
ATOM 2278 C CA . LEU B 1 90 ? 3.392 -8.438 22.968 1.00 12.36 90 LEU B CA 1
ATOM 2279 C C . LEU B 1 90 ? 3.464 -9.154 21.630 1.00 14.02 90 LEU B C 1
ATOM 2280 O O . LEU B 1 90 ? 4.540 -9.564 21.181 1.00 14.87 90 LEU B O 1
ATOM 2285 N N . GLY B 1 91 ? 2.312 -9.302 20.989 1.00 13.61 91 GLY B N 1
ATOM 2286 C CA . GLY B 1 91 ? 2.252 -9.999 19.721 1.00 12.67 91 GLY B CA 1
ATOM 2287 C C . GLY B 1 91 ? 1.886 -9.133 18.536 1.00 11.10 91 GLY B C 1
ATOM 2288 O O . GLY B 1 91 ? 2.093 -9.533 17.387 1.00 13.60 91 GLY B O 1
ATOM 2289 N N . SER B 1 92 ? 1.331 -7.956 18.803 1.00 11.38 92 SER B N 1
ATOM 2290 C CA A SER B 1 92 ? 0.930 -7.059 17.740 0.61 10.67 92 SER B CA 1
ATOM 2291 C CA B SER B 1 92 ? 0.873 -7.052 17.751 0.39 10.99 92 SER B CA 1
ATOM 2292 C C . SER B 1 92 ? 1.155 -5.627 18.182 1.00 10.66 92 SER B C 1
ATOM 2293 O O . SER B 1 92 ? 0.705 -5.222 19.257 1.00 12.19 92 SER B O 1
ATOM 2298 N N . ILE B 1 93 ? 1.874 -4.864 17.365 1.00 11.24 93 ILE B N 1
ATOM 2299 C CA A ILE B 1 93 ? 2.027 -3.445 17.640 0.56 11.17 93 ILE B CA 1
ATOM 2300 C CA B ILE B 1 93 ? 2.068 -3.432 17.623 0.44 10.93 93 ILE B CA 1
ATOM 2301 C C . ILE B 1 93 ? 1.625 -2.639 16.405 1.00 11.83 93 ILE B C 1
ATOM 2302 O O . ILE B 1 93 ? 2.198 -2.786 15.317 1.00 13.03 93 ILE B O 1
ATOM 2311 N N . ILE B 1 94 ? 0.599 -1.807 16.583 1.00 10.99 94 ILE B N 1
ATOM 2312 C CA . ILE B 1 94 ? 0.015 -1.109 15.455 1.00 11.57 94 ILE B CA 1
ATOM 2313 C C . ILE B 1 94 ? 0.381 0.365 15.550 1.00 11.81 94 ILE B C 1
ATOM 2314 O O . ILE B 1 94 ? -0.173 1.112 16.365 1.00 11.66 94 ILE B O 1
ATOM 2319 N N . LEU B 1 95 ? 1.372 0.761 14.746 1.00 10.25 95 LEU B N 1
ATOM 2320 C CA . LEU B 1 95 ? 1.948 2.107 14.779 1.00 12.08 95 LEU B CA 1
ATOM 2321 C C . LEU B 1 95 ? 1.557 2.956 13.562 1.00 12.96 95 LEU B C 1
ATOM 2322 O O . LEU B 1 95 ? 2.208 3.946 13.258 1.00 13.99 95 LEU B O 1
ATOM 2327 N N . THR B 1 96 ? 0.478 2.577 12.883 1.00 12.33 96 THR B N 1
ATOM 2328 C CA . THR B 1 96 ? -0.048 3.351 11.765 1.00 11.91 96 THR B CA 1
ATOM 2329 C C . THR B 1 96 ? -0.146 4.831 12.110 1.00 12.94 96 THR B C 1
ATOM 2330 O O . THR B 1 96 ? -0.637 5.196 13.182 1.00 13.91 96 THR B O 1
ATOM 2334 N N . GLY B 1 97 ? 0.347 5.687 11.218 1.00 13.13 97 GLY B N 1
ATOM 2335 C CA . GLY B 1 97 ? 0.206 7.124 11.403 1.00 13.21 97 GLY B CA 1
ATOM 2336 C C . GLY B 1 97 ? 1.067 7.706 12.505 1.00 15.09 97 GLY B C 1
ATOM 2337 O O . GLY B 1 97 ? 0.612 8.486 13.339 1.00 17.58 97 GLY B O 1
ATOM 2338 N N . ASN B 1 98 ? 2.342 7.338 12.494 1.00 13.69 98 ASN B N 1
ATOM 2339 C CA . ASN B 1 98 ? 3.311 7.937 13.394 1.00 12.67 98 ASN B CA 1
ATOM 2340 C C . ASN B 1 98 ? 4.499 8.507 12.641 1.00 14.85 98 ASN B C 1
ATOM 2341 O O . ASN B 1 98 ? 4.439 8.660 11.431 1.00 15.69 98 ASN B O 1
ATOM 2346 N N . ASN B 1 99 ? 5.583 8.797 13.351 1.00 14.15 99 ASN B N 1
ATOM 2347 C CA A ASN B 1 99 ? 6.701 9.508 12.735 0.37 14.87 99 ASN B CA 1
ATOM 2348 C CA B ASN B 1 99 ? 6.699 9.530 12.773 0.63 14.57 99 ASN B CA 1
ATOM 2349 C C . ASN B 1 99 ? 8.044 8.811 12.899 1.00 14.98 99 ASN B C 1
ATOM 2350 O O . ASN B 1 99 ? 9.080 9.448 13.129 1.00 16.32 99 ASN B O 1
ATOM 2359 N N . LEU B 1 100 ? 8.035 7.492 12.781 1.00 13.98 100 LEU B N 1
ATOM 2360 C CA . LEU B 1 100 ? 9.293 6.754 12.841 1.00 14.20 100 LEU B CA 1
ATOM 2361 C C . LEU B 1 100 ? 10.012 6.891 11.492 1.00 16.56 100 LEU B C 1
ATOM 2362 O O . LEU B 1 100 ? 9.465 6.544 10.444 1.00 17.43 100 LEU B O 1
ATOM 2367 N N . GLN B 1 101 ? 11.238 7.409 11.526 1.00 16.86 101 GLN B N 1
ATOM 2368 C CA . GLN B 1 101 ? 11.878 7.930 10.322 1.00 18.01 101 GLN B CA 1
ATOM 2369 C C . GLN B 1 101 ? 12.773 6.937 9.584 1.00 17.73 101 GLN B C 1
ATOM 2370 O O . GLN B 1 101 ? 12.772 6.894 8.353 1.00 21.40 101 GLN B O 1
ATOM 2376 N N . GLU B 1 102 ? 13.552 6.166 10.332 1.00 17.25 102 GLU B N 1
ATOM 2377 C CA . GLU B 1 102 ? 14.605 5.356 9.722 1.00 16.24 102 GLU B CA 1
ATOM 2378 C C . GLU B 1 102 ? 14.519 3.925 10.195 1.00 15.35 102 GLU B C 1
ATOM 2379 O O . GLU B 1 102 ? 13.973 3.654 11.257 1.00 15.99 102 GLU B O 1
ATOM 2385 N N . LEU B 1 103 ? 15.088 3.007 9.420 1.00 16.35 103 LEU B N 1
ATOM 2386 C CA . LEU B 1 103 ? 15.062 1.596 9.789 1.00 16.80 103 LEU B CA 1
ATOM 2387 C C . LEU B 1 103 ? 15.767 1.372 11.127 1.00 15.92 103 LEU B C 1
ATOM 2388 O O . LEU B 1 103 ? 15.333 0.542 11.936 1.00 17.08 103 LEU B O 1
ATOM 2393 N N . SER B 1 104 ? 16.842 2.129 11.369 1.00 15.26 104 SER B N 1
ATOM 2394 C CA . SER B 1 104 ? 17.544 2.072 12.655 1.00 16.55 104 SER B CA 1
ATOM 2395 C C . SER B 1 104 ? 16.657 2.409 13.868 1.00 16.73 104 SER B C 1
ATOM 2396 O O . SER B 1 104 ? 16.932 1.989 14.993 1.00 17.68 104 SER B O 1
ATOM 2399 N N . ASP B 1 105 ? 15.588 3.165 13.642 1.00 13.87 105 ASP B N 1
ATOM 2400 C CA . ASP B 1 105 ? 14.662 3.514 14.730 1.00 12.67 105 ASP B CA 1
ATOM 2401 C C . ASP B 1 105 ? 13.810 2.329 15.191 1.00 13.51 105 ASP B C 1
ATOM 2402 O O . ASP B 1 105 ? 13.135 2.405 16.220 1.00 14.21 105 ASP B O 1
ATOM 2407 N N . LEU B 1 106 ? 13.852 1.236 14.429 1.00 14.69 106 LEU B N 1
ATOM 2408 C CA . LEU B 1 106 ? 13.052 0.057 14.746 1.00 14.53 106 LEU B CA 1
ATOM 2409 C C . LEU B 1 106 ? 13.850 -0.975 15.541 1.00 14.45 106 LEU B C 1
ATOM 2410 O O . LEU B 1 106 ? 13.283 -1.955 16.021 1.00 14.10 106 LEU B O 1
ATOM 2415 N N . GLU B 1 107 ? 15.158 -0.760 15.674 1.00 16.06 107 GLU B N 1
ATOM 2416 C CA . GLU B 1 107 ? 16.009 -1.679 16.445 1.00 19.47 107 GLU B CA 1
ATOM 2417 C C . GLU B 1 107 ? 15.481 -2.037 17.849 1.00 14.91 107 GLU B C 1
ATOM 2418 O O . GLU B 1 107 ? 15.631 -3.197 18.295 1.00 15.44 107 GLU B O 1
ATOM 2424 N N . PRO B 1 108 ? 14.848 -1.066 18.550 1.00 13.22 108 PRO B N 1
ATOM 2425 C CA . PRO B 1 108 ? 14.334 -1.441 19.876 1.00 13.64 108 PRO B CA 1
ATOM 2426 C C . PRO B 1 108 ? 13.249 -2.516 19.871 1.00 13.18 108 PRO B C 1
ATOM 2427 O O . PRO B 1 108 ? 12.955 -3.073 20.932 1.00 14.12 108 PRO B O 1
ATOM 2431 N N . LEU B 1 109 ? 12.668 -2.808 18.711 1.00 12.39 109 LEU B N 1
ATOM 2432 C CA . LEU B 1 109 ? 11.617 -3.821 18.654 1.00 13.90 109 LEU B CA 1
ATOM 2433 C C . LEU B 1 109 ? 12.169 -5.228 18.477 1.00 14.81 109 LEU B C 1
ATOM 2434 O O . LEU B 1 109 ? 11.434 -6.197 18.618 1.00 15.58 109 LEU B O 1
ATOM 2439 N N . VAL B 1 110 ? 13.452 -5.369 18.162 1.00 16.94 110 VAL B N 1
ATOM 2440 C CA A VAL B 1 110 ? 13.949 -6.698 17.805 0.07 20.59 110 VAL B CA 1
ATOM 2441 C CA B VAL B 1 110 ? 14.000 -6.685 17.818 0.93 18.73 110 VAL B CA 1
ATOM 2442 C C . VAL B 1 110 ? 13.886 -7.699 18.965 1.00 20.72 110 VAL B C 1
ATOM 2443 O O . VAL B 1 110 ? 13.722 -8.906 18.738 1.00 22.01 110 VAL B O 1
ATOM 2450 N N . GLY B 1 111 ? 13.963 -7.209 20.198 1.00 20.69 111 GLY B N 1
ATOM 2451 C CA . GLY B 1 111 ? 13.960 -8.082 21.368 1.00 20.12 111 GLY B CA 1
ATOM 2452 C C . GLY B 1 111 ? 12.659 -8.797 21.720 1.00 19.34 111 GLY B C 1
ATOM 2453 O O . GLY B 1 111 ? 12.644 -9.705 22.553 1.00 20.72 111 GLY B O 1
ATOM 2454 N N . PHE B 1 112 ? 11.558 -8.379 21.104 1.00 17.14 112 PHE B N 1
ATOM 2455 C CA . PHE B 1 112 ? 10.260 -9.018 21.329 1.00 16.14 112 PHE B CA 1
ATOM 2456 C C . PHE B 1 112 ? 10.196 -10.379 20.646 1.00 17.97 112 PHE B C 1
ATOM 2457 O O . PHE B 1 112 ? 10.221 -10.477 19.420 1.00 25.64 112 PHE B O 1
ATOM 2465 N N . THR B 1 113 ? 10.074 -11.433 21.436 1.00 14.21 113 THR B N 1
ATOM 2466 C CA . THR B 1 113 ? 10.153 -12.785 20.907 1.00 17.24 113 THR B CA 1
ATOM 2467 C C . THR B 1 113 ? 8.850 -13.309 20.292 1.00 16.35 113 THR B C 1
ATOM 2468 O O . THR B 1 113 ? 8.873 -14.294 19.551 1.00 19.42 113 THR B O 1
ATOM 2472 N N . LYS B 1 114 ? 7.720 -12.662 20.589 1.00 16.13 114 LYS B N 1
ATOM 2473 C CA . LYS B 1 114 ? 6.423 -13.161 20.124 1.00 16.78 114 LYS B CA 1
ATOM 2474 C C . LYS B 1 114 ? 5.721 -12.155 19.217 1.00 16.01 114 LYS B C 1
ATOM 2475 O O . LYS B 1 114 ? 4.523 -12.287 18.933 1.00 15.40 114 LYS B O 1
ATOM 2481 N N . LEU B 1 115 ? 6.471 -11.156 18.761 1.00 13.04 115 LEU B N 1
ATOM 2482 C CA . LEU B 1 115 ? 5.899 -10.066 17.976 1.00 13.52 115 LEU B CA 1
ATOM 2483 C C . LEU B 1 115 ? 5.664 -10.507 16.526 1.00 14.42 115 LEU B C 1
ATOM 2484 O O . LEU B 1 115 ? 6.587 -10.554 15.715 1.00 17.26 115 LEU B O 1
ATOM 2489 N N . GLU B 1 116 ? 4.418 -10.849 16.210 1.00 14.09 116 GLU B N 1
ATOM 2490 C CA . GLU B 1 116 ? 4.102 -11.436 14.914 1.00 14.89 116 GLU B CA 1
ATOM 2491 C C . GLU B 1 116 ? 3.474 -10.452 13.940 1.00 14.02 116 GLU B C 1
ATOM 2492 O O . GLU B 1 116 ? 3.491 -10.685 12.734 1.00 16.36 116 GLU B O 1
ATOM 2498 N N . THR B 1 117 ? 2.923 -9.355 14.455 1.00 13.53 117 THR B N 1
ATOM 2499 C CA . THR B 1 117 ? 2.246 -8.371 13.614 1.00 13.36 117 THR B CA 1
ATOM 2500 C C . THR B 1 117 ? 2.743 -6.969 13.907 1.00 11.56 117 THR B C 1
ATOM 2501 O O . THR B 1 117 ? 2.761 -6.543 15.069 1.00 12.45 117 THR B O 1
ATOM 2505 N N . ILE B 1 118 ? 3.159 -6.260 12.860 1.00 12.81 118 ILE B N 1
ATOM 2506 C CA . ILE B 1 118 ? 3.564 -4.853 12.977 1.00 11.63 118 ILE B CA 1
ATOM 2507 C C . ILE B 1 118 ? 2.866 -4.043 11.893 1.00 11.43 118 ILE B C 1
ATOM 2508 O O . ILE B 1 118 ? 2.772 -4.509 10.754 1.00 13.94 118 ILE B O 1
ATOM 2513 N N . SER B 1 119 ? 2.351 -2.857 12.237 1.00 11.88 119 SER B N 1
ATOM 2514 C CA . SER B 1 119 ? 2.014 -1.878 11.202 1.00 12.30 119 SER B CA 1
ATOM 2515 C C . SER B 1 119 ? 2.829 -0.612 11.366 1.00 12.37 119 SER B C 1
ATOM 2516 O O . SER B 1 119 ? 2.805 0.005 12.432 1.00 12.51 119 SER B O 1
ATOM 2519 N N . LEU B 1 120 ? 3.543 -0.241 10.300 1.00 13.30 120 LEU B N 1
ATOM 2520 C CA . LEU B 1 120 ? 4.215 1.042 10.203 1.00 12.65 120 LEU B CA 1
ATOM 2521 C C . LEU B 1 120 ? 3.674 1.850 9.023 1.00 14.23 120 LEU B C 1
ATOM 2522 O O . LEU B 1 120 ? 4.352 2.727 8.506 1.00 15.38 120 LEU B O 1
ATOM 2527 N N . LEU B 1 121 ? 2.433 1.570 8.616 1.00 14.89 121 LEU B N 1
ATOM 2528 C CA . LEU B 1 121 ? 1.772 2.347 7.571 1.00 15.16 121 LEU B CA 1
ATOM 2529 C C . LEU B 1 121 ? 1.792 3.826 7.955 1.00 14.87 121 LEU B C 1
ATOM 2530 O O . LEU B 1 121 ? 1.640 4.176 9.130 1.00 15.25 121 LEU B O 1
ATOM 2535 N N . ILE B 1 122 ? 1.966 4.689 6.961 1.00 15.41 122 ILE B N 1
ATOM 2536 C CA . ILE B 1 122 ? 2.011 6.130 7.191 1.00 15.79 122 ILE B CA 1
ATOM 2537 C C . ILE B 1 122 ? 3.027 6.509 8.276 1.00 16.96 122 ILE B C 1
ATOM 2538 O O . ILE B 1 122 ? 2.742 7.316 9.164 1.00 18.09 122 ILE B O 1
ATOM 2543 N N . ASN B 1 123 ? 4.194 5.873 8.207 1.00 16.14 123 ASN B N 1
ATOM 2544 C CA . ASN B 1 123 ? 5.414 6.336 8.866 1.00 16.18 123 ASN B CA 1
ATOM 2545 C C . ASN B 1 123 ? 6.462 6.466 7.761 1.00 16.53 123 ASN B C 1
ATOM 2546 O O . ASN B 1 123 ? 6.451 5.685 6.808 1.00 17.64 123 ASN B O 1
ATOM 2551 N N . PRO B 1 124 ? 7.376 7.440 7.881 1.00 14.62 124 PRO B N 1
ATOM 2552 C CA . PRO B 1 124 ? 8.383 7.589 6.817 1.00 17.16 124 PRO B CA 1
ATOM 2553 C C . PRO B 1 124 ? 9.255 6.345 6.640 1.00 16.92 124 PRO B C 1
ATOM 2554 O O . PRO B 1 124 ? 9.719 6.099 5.533 1.00 19.57 124 PRO B O 1
ATOM 2558 N N . VAL B 1 125 ? 9.454 5.567 7.701 1.00 16.66 125 VAL B N 1
ATOM 2559 C CA . VAL B 1 125 ? 10.297 4.379 7.604 1.00 16.99 125 VAL B CA 1
ATOM 2560 C C . VAL B 1 125 ? 9.779 3.377 6.559 1.00 16.44 125 VAL B C 1
ATOM 2561 O O . VAL B 1 125 ? 10.563 2.706 5.892 1.00 17.33 125 VAL B O 1
ATOM 2565 N N . SER B 1 126 ? 8.461 3.289 6.399 1.00 17.80 126 SER B N 1
ATOM 2566 C CA . SER B 1 126 ? 7.896 2.309 5.481 1.00 19.54 126 SER B CA 1
ATOM 2567 C C . SER B 1 126 ? 8.049 2.718 4.009 1.00 22.81 126 SER B C 1
ATOM 2568 O O . SER B 1 126 ? 7.668 1.960 3.118 1.00 25.12 126 SER B O 1
ATOM 2571 N N . THR B 1 127 ? 8.597 3.907 3.756 1.00 21.42 127 THR B N 1
ATOM 2572 C CA . THR B 1 127 ? 8.864 4.338 2.391 1.00 23.12 127 THR B CA 1
ATOM 2573 C C . THR B 1 127 ? 10.309 4.082 1.961 1.00 21.95 127 THR B C 1
ATOM 2574 O O . THR B 1 127 ? 10.668 4.340 0.814 1.00 23.50 127 THR B O 1
ATOM 2578 N N . LYS B 1 128 ? 11.129 3.586 2.881 1.00 20.24 128 LYS B N 1
ATOM 2579 C CA . LYS B 1 128 ? 12.565 3.489 2.638 1.00 21.35 128 LYS B CA 1
ATOM 2580 C C . LYS B 1 128 ? 12.877 2.307 1.740 1.00 21.80 128 LYS B C 1
ATOM 2581 O O . LYS B 1 128 ? 12.181 1.298 1.779 1.00 22.75 128 LYS B O 1
ATOM 2587 N N . PRO B 1 129 ? 13.938 2.420 0.925 1.00 23.58 129 PRO B N 1
ATOM 2588 C CA . PRO B 1 129 ? 14.274 1.270 0.081 1.00 24.53 129 PRO B CA 1
ATOM 2589 C C . PRO B 1 129 ? 14.616 0.070 0.956 1.00 23.83 129 PRO B C 1
ATOM 2590 O O . PRO B 1 129 ? 15.092 0.254 2.081 1.00 25.24 129 PRO B O 1
ATOM 2594 N N . ASN B 1 130 ? 14.307 -1.126 0.464 1.00 22.90 130 ASN B N 1
ATOM 2595 C CA . ASN B 1 130 ? 14.611 -2.378 1.157 1.00 22.53 130 ASN B CA 1
ATOM 2596 C C . ASN B 1 130 ? 13.875 -2.569 2.476 1.00 18.19 130 ASN B C 1
ATOM 2597 O O . ASN B 1 130 ? 14.262 -3.415 3.286 1.00 18.76 130 ASN B O 1
ATOM 2602 N N . TYR B 1 131 ? 12.805 -1.803 2.681 1.00 17.28 131 TYR B N 1
ATOM 2603 C CA . TYR B 1 131 ? 12.008 -1.891 3.919 1.00 16.20 131 TYR B CA 1
ATOM 2604 C C . TYR B 1 131 ? 11.499 -3.305 4.220 1.00 16.06 131 TYR B C 1
ATOM 2605 O O . TYR B 1 131 ? 11.806 -3.869 5.267 1.00 16.35 131 TYR B O 1
ATOM 2614 N N . ARG B 1 132 ? 10.742 -3.896 3.301 1.00 17.30 132 ARG B N 1
ATOM 2615 C CA . ARG B 1 132 ? 10.178 -5.209 3.590 1.00 16.15 132 ARG B CA 1
ATOM 2616 C C . ARG B 1 132 ? 11.258 -6.282 3.747 1.00 15.10 132 ARG B C 1
ATOM 2617 O O . ARG B 1 132 ? 11.138 -7.151 4.612 1.00 16.64 132 ARG B O 1
ATOM 2625 N N . GLU B 1 133 ? 12.298 -6.214 2.914 1.00 17.64 133 GLU B N 1
ATOM 2626 C CA . GLU B 1 133 ? 13.437 -7.135 3.010 1.00 19.19 133 GLU B CA 1
ATOM 2627 C C . GLU B 1 133 ? 14.138 -7.019 4.364 1.00 17.47 133 GLU B C 1
ATOM 2628 O O . GLU B 1 133 ? 14.426 -8.022 5.037 1.00 16.66 133 GLU B O 1
ATOM 2634 N N . TYR B 1 134 ? 14.426 -5.784 4.758 1.00 15.68 134 TYR B N 1
ATOM 2635 C CA . TYR B 1 134 ? 15.065 -5.544 6.042 1.00 15.03 134 TYR B CA 1
ATOM 2636 C C . TYR B 1 134 ? 14.223 -6.092 7.194 1.00 14.42 134 TYR B C 1
ATOM 2637 O O . TYR B 1 134 ? 14.743 -6.727 8.114 1.00 15.51 134 TYR B O 1
ATOM 2646 N N . MET B 1 135 ? 12.916 -5.844 7.157 1.00 14.30 135 MET B N 1
ATOM 2647 C CA . MET B 1 135 ? 12.057 -6.335 8.226 1.00 14.49 135 MET B CA 1
ATOM 2648 C C . MET B 1 135 ? 12.084 -7.859 8.311 1.00 14.37 135 MET B C 1
ATOM 2649 O O . MET B 1 135 ? 12.151 -8.417 9.405 1.00 16.35 135 MET B O 1
ATOM 2654 N N . ALA B 1 136 ? 12.044 -8.541 7.165 1.00 13.92 136 ALA B N 1
ATOM 2655 C CA . ALA B 1 136 ? 12.062 -10.005 7.185 1.00 14.55 136 ALA B CA 1
ATOM 2656 C C . ALA B 1 136 ? 13.383 -10.534 7.762 1.00 16.01 136 ALA B C 1
ATOM 2657 O O . ALA B 1 136 ? 13.403 -11.534 8.490 1.00 17.90 136 ALA B O 1
ATOM 2659 N N . TYR B 1 137 ? 14.475 -9.847 7.427 1.00 16.09 137 TYR B N 1
ATOM 2660 C CA . TYR B 1 137 ? 15.815 -10.212 7.869 1.00 17.13 137 TYR B CA 1
ATOM 2661 C C . TYR B 1 137 ? 16.032 -9.954 9.362 1.00 17.36 137 TYR B C 1
ATOM 2662 O O . TYR B 1 137 ? 16.599 -10.788 10.081 1.00 19.39 137 TYR B O 1
ATOM 2671 N N . LYS B 1 138 ? 15.562 -8.804 9.827 1.00 16.10 138 LYS B N 1
ATOM 2672 C CA . LYS B 1 138 ? 15.867 -8.335 11.176 1.00 17.65 138 LYS B CA 1
ATOM 2673 C C . LYS B 1 138 ? 14.908 -8.936 12.206 1.00 16.14 138 LYS B C 1
ATOM 2674 O O . LYS B 1 138 ? 15.241 -9.048 13.385 1.00 16.92 138 LYS B O 1
ATOM 2680 N N . PHE B 1 139 ? 13.715 -9.312 11.744 1.00 15.15 139 PHE B N 1
ATOM 2681 C CA . PHE B 1 139 ? 12.656 -9.815 12.618 1.00 14.85 139 PHE B CA 1
ATOM 2682 C C . PHE B 1 139 ? 12.224 -11.196 12.143 1.00 15.06 139 PHE B C 1
ATOM 2683 O O . PHE B 1 139 ? 11.213 -11.332 11.463 1.00 16.20 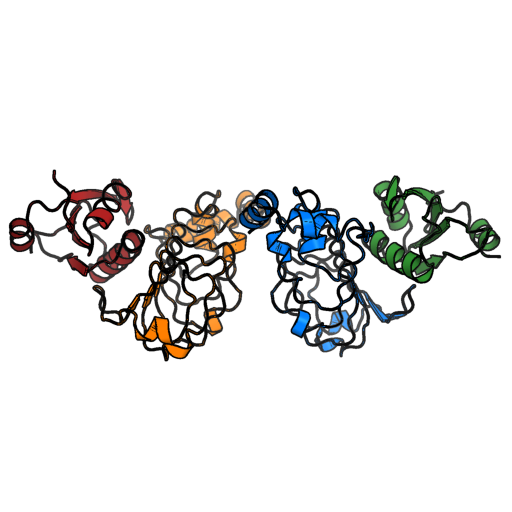139 PHE B O 1
ATOM 2691 N N . PRO B 1 140 ? 12.998 -12.232 12.489 1.00 17.31 140 PRO B N 1
ATOM 2692 C CA . PRO B 1 140 ? 12.709 -13.560 11.917 1.00 18.25 140 PRO B CA 1
ATOM 2693 C C . PRO B 1 140 ? 11.361 -14.183 12.329 1.00 19.39 140 PRO B C 1
ATOM 2694 O O . PRO B 1 140 ? 10.877 -15.113 11.665 1.00 21.58 140 PRO B O 1
ATOM 2698 N N . GLN B 1 141 ? 10.758 -13.666 13.391 1.00 17.75 141 GLN B N 1
ATOM 2699 C CA . GLN B 1 141 ? 9.482 -14.187 13.868 1.00 19.07 141 GLN B CA 1
ATOM 2700 C C . GLN B 1 141 ? 8.291 -13.389 13.328 1.00 18.62 141 GLN B C 1
ATOM 2701 O O . GLN B 1 141 ? 7.137 -13.770 13.527 1.00 19.59 141 GLN B O 1
ATOM 2707 N N . LEU B 1 142 ? 8.567 -12.286 12.643 1.00 15.91 142 LEU B N 1
ATOM 2708 C CA . LEU B 1 142 ? 7.504 -11.424 12.130 1.00 14.43 142 LEU B CA 1
ATOM 2709 C C . LEU B 1 142 ? 6.715 -12.136 11.027 1.00 14.20 142 LEU B C 1
ATOM 2710 O O . LEU B 1 142 ? 7.310 -12.688 10.090 1.00 17.96 142 LEU B O 1
ATOM 2715 N N . ARG B 1 143 ? 5.381 -12.138 11.135 1.00 14.12 143 ARG B N 1
ATOM 2716 C CA . ARG B 1 143 ? 4.545 -12.840 10.166 1.00 15.32 143 ARG B CA 1
ATOM 2717 C C . ARG B 1 143 ? 3.707 -11.914 9.295 1.00 14.84 143 ARG B C 1
ATOM 2718 O O . ARG B 1 143 ? 3.412 -12.250 8.153 1.00 18.46 143 ARG B O 1
ATOM 2726 N N . LEU B 1 144 ? 3.281 -10.777 9.845 1.00 14.95 144 LEU B N 1
ATOM 2727 C CA . LEU B 1 144 ? 2.406 -9.862 9.125 1.00 14.23 144 LEU B CA 1
ATOM 2728 C C . LEU B 1 144 ? 2.951 -8.444 9.255 1.00 15.33 144 LEU B C 1
ATOM 2729 O O . LEU B 1 144 ? 3.110 -7.934 10.374 1.00 16.64 144 LEU B O 1
ATOM 2734 N N . LEU B 1 145 ? 3.258 -7.822 8.115 1.00 13.20 145 LEU B N 1
ATOM 2735 C CA . LEU B 1 145 ? 3.849 -6.490 8.087 1.00 13.36 145 LEU B CA 1
ATOM 2736 C C . LEU B 1 145 ? 2.981 -5.601 7.205 1.00 12.99 145 LEU B C 1
ATOM 2737 O O . LEU B 1 145 ? 2.838 -5.849 6.003 1.00 13.60 145 LEU B O 1
ATOM 2742 N N . ASP B 1 146 ? 2.383 -4.578 7.813 1.00 14.07 146 ASP B N 1
ATOM 2743 C CA . ASP B 1 146 ? 1.497 -3.668 7.092 1.00 14.33 146 ASP B CA 1
ATOM 2744 C C . ASP B 1 146 ? 0.422 -4.442 6.342 1.00 14.39 146 ASP B C 1
ATOM 2745 O O . ASP B 1 146 ? 0.045 -4.097 5.211 1.00 15.41 146 ASP B O 1
ATOM 2750 N N . PHE B 1 147 ? -0.047 -5.498 7.005 1.00 14.51 147 PHE B N 1
ATOM 2751 C CA . PHE B 1 147 ? -1.194 -6.290 6.585 1.00 15.70 147 PHE B CA 1
ATOM 2752 C C . PHE B 1 147 ? -0.982 -7.085 5.311 1.00 15.60 147 PHE B C 1
ATOM 2753 O O . PHE B 1 147 ? -1.935 -7.434 4.616 1.00 16.88 147 PHE B O 1
ATOM 2761 N N . ARG B 1 148 ? 0.295 -7.352 5.025 1.00 15.76 148 ARG B N 1
ATOM 2762 C CA A ARG B 1 148 ? 0.685 -8.337 4.021 0.59 17.55 148 ARG B CA 1
ATOM 2763 C CA B ARG B 1 148 ? 0.689 -8.336 4.020 0.41 17.29 148 ARG B CA 1
ATOM 2764 C C . ARG B 1 148 ? 1.669 -9.307 4.661 1.00 15.79 148 ARG B C 1
ATOM 2765 O O . ARG B 1 148 ? 2.525 -8.900 5.450 1.00 16.41 148 ARG B O 1
ATOM 2780 N N . LYS B 1 149 ? 1.541 -10.590 4.344 1.00 16.59 149 LYS B N 1
ATOM 2781 C CA . LYS B 1 149 ? 2.396 -11.587 4.974 1.00 17.48 149 LYS B CA 1
ATOM 2782 C C . LYS B 1 149 ? 3.859 -11.413 4.608 1.00 19.22 149 LYS B C 1
ATOM 2783 O O . LYS B 1 149 ? 4.188 -11.012 3.496 1.00 20.85 149 LYS B O 1
ATOM 2789 N N . ILE B 1 150 ? 4.725 -11.713 5.560 1.00 18.19 150 ILE B N 1
ATOM 2790 C CA . ILE B 1 150 ? 6.104 -12.017 5.213 1.00 18.49 150 ILE B CA 1
ATOM 2791 C C . ILE B 1 150 ? 6.131 -13.518 5.044 1.00 23.71 150 ILE B C 1
ATOM 2792 O O . ILE B 1 150 ? 6.163 -14.261 6.019 1.00 25.15 150 ILE B O 1
ATOM 2797 N N . LYS B 1 151 ? 6.064 -13.961 3.793 1.00 26.56 151 LYS B N 1
ATOM 2798 C CA . LYS B 1 151 ? 6.122 -15.381 3.477 1.00 29.71 151 LYS B CA 1
ATOM 2799 C C . LYS B 1 151 ? 7.541 -15.909 3.697 1.00 31.90 151 LYS B C 1
ATOM 2800 O O . LYS B 1 151 ? 8.514 -15.168 3.538 1.00 31.03 151 LYS B O 1
ATOM 2806 N N . GLN B 1 152 ? 7.653 -17.179 4.076 1.00 35.07 152 GLN B N 1
ATOM 2807 C CA . GLN B 1 152 ? 8.962 -17.789 4.291 1.00 39.09 152 GLN B CA 1
ATOM 2808 C C . GLN B 1 152 ? 9.888 -17.604 3.088 1.00 32.43 152 GLN B C 1
ATOM 2809 O O . GLN B 1 152 ? 11.093 -17.401 3.253 1.00 30.22 152 GLN B O 1
ATOM 2815 N N . LYS B 1 153 ? 9.324 -17.639 1.885 1.00 28.92 153 LYS B N 1
ATOM 2816 C CA . LYS B 1 153 ? 10.133 -17.463 0.684 1.00 28.60 153 LYS B CA 1
ATOM 2817 C C . LYS B 1 153 ? 10.663 -16.035 0.565 1.00 26.80 153 LYS B C 1
ATOM 2818 O O . LYS B 1 153 ? 11.755 -15.818 0.028 1.00 26.93 153 LYS B O 1
ATOM 2824 N N . ASP B 1 154 ? 9.905 -15.075 1.097 1.00 25.90 154 ASP B N 1
ATOM 2825 C CA . ASP B 1 154 ? 10.318 -13.671 1.144 1.00 27.98 154 ASP B CA 1
ATOM 2826 C C . ASP B 1 154 ? 11.488 -13.511 2.096 1.00 24.77 154 ASP B C 1
ATOM 2827 O O . ASP B 1 154 ? 12.439 -12.771 1.826 1.00 24.31 154 ASP B O 1
ATOM 2832 N N . ARG B 1 155 ? 11.400 -14.186 3.238 1.00 23.55 155 ARG B N 1
ATOM 2833 C CA . ARG B 1 155 ? 12.456 -14.095 4.231 1.00 23.13 155 ARG B CA 1
ATOM 2834 C C . ARG B 1 155 ? 13.736 -14.753 3.720 1.00 21.36 155 ARG B C 1
ATOM 2835 O O . ARG B 1 155 ? 14.830 -14.210 3.885 1.00 21.25 155 ARG B O 1
ATOM 2843 N N . GLN B 1 156 ? 13.601 -15.914 3.091 1.00 18.54 156 GLN B N 1
ATOM 2844 C CA . GLN B 1 156 ? 14.766 -16.564 2.509 1.00 18.72 156 GLN B CA 1
ATOM 2845 C C . GLN B 1 156 ? 15.387 -15.692 1.418 1.00 17.83 156 GLN B C 1
ATOM 2846 O O . GLN B 1 156 ? 16.608 -15.596 1.320 1.00 18.68 156 GLN B O 1
ATOM 2852 N N . ALA B 1 157 ? 14.558 -15.049 0.599 1.00 17.92 157 ALA B N 1
ATOM 2853 C CA . ALA B 1 157 ? 15.080 -14.161 -0.438 1.00 18.85 157 ALA B CA 1
ATOM 2854 C C . ALA B 1 157 ? 15.842 -12.973 0.170 1.00 19.51 157 ALA B C 1
ATOM 2855 O O . ALA B 1 157 ? 16.879 -12.562 -0.353 1.00 20.85 157 ALA B O 1
ATOM 2857 N N . ALA B 1 158 ? 15.326 -12.434 1.273 1.00 18.86 158 ALA B N 1
ATOM 2858 C CA . ALA B 1 158 ? 15.957 -11.310 1.965 1.00 19.10 158 ALA B CA 1
ATOM 2859 C C . ALA B 1 158 ? 17.305 -11.732 2.529 1.00 20.06 158 ALA B C 1
ATOM 2860 O O . ALA B 1 158 ? 18.299 -11.022 2.382 1.00 21.11 158 ALA B O 1
ATOM 2862 N N . GLN B 1 159 ? 17.339 -12.902 3.151 1.00 18.72 159 GLN B N 1
ATOM 2863 C CA . GLN B 1 159 ? 18.571 -13.429 3.716 1.00 21.35 159 GLN B CA 1
ATOM 2864 C C . GLN B 1 159 ? 19.643 -13.636 2.647 1.00 21.02 159 GLN B C 1
ATOM 2865 O O . GLN B 1 159 ? 20.817 -13.317 2.861 1.00 20.79 159 GLN B O 1
ATOM 2871 N N . GLU B 1 160 ? 19.239 -14.138 1.484 1.00 20.16 160 GLU B N 1
ATOM 2872 C CA . GLU B 1 160 ? 20.188 -14.310 0.386 1.00 21.38 160 GLU B CA 1
ATOM 2873 C C . GLU B 1 160 ? 20.645 -12.955 -0.160 1.00 22.24 160 GLU B C 1
ATOM 2874 O O . GLU B 1 160 ? 21.821 -12.788 -0.487 1.00 23.81 160 GLU B O 1
ATOM 2880 N N . PHE B 1 161 ? 19.719 -11.999 -0.259 1.00 22.42 161 PHE B N 1
ATOM 2881 C CA . PHE B 1 161 ? 20.040 -10.666 -0.762 1.00 22.73 161 PHE B CA 1
ATOM 2882 C C . PHE B 1 161 ? 21.074 -9.989 0.124 1.00 23.18 161 PHE B C 1
ATOM 2883 O O . PHE B 1 161 ? 21.998 -9.356 -0.371 1.00 23.89 161 PHE B O 1
ATOM 2891 N N . PHE B 1 162 ? 20.931 -10.135 1.434 1.00 21.56 162 PHE B N 1
ATOM 2892 C CA . PHE B 1 162 ? 21.827 -9.445 2.360 1.00 22.36 162 PHE B CA 1
ATOM 2893 C C . PHE B 1 162 ? 23.202 -10.096 2.453 1.00 23.91 162 PHE B C 1
ATOM 2894 O O . PHE B 1 162 ? 24.090 -9.590 3.133 1.00 25.97 162 PHE B O 1
ATOM 2902 N N . ARG B 1 163 ? 23.382 -11.203 1.742 1.00 25.23 163 ARG B N 1
ATOM 2903 C CA . ARG B 1 163 ? 24.696 -11.826 1.646 1.00 30.37 163 ARG B CA 1
ATOM 2904 C C . ARG B 1 163 ? 25.397 -11.484 0.335 1.00 28.18 163 ARG B C 1
ATOM 2905 O O . ARG B 1 163 ? 26.562 -11.806 0.156 1.00 27.58 163 ARG B O 1
ATOM 2913 N N . THR B 1 164 ? 24.691 -10.821 -0.579 1.00 26.54 164 THR B N 1
ATOM 2914 C CA . THR B 1 164 ? 25.320 -10.368 -1.812 1.00 27.90 164 THR B CA 1
ATOM 2915 C C . THR B 1 164 ? 26.170 -9.133 -1.522 1.00 31.29 164 THR B C 1
ATOM 2916 O O . THR B 1 164 ? 26.008 -8.498 -0.487 1.00 32.07 164 THR B O 1
ATOM 2920 N N . LYS B 1 165 ? 27.071 -8.803 -2.443 1.00 34.30 165 LYS B N 1
ATOM 2921 C CA . LYS B 1 165 ? 27.857 -7.572 -2.370 1.00 38.99 165 LYS B CA 1
ATOM 2922 C C . LYS B 1 165 ? 26.943 -6.374 -2.127 1.00 36.28 165 LYS B C 1
ATOM 2923 O O . LYS B 1 165 ? 27.172 -5.575 -1.227 1.00 36.05 165 LYS B O 1
ATOM 2929 N N . GLN B 1 166 ? 25.898 -6.259 -2.939 1.00 34.98 166 GLN B N 1
ATOM 2930 C CA . GLN B 1 166 ? 25.005 -5.109 -2.873 1.00 34.92 166 GLN B CA 1
ATOM 2931 C C . GLN B 1 166 ? 24.201 -5.090 -1.579 1.00 34.43 166 GLN B C 1
ATOM 2932 O O . GLN B 1 166 ? 24.031 -4.035 -0.961 1.00 36.37 166 GLN B O 1
ATOM 2938 N N . GLY B 1 167 ? 23.711 -6.260 -1.172 1.00 31.60 167 GLY B N 1
ATOM 2939 C CA . GLY B 1 167 ? 22.983 -6.392 0.076 1.00 33.33 167 GLY B CA 1
ATOM 2940 C C . GLY B 1 167 ? 23.799 -6.043 1.310 1.00 34.59 167 GLY B C 1
ATOM 2941 O O . GLY B 1 167 ? 23.322 -5.335 2.193 1.00 34.11 167 GLY B O 1
ATOM 2942 N N . LYS B 1 168 ? 25.033 -6.535 1.378 1.00 37.31 168 LYS B N 1
ATOM 2943 C CA . LYS B 1 168 ? 25.901 -6.234 2.511 1.00 41.31 168 LYS B CA 1
ATOM 2944 C C . LYS B 1 168 ? 26.135 -4.734 2.629 1.00 40.08 168 LYS B C 1
ATOM 2945 O O . LYS B 1 168 ? 26.168 -4.184 3.730 1.00 39.68 168 LYS B O 1
ATOM 2951 N N . ASP B 1 169 ? 26.296 -4.074 1.488 1.00 39.80 169 ASP B N 1
ATOM 2952 C CA . ASP B 1 169 ? 26.510 -2.634 1.472 1.00 42.02 169 ASP B CA 1
ATOM 2953 C C . ASP B 1 169 ? 25.247 -1.939 1.959 1.00 40.35 169 ASP B C 1
ATOM 2954 O O . ASP B 1 169 ? 25.306 -0.968 2.710 1.00 40.70 169 ASP B O 1
ATOM 2959 N N . VAL B 1 170 ? 24.099 -2.454 1.532 1.00 38.53 170 VAL B N 1
ATOM 2960 C CA . VAL B 1 170 ? 22.825 -1.922 1.987 1.00 36.32 170 VAL B CA 1
ATOM 2961 C C . VAL B 1 170 ? 22.710 -1.993 3.510 1.00 34.59 170 VAL B C 1
ATOM 2962 O O . VAL B 1 170 ? 22.384 -0.996 4.151 1.00 34.27 170 VAL B O 1
ATOM 2966 N N . LEU B 1 171 ? 23.014 -3.152 4.094 1.00 31.74 171 LEU B N 1
ATOM 2967 C CA . LEU B 1 171 ? 22.967 -3.280 5.551 1.00 33.08 171 LEU B CA 1
ATOM 2968 C C . LEU B 1 171 ? 23.879 -2.276 6.249 1.00 35.49 171 LEU B C 1
ATOM 2969 O O . LEU B 1 171 ? 23.492 -1.658 7.242 1.00 36.61 171 LEU B O 1
ATOM 2974 N N . LYS B 1 172 ? 25.089 -2.112 5.726 1.00 37.59 172 LYS B N 1
ATOM 2975 C CA . LYS B 1 172 ? 26.020 -1.156 6.299 1.00 40.05 172 LYS B CA 1
ATOM 2976 C C . LYS B 1 172 ? 25.476 0.270 6.323 1.00 39.28 172 LYS B C 1
ATOM 2977 O O . LYS B 1 172 ? 25.670 0.991 7.297 1.00 40.35 172 LYS B O 1
ATOM 2983 N N . GLU B 1 173 ? 24.809 0.679 5.251 1.00 39.53 173 GLU B N 1
ATOM 2984 C CA . GLU B 1 173 ? 24.261 2.023 5.178 1.00 44.76 173 GLU B CA 1
ATOM 2985 C C . GLU B 1 173 ? 23.086 2.164 6.143 1.00 41.72 173 GLU B C 1
ATOM 2986 O O . GLU B 1 173 ? 22.860 3.231 6.709 1.00 42.26 173 GLU B O 1
ATOM 2992 N N . ILE B 1 174 ? 22.348 1.077 6.333 1.00 39.09 174 ILE B N 1
ATOM 2993 C CA . ILE B 1 174 ? 21.156 1.095 7.187 1.00 38.80 174 ILE B CA 1
ATOM 2994 C C . ILE B 1 174 ? 21.537 1.176 8.663 1.00 40.70 174 ILE B C 1
ATOM 2995 O O . ILE B 1 174 ? 22.673 0.853 9.035 1.00 43.72 174 ILE B O 1
ATOM 3000 N N . LEU C 2 6 ? 59.895 19.741 8.069 1.00 44.69 4 LEU C N 1
ATOM 3001 C CA . LEU C 2 6 ? 59.541 20.680 9.125 1.00 42.24 4 LEU C CA 1
ATOM 3002 C C . LEU C 2 6 ? 58.238 20.392 9.897 1.00 34.80 4 LEU C C 1
ATOM 3003 O O . LEU C 2 6 ? 58.002 21.043 10.911 1.00 35.08 4 LEU C O 1
ATOM 3008 N N . PRO C 2 7 ? 57.384 19.445 9.428 1.00 30.24 5 PRO C N 1
ATOM 3009 C CA . PRO C 2 7 ? 56.350 19.053 10.392 1.00 26.26 5 PRO C CA 1
ATOM 3010 C C . PRO C 2 7 ? 56.981 18.438 11.614 1.00 20.87 5 PRO C C 1
ATOM 3011 O O . PRO C 2 7 ? 57.984 17.734 11.510 1.00 23.24 5 PRO C O 1
ATOM 3015 N N . ASN C 2 8 ? 56.384 18.698 12.767 1.00 17.25 6 ASN C N 1
ATOM 3016 C CA . ASN C 2 8 ? 56.823 18.096 14.007 1.00 16.29 6 ASN C CA 1
ATOM 3017 C C . ASN C 2 8 ? 55.609 17.896 14.906 1.00 14.05 6 ASN C C 1
ATOM 3018 O O . ASN C 2 8 ? 54.504 18.261 14.523 1.00 14.52 6 ASN C O 1
ATOM 3023 N N . GLN C 2 9 ? 55.810 17.302 16.071 1.00 12.58 7 GLN C N 1
ATOM 3024 C CA . GLN C 2 9 ? 54.683 16.820 16.871 1.00 11.80 7 GLN C CA 1
ATOM 3025 C C . GLN C 2 9 ? 53.942 17.931 17.603 1.00 11.23 7 GLN C C 1
ATOM 3026 O O . GLN C 2 9 ? 52.868 17.684 18.161 1.00 12.40 7 GLN C O 1
ATOM 3032 N N . THR C 2 10 ? 54.511 19.136 17.609 1.00 11.91 8 THR C N 1
ATOM 3033 C CA . THR C 2 10 ? 53.955 20.234 18.390 1.00 13.59 8 THR C CA 1
ATOM 3034 C C . THR C 2 10 ? 53.395 21.324 17.494 1.00 13.56 8 THR C C 1
ATOM 3035 O O . THR C 2 10 ? 54.108 21.853 16.640 1.00 16.55 8 THR C O 1
ATOM 3039 N N . ILE C 2 11 ? 52.118 21.669 17.683 1.00 12.00 9 ILE C N 1
ATOM 3040 C CA . ILE C 2 11 ? 51.553 22.842 17.005 1.00 12.57 9 ILE C CA 1
ATOM 3041 C C . ILE C 2 11 ? 51.639 24.082 17.889 1.00 14.16 9 ILE C C 1
ATOM 3042 O O . ILE C 2 11 ? 51.577 24.001 19.120 1.00 13.79 9 ILE C O 1
ATOM 3047 N N . TYR C 2 12 ? 51.824 25.221 17.236 1.00 13.39 10 TYR C N 1
ATOM 3048 C CA . TYR C 2 12 ? 51.851 26.519 17.883 1.00 13.76 10 TYR C CA 1
ATOM 3049 C C . TYR C 2 12 ? 50.615 27.292 17.434 1.00 14.12 10 TYR C C 1
ATOM 3050 O O . TYR C 2 12 ? 50.324 27.371 16.241 1.00 17.30 10 TYR C O 1
ATOM 3059 N N . ILE C 2 13 ? 49.885 27.839 18.399 1.00 13.57 11 ILE C N 1
ATOM 3060 C CA . ILE C 2 13 ? 48.659 28.575 18.109 1.00 13.31 11 ILE C CA 1
ATOM 3061 C C . ILE C 2 13 ? 48.795 30.015 18.579 1.00 14.51 11 ILE C C 1
ATOM 3062 O O . ILE C 2 13 ? 49.249 30.264 19.695 1.00 15.59 11 ILE C O 1
ATOM 3067 N N . ASN C 2 14 ? 48.403 30.949 17.717 1.00 14.47 12 ASN C N 1
ATOM 3068 C CA . ASN C 2 14 ? 48.365 32.362 18.045 1.00 15.06 12 ASN C CA 1
ATOM 3069 C C . ASN C 2 14 ? 46.946 32.892 17.848 1.00 14.50 12 ASN C C 1
ATOM 3070 O O . ASN C 2 14 ? 46.089 32.194 17.282 1.00 15.73 12 ASN C O 1
ATOM 3075 N N . ASN C 2 15 ? 46.714 34.106 18.330 1.00 16.63 13 ASN C N 1
ATOM 3076 C CA . ASN C 2 15 ? 45.405 34.764 18.277 1.00 17.59 13 ASN C CA 1
ATOM 3077 C C . ASN C 2 15 ? 44.383 34.109 19.184 1.00 16.58 13 ASN C C 1
ATOM 3078 O O . ASN C 2 15 ? 43.186 34.107 18.878 1.00 18.00 13 ASN C O 1
ATOM 3083 N N . LEU C 2 16 ? 44.841 33.555 20.299 1.00 15.82 14 LEU C N 1
ATOM 3084 C CA . LEU C 2 16 ? 43.914 33.013 21.286 1.00 15.14 14 LEU C CA 1
ATOM 3085 C C . LEU C 2 16 ? 43.351 34.138 22.145 1.00 15.31 14 LEU C C 1
ATOM 3086 O O . LEU C 2 16 ? 44.017 35.143 22.409 1.00 17.44 14 LEU C O 1
ATOM 3091 N N . ASN C 2 17 ? 42.105 33.954 22.569 1.00 15.36 15 ASN C N 1
ATOM 3092 C CA . ASN C 2 17 ? 41.408 34.926 23.392 1.00 15.53 15 ASN C CA 1
ATOM 3093 C C . ASN C 2 17 ? 42.048 35.054 24.783 1.00 15.48 15 ASN C C 1
ATOM 3094 O O . ASN C 2 17 ? 41.938 34.142 25.601 1.00 17.09 15 ASN C O 1
ATOM 3099 N N . GLU C 2 18 ? 42.682 36.200 25.055 1.00 17.31 16 GLU C N 1
ATOM 3100 C CA . GLU C 2 18 ? 43.385 36.426 26.320 1.00 20.13 16 GLU C CA 1
ATOM 3101 C C . GLU C 2 18 ? 42.468 36.657 27.512 1.00 21.87 16 GLU C C 1
ATOM 3102 O O . GLU C 2 18 ? 42.938 36.692 28.656 1.00 24.70 16 GLU C O 1
ATOM 3108 N N . LYS C 2 19 ? 41.176 36.850 27.265 1.00 21.12 17 LYS C N 1
ATOM 3109 C CA . LYS C 2 19 ? 40.246 37.027 28.379 1.00 21.72 17 LYS C CA 1
ATOM 3110 C C . LYS C 2 19 ? 39.899 35.701 29.053 1.00 20.62 17 LYS C C 1
ATOM 3111 O O . LYS C 2 19 ? 39.327 35.682 30.141 1.00 23.49 17 LYS C O 1
ATOM 3117 N N . ILE C 2 20 ? 40.244 34.593 28.415 1.00 17.39 18 ILE C N 1
ATOM 3118 C CA . ILE C 2 20 ? 39.895 33.291 28.963 1.00 16.70 18 ILE C CA 1
ATOM 3119 C C . ILE C 2 20 ? 40.940 32.875 29.996 1.00 15.85 18 ILE C C 1
ATOM 3120 O O . ILE C 2 20 ? 42.144 32.935 29.726 1.00 17.52 18 ILE C O 1
ATOM 3125 N N . LYS C 2 21 ? 40.492 32.486 31.187 1.00 16.99 19 LYS C N 1
ATOM 3126 C CA . LYS C 2 21 ? 41.404 32.006 32.220 1.00 16.34 19 LYS C CA 1
ATOM 3127 C C . LYS C 2 21 ? 42.213 30.815 31.681 1.00 14.77 19 LYS C C 1
ATOM 3128 O O . LYS C 2 21 ? 41.678 29.978 30.956 1.00 15.74 19 LYS C O 1
ATOM 3134 N N . LYS C 2 22 ? 43.496 30.735 32.025 1.00 15.54 20 LYS C N 1
ATOM 3135 C CA . LYS C 2 22 ? 44.355 29.736 31.393 1.00 13.79 20 LYS C CA 1
ATOM 3136 C C . LYS C 2 22 ? 43.969 28.294 31.710 1.00 14.03 20 LYS C C 1
ATOM 3137 O O . LYS C 2 22 ? 44.111 27.419 30.859 1.00 13.71 20 LYS C O 1
ATOM 3143 N N . GLU C 2 23 ? 43.496 28.034 32.923 1.00 13.81 21 GLU C N 1
ATOM 3144 C CA . GLU C 2 23 ? 43.044 26.674 33.240 1.00 13.85 21 GLU C CA 1
ATOM 3145 C C . GLU C 2 23 ? 41.899 26.236 32.319 1.00 13.47 21 GLU C C 1
ATOM 3146 O O . GLU C 2 23 ? 41.914 25.114 31.781 1.00 13.74 21 GLU C O 1
ATOM 3152 N N . GLU C 2 24 ? 40.934 27.130 32.106 1.00 14.24 22 GLU C N 1
ATOM 3153 C CA . GLU C 2 24 ? 39.833 26.840 31.196 1.00 14.71 22 GLU C CA 1
ATOM 3154 C C . GLU C 2 24 ? 40.309 26.731 29.753 1.00 12.58 22 GLU C C 1
ATOM 3155 O O . GLU C 2 24 ? 39.864 25.843 29.003 1.00 13.30 22 GLU C O 1
ATOM 3161 N N . LEU C 2 25 ? 41.214 27.627 29.360 1.00 12.79 23 LEU C N 1
ATOM 3162 C CA . LEU C 2 25 ? 41.748 27.606 28.001 1.00 12.42 23 LEU C CA 1
ATOM 3163 C C . LEU C 2 25 ? 42.392 26.251 27.703 1.00 12.58 23 LEU C C 1
ATOM 3164 O O . LEU C 2 25 ? 42.155 25.662 26.651 1.00 12.52 23 LEU C O 1
ATOM 3169 N N . LYS C 2 26 ? 43.187 25.752 28.647 1.00 11.75 24 LYS C N 1
ATOM 3170 C CA . LYS C 2 26 ? 43.866 24.478 28.470 1.00 12.03 24 LYS C CA 1
ATOM 3171 C C . LYS C 2 26 ? 42.883 23.316 28.396 1.00 11.72 24 LYS C C 1
ATOM 3172 O O . LYS C 2 26 ? 43.041 22.430 27.557 1.00 12.44 24 LYS C O 1
ATOM 3178 N N . LYS C 2 27 ? 41.849 23.344 29.237 1.00 11.29 25 LYS C N 1
ATOM 3179 C CA . LYS C 2 27 ? 40.838 22.287 29.226 1.00 12.26 25 LYS C CA 1
ATOM 3180 C C . LYS C 2 27 ? 40.104 22.266 27.876 1.00 10.15 25 LYS C C 1
ATOM 3181 O O . LYS C 2 27 ? 39.852 21.198 27.299 1.00 11.31 25 LYS C O 1
ATOM 3187 N N . SER C 2 28 ? 39.785 23.455 27.367 1.00 9.65 26 SER C N 1
ATOM 3188 C CA . SER C 2 28 ? 39.097 23.540 26.081 1.00 9.94 26 SER C CA 1
ATOM 3189 C C . SER C 2 28 ? 39.998 23.170 24.901 1.00 10.82 26 SER C C 1
ATOM 3190 O O . SER C 2 28 ? 39.537 22.539 23.944 1.00 11.19 26 SER C O 1
ATOM 3193 N N . LEU C 2 29 ? 41.263 23.598 24.943 1.00 10.16 27 LEU C N 1
ATOM 3194 C CA . LEU C 2 29 ? 42.219 23.186 23.922 1.00 10.48 27 LEU C CA 1
ATOM 3195 C C . LEU C 2 29 ? 42.375 21.661 23.890 1.00 10.60 27 LEU C C 1
ATOM 3196 O O . LEU C 2 29 ? 42.429 21.048 22.816 1.00 11.56 27 LEU C O 1
ATOM 3201 N N . TYR C 2 30 ? 42.454 21.045 25.069 1.00 10.88 28 TYR C N 1
ATOM 3202 C CA . TYR C 2 30 ? 42.529 19.596 25.151 1.00 10.46 28 TYR C CA 1
ATOM 3203 C C . TYR C 2 30 ? 41.311 18.969 24.476 1.00 10.37 28 TYR C C 1
ATOM 3204 O O . TYR C 2 30 ? 41.426 18.051 23.672 1.00 11.64 28 TYR C O 1
ATOM 3213 N N . ALA C 2 31 ? 40.127 19.471 24.807 1.00 9.91 29 ALA C N 1
ATOM 3214 C CA . ALA C 2 31 ? 38.911 18.904 24.234 1.00 10.06 29 ALA C CA 1
ATOM 3215 C C . ALA C 2 31 ? 38.842 19.031 22.713 1.00 10.70 29 ALA C C 1
ATOM 3216 O O . ALA C 2 31 ? 38.555 18.050 22.021 1.00 11.44 29 ALA C O 1
ATOM 3218 N N . ILE C 2 32 ? 39.114 20.227 22.188 1.00 9.86 30 ILE C N 1
ATOM 3219 C CA . ILE C 2 32 ? 38.950 20.448 20.750 1.00 10.35 30 ILE C CA 1
ATOM 3220 C C . ILE C 2 32 ? 40.042 19.714 19.954 1.00 10.79 30 ILE C C 1
ATOM 3221 O O . ILE C 2 32 ? 39.795 19.215 18.861 1.00 12.54 30 ILE C O 1
ATOM 3226 N N . PHE C 2 33 ? 41.240 19.596 20.521 1.00 9.94 31 PHE C N 1
ATOM 3227 C CA . PHE C 2 33 ? 42.313 18.930 19.781 1.00 9.86 31 PHE C CA 1
ATOM 3228 C C . PHE C 2 33 ? 42.374 17.414 20.013 1.00 10.48 31 PHE C C 1
ATOM 3229 O O . PHE C 2 33 ? 43.069 16.698 19.292 1.00 11.10 31 PHE C O 1
ATOM 3237 N N . SER C 2 34 ? 41.6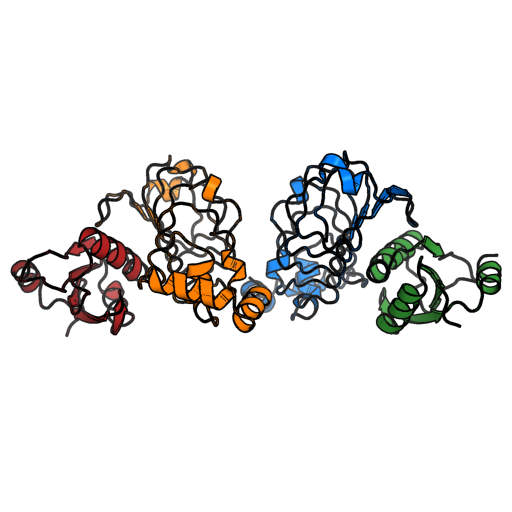12 16.919 20.983 1.00 11.27 32 SER C N 1
ATOM 3238 C CA . SER C 2 34 ? 41.610 15.479 21.279 1.00 11.35 32 SER C CA 1
ATOM 3239 C C . SER C 2 34 ? 41.142 14.622 20.119 1.00 12.37 32 SER C C 1
ATOM 3240 O O . SER C 2 34 ? 41.436 13.430 20.089 1.00 14.11 32 SER C O 1
ATOM 3243 N N . GLN C 2 35 ? 40.405 15.208 19.173 1.00 11.24 33 GLN C N 1
ATOM 3244 C CA . GLN C 2 35 ? 39.950 14.436 18.013 1.00 12.13 33 GLN C CA 1
ATOM 3245 C C . GLN C 2 35 ? 41.102 13.988 17.109 1.00 12.86 33 GLN C C 1
ATOM 3246 O O . GLN C 2 35 ? 40.935 13.067 16.323 1.00 18.86 33 GLN C O 1
ATOM 3252 N N . PHE C 2 36 ? 42.259 14.641 17.207 1.00 10.65 34 PHE C N 1
ATOM 3253 C CA . PHE C 2 36 ? 43.346 14.359 16.265 1.00 11.98 34 PHE C CA 1
ATOM 3254 C C . PHE C 2 36 ? 44.364 13.334 16.717 1.00 12.63 34 PHE C C 1
ATOM 3255 O O . PHE C 2 36 ? 45.083 12.786 15.895 1.00 14.18 34 PHE C O 1
ATOM 3263 N N . GLY C 2 37 ? 44.444 13.088 18.014 1.00 13.01 35 GLY C N 1
ATOM 3264 C CA . GLY C 2 37 ? 45.453 12.175 18.516 1.00 13.31 35 GLY C CA 1
ATOM 3265 C C . GLY C 2 37 ? 45.625 12.308 19.998 1.00 12.83 35 GLY C C 1
ATOM 3266 O O . GLY C 2 37 ? 44.967 13.137 20.621 1.00 14.21 35 GLY C O 1
ATOM 3267 N N . GLN C 2 38 ? 46.511 11.492 20.560 1.00 12.47 36 GLN C N 1
ATOM 3268 C CA . GLN C 2 38 ? 46.906 11.628 21.956 1.00 12.77 36 GLN C CA 1
ATOM 3269 C C . GLN C 2 38 ? 47.709 12.893 22.164 1.00 12.55 36 GLN C C 1
ATOM 3270 O O . GLN C 2 38 ? 48.659 13.158 21.436 1.00 15.86 36 GLN C O 1
ATOM 3276 N N . ILE C 2 39 ? 47.311 13.675 23.154 1.00 11.03 37 ILE C N 1
ATOM 3277 C CA . ILE C 2 39 ? 47.990 14.908 23.498 1.00 10.06 37 ILE C CA 1
ATOM 3278 C C . ILE C 2 39 ? 48.849 14.677 24.736 1.00 11.79 37 ILE C C 1
ATOM 3279 O O . ILE C 2 39 ? 48.357 14.235 25.777 1.00 13.22 37 ILE C O 1
ATOM 3284 N N . LEU C 2 40 ? 50.156 14.914 24.589 1.00 11.77 38 LEU C N 1
ATOM 3285 C CA . LEU C 2 40 ? 51.117 14.697 25.676 1.00 11.80 38 LEU C CA 1
ATOM 3286 C C . LEU C 2 40 ? 51.154 15.870 26.663 1.00 11.90 38 LEU C C 1
ATOM 3287 O O . LEU C 2 40 ? 51.378 15.664 27.859 1.00 15.20 38 LEU C O 1
ATOM 3292 N N . ASP C 2 41 ? 50.971 17.096 26.162 1.00 11.62 39 ASP C N 1
ATOM 3293 C CA . ASP C 2 41 ? 50.904 18.269 27.033 1.00 12.45 39 ASP C CA 1
ATOM 3294 C C . ASP C 2 41 ? 50.376 19.466 26.274 1.00 12.65 39 ASP C C 1
ATOM 3295 O O . ASP C 2 41 ? 50.343 19.469 25.039 1.00 12.43 39 ASP C O 1
ATOM 3300 N N . ILE C 2 42 ? 49.945 20.471 27.034 1.00 12.48 40 ILE C N 1
ATOM 3301 C CA . ILE C 2 42 ? 49.523 21.743 26.492 1.00 13.52 40 ILE C CA 1
ATOM 3302 C C . ILE C 2 42 ? 50.217 22.822 27.304 1.00 13.64 40 ILE C C 1
ATOM 3303 O O . ILE C 2 42 ? 50.293 22.730 28.541 1.00 14.90 40 ILE C O 1
ATOM 3308 N N . VAL C 2 43 ? 50.759 23.816 26.610 1.00 13.93 41 VAL C N 1
ATOM 3309 C CA . VAL C 2 43 ? 51.458 24.906 27.264 1.00 14.42 41 VAL C CA 1
ATOM 3310 C C . VAL C 2 43 ? 50.707 26.194 26.950 1.00 13.73 41 VAL C C 1
ATOM 3311 O O . VAL C 2 43 ? 50.529 26.548 25.782 1.00 14.21 41 VAL C O 1
ATOM 3315 N N . ALA C 2 44 ? 50.230 26.867 27.989 1.00 13.56 42 ALA C N 1
ATOM 3316 C CA . ALA C 2 44 ? 49.515 28.130 27.807 1.00 14.62 42 ALA C CA 1
ATOM 3317 C C . ALA C 2 44 ? 49.665 28.946 29.081 1.00 16.92 42 ALA C C 1
ATOM 3318 O O . ALA C 2 44 ? 48.947 28.746 30.051 1.00 23.82 42 ALA C O 1
ATOM 3320 N N . LEU C 2 45 ? 50.633 29.848 29.090 1.00 18.53 43 LEU C N 1
ATOM 3321 C CA . LEU C 2 45 ? 50.982 30.562 30.313 1.00 18.36 43 LEU C CA 1
ATOM 3322 C C . LEU C 2 45 ? 50.498 32.004 30.277 1.00 17.55 43 LEU C C 1
ATOM 3323 O O . LEU C 2 45 ? 50.415 32.598 29.207 1.00 16.98 43 LEU C O 1
ATOM 3328 N N . LYS C 2 46 ? 50.178 32.558 31.443 1.00 17.55 44 LYS C N 1
ATOM 3329 C CA . LYS C 2 46 ? 49.788 33.959 31.520 1.00 15.94 44 LYS C CA 1
ATOM 3330 C C . LYS C 2 46 ? 51.037 34.834 31.660 1.00 17.66 44 LYS C C 1
ATOM 3331 O O . LYS C 2 46 ? 51.301 35.442 32.713 1.00 17.32 44 LYS C O 1
ATOM 3337 N N . THR C 2 47 ? 51.803 34.889 30.577 1.00 18.66 45 THR C N 1
ATOM 3338 C CA . THR C 2 47 ? 52.983 35.734 30.497 1.00 19.01 45 THR C CA 1
ATOM 3339 C C . THR C 2 47 ? 52.900 36.581 29.231 1.00 18.72 45 THR C C 1
ATOM 3340 O O . THR C 2 47 ? 52.173 36.250 28.288 1.00 19.18 45 THR C O 1
ATOM 3344 N N . LEU C 2 48 ? 53.648 37.672 29.200 1.00 19.98 46 LEU C N 1
ATOM 3345 C CA . LEU C 2 48 ? 53.698 38.481 27.999 1.00 20.60 46 LEU C CA 1
ATOM 3346 C C . LEU C 2 48 ? 54.245 37.672 26.823 1.00 19.72 46 LEU C C 1
ATOM 3347 O O . LEU C 2 48 ? 53.712 37.738 25.717 1.00 20.19 46 LEU C O 1
ATOM 3352 N N . LYS C 2 49 ? 55.290 36.884 27.061 1.00 21.88 47 LYS C N 1
ATOM 3353 C CA . LYS C 2 49 ? 55.876 36.086 25.984 1.00 24.90 47 LYS C CA 1
ATOM 3354 C C . LYS C 2 49 ? 54.902 35.075 25.370 1.00 22.37 47 LYS C C 1
ATOM 3355 O O . LYS C 2 49 ? 55.038 34.715 24.199 1.00 22.63 47 LYS C O 1
ATOM 3361 N N . MET C 2 50 ? 53.910 34.636 26.143 1.00 18.25 48 MET C N 1
ATOM 3362 C CA A MET C 2 50 ? 52.936 33.666 25.649 0.47 16.38 48 MET C CA 1
ATOM 3363 C CA B MET C 2 50 ? 52.936 33.670 25.642 0.53 16.51 48 MET C CA 1
ATOM 3364 C C . MET C 2 50 ? 51.544 34.273 25.516 1.00 16.09 48 MET C C 1
ATOM 3365 O O . MET C 2 50 ? 50.557 33.548 25.422 1.00 16.10 48 MET C O 1
ATOM 3374 N N A ARG C 2 51 ? 51.476 35.604 25.497 0.68 14.69 49 ARG C N 1
ATOM 3375 N N B ARG C 2 51 ? 51.458 35.599 25.506 0.32 16.62 49 ARG C N 1
ATOM 3376 C CA A ARG C 2 51 ? 50.196 36.290 25.386 0.68 14.42 49 ARG C CA 1
ATOM 3377 C CA B ARG C 2 51 ? 50.159 36.265 25.484 0.32 17.79 49 ARG C CA 1
ATOM 3378 C C A ARG C 2 51 ? 49.467 35.835 24.121 0.68 16.27 49 ARG C C 1
ATOM 3379 C C B ARG C 2 51 ? 49.406 35.995 24.172 0.32 18.20 49 ARG C C 1
ATOM 3380 O O A ARG C 2 51 ? 50.025 35.866 23.019 0.68 15.68 49 ARG C O 1
ATOM 3381 O O B ARG C 2 51 ? 49.888 36.320 23.087 0.32 19.41 49 ARG C O 1
ATOM 3396 N N . GLY C 2 52 ? 48.231 35.380 24.282 1.00 16.30 50 GLY C N 1
ATOM 3397 C CA . GLY C 2 52 ? 47.455 34.961 23.125 1.00 16.71 50 GLY C CA 1
ATOM 3398 C C . GLY C 2 52 ? 47.975 33.721 22.410 1.00 15.59 50 GLY C C 1
ATOM 3399 O O . GLY C 2 52 ? 47.590 33.465 21.273 1.00 15.69 50 GLY C O 1
ATOM 3400 N N . GLN C 2 53 ? 48.836 32.946 23.068 1.00 14.60 51 GLN C N 1
ATOM 3401 C CA . GLN C 2 53 ? 49.500 31.805 22.425 1.00 14.21 51 GLN C CA 1
ATOM 3402 C C . GLN C 2 53 ? 49.435 30.497 23.208 1.00 12.81 51 GLN C C 1
ATOM 3403 O O . GLN C 2 53 ? 49.282 30.487 24.421 1.00 14.16 51 GLN C O 1
ATOM 3409 N N . ALA C 2 54 ? 49.582 29.386 22.497 1.00 11.63 52 ALA C N 1
ATOM 3410 C CA . ALA C 2 54 ? 49.710 28.085 23.147 1.00 11.77 52 ALA C CA 1
ATOM 3411 C C . ALA C 2 54 ? 50.488 27.100 22.292 1.00 11.35 52 ALA C C 1
ATOM 3412 O O . ALA C 2 54 ? 50.597 27.254 21.070 1.00 12.56 52 ALA C O 1
ATOM 3414 N N . PHE C 2 55 ? 51.030 26.082 22.945 1.00 11.88 53 PHE C N 1
ATOM 3415 C CA . PHE C 2 55 ? 51.543 24.919 22.233 1.00 11.84 53 PHE C CA 1
ATOM 3416 C C . PHE C 2 55 ? 50.714 23.700 22.604 1.00 11.18 53 PHE C C 1
ATOM 3417 O O . PHE C 2 55 ? 50.355 23.518 23.771 1.00 13.61 53 PHE C O 1
ATOM 3425 N N . VAL C 2 56 ? 50.394 22.874 21.611 1.00 9.91 54 VAL C N 1
ATOM 3426 C CA . VAL C 2 56 ? 49.765 21.579 21.877 1.00 10.36 54 VAL C CA 1
ATOM 3427 C C . VAL C 2 56 ? 50.696 20.483 21.348 1.00 11.14 54 VAL C C 1
ATOM 3428 O O . VAL C 2 56 ? 51.012 20.454 20.153 1.00 11.58 54 VAL C O 1
ATOM 3432 N N . ILE C 2 57 ? 51.145 19.604 22.239 1.00 10.05 55 ILE C N 1
ATOM 3433 C CA . ILE C 2 57 ? 52.136 18.596 21.887 1.00 10.28 55 ILE C CA 1
ATOM 3434 C C . ILE C 2 57 ? 51.399 17.275 21.699 1.00 9.64 55 ILE C C 1
ATOM 3435 O O . ILE C 2 57 ? 50.825 16.741 22.653 1.00 11.78 55 ILE C O 1
ATOM 3440 N N . PHE C 2 58 ? 51.421 16.753 20.475 1.00 10.37 56 PHE C N 1
ATOM 3441 C CA . PHE C 2 58 ? 50.820 15.467 20.179 1.00 10.53 56 PHE C CA 1
ATOM 3442 C C . PHE C 2 58 ? 51.856 14.359 20.289 1.00 10.69 56 PHE C C 1
ATOM 3443 O O . PHE C 2 58 ? 53.065 14.618 20.136 1.00 11.73 56 PHE C O 1
ATOM 3451 N N . LYS C 2 59 ? 51.399 13.132 20.528 1.00 11.13 57 LYS C N 1
ATOM 3452 C CA . LYS C 2 59 ? 52.311 11.991 20.568 1.00 11.81 57 LYS C CA 1
ATOM 3453 C C . LYS C 2 59 ? 52.888 11.720 19.173 1.00 12.17 57 LYS C C 1
ATOM 3454 O O . LYS C 2 59 ? 54.069 11.367 19.039 1.00 14.52 57 LYS C O 1
ATOM 3460 N N . GLU C 2 60 ? 52.065 11.911 18.142 1.00 12.91 58 GLU C N 1
ATOM 3461 C CA . GLU C 2 60 ? 52.420 11.589 16.755 1.00 14.31 58 GLU C CA 1
ATOM 3462 C C . GLU C 2 60 ? 52.412 12.799 15.835 1.00 14.19 58 GLU C C 1
ATOM 3463 O O . GLU C 2 60 ? 51.481 13.611 15.878 1.00 16.97 58 GLU C O 1
ATOM 3469 N N . ILE C 2 61 ? 53.424 12.898 14.977 1.00 15.07 59 ILE C N 1
ATOM 3470 C CA . ILE C 2 61 ? 53.511 14.002 14.036 1.00 14.58 59 ILE C CA 1
ATOM 3471 C C . ILE C 2 61 ? 52.290 14.073 13.106 1.00 15.68 59 ILE C C 1
ATOM 3472 O O . ILE C 2 61 ? 51.788 15.161 12.816 1.00 15.00 59 ILE C O 1
ATOM 3477 N N . GLY C 2 62 ? 51.793 12.914 12.678 1.00 16.73 60 GLY C N 1
ATOM 3478 C CA . GLY C 2 62 ? 50.653 12.853 11.780 1.00 17.07 60 GLY C CA 1
ATOM 3479 C C . GLY C 2 62 ? 49.419 13.507 12.377 1.00 16.61 60 GLY C C 1
ATOM 3480 O O . GLY C 2 62 ? 48.617 14.112 11.667 1.00 16.90 60 GLY C O 1
ATOM 3481 N N . SER C 2 63 ? 49.269 13.384 13.691 1.00 15.13 61 SER C N 1
ATOM 3482 C CA . SER C 2 63 ? 48.158 14.010 14.393 1.00 15.34 61 SER C CA 1
ATOM 3483 C C . SER C 2 63 ? 48.292 15.516 14.373 1.00 14.59 61 SER C C 1
ATOM 3484 O O . SER C 2 63 ? 47.300 16.234 14.184 1.00 14.62 61 SER C O 1
ATOM 3487 N N . ALA C 2 64 ? 49.513 16.000 14.597 1.00 12.90 62 ALA C N 1
ATOM 3488 C CA . ALA C 2 64 ? 49.774 17.437 14.563 1.00 13.22 62 ALA C CA 1
ATOM 3489 C C . ALA C 2 64 ? 49.446 17.984 13.170 1.00 14.00 62 ALA C C 1
ATOM 3490 O O . ALA C 2 64 ? 48.821 19.032 13.047 1.00 13.48 62 ALA C O 1
ATOM 3492 N N . SER C 2 65 ? 49.854 17.267 12.120 1.00 14.01 63 SER C N 1
ATOM 3493 C CA . SER C 2 65 ? 49.590 17.710 10.755 1.00 14.68 63 SER C CA 1
ATOM 3494 C C . SER C 2 65 ? 48.092 17.813 10.477 1.00 14.72 63 SER C C 1
ATOM 3495 O O . SER C 2 65 ? 47.636 18.766 9.846 1.00 17.37 63 SER C O 1
ATOM 3498 N N . ASN C 2 66 ? 47.337 16.819 10.924 1.00 13.94 64 ASN C N 1
ATOM 3499 C CA . ASN C 2 66 ? 45.891 16.824 10.710 1.00 15.22 64 ASN C CA 1
ATOM 3500 C C . ASN C 2 66 ? 45.217 17.934 11.500 1.00 14.58 64 ASN C C 1
ATOM 3501 O O . ASN C 2 66 ? 44.258 18.540 11.034 1.00 15.17 64 ASN C O 1
ATOM 3506 N N . ALA C 2 67 ? 45.711 18.188 12.706 1.00 12.53 65 ALA C N 1
ATOM 3507 C CA . ALA C 2 67 ? 45.156 19.237 13.553 1.00 13.32 65 ALA C CA 1
ATOM 3508 C C . ALA C 2 67 ? 45.395 20.601 12.932 1.00 14.20 65 ALA C C 1
ATOM 3509 O O . ALA C 2 67 ? 44.500 21.450 12.900 1.00 14.92 65 ALA C O 1
ATOM 3511 N N . LEU C 2 68 ? 46.610 20.819 12.435 1.00 13.20 66 LEU C N 1
ATOM 3512 C CA . LEU C 2 68 ? 46.939 22.075 11.776 1.00 15.04 66 LEU C CA 1
ATOM 3513 C C . LEU C 2 68 ? 46.043 22.300 10.559 1.00 16.41 66 LEU C C 1
ATOM 3514 O O . LEU C 2 68 ? 45.451 23.376 10.405 1.00 18.30 66 LEU C O 1
ATOM 3519 N N . ARG C 2 69 ? 45.969 21.309 9.676 1.00 16.01 67 ARG C N 1
ATOM 3520 C CA . ARG C 2 69 ? 45.179 21.463 8.459 1.00 18.87 67 ARG C CA 1
ATOM 3521 C C . ARG C 2 69 ? 43.707 21.710 8.766 1.00 18.28 67 ARG C C 1
ATOM 3522 O O . ARG C 2 69 ? 43.054 22.549 8.138 1.00 19.58 67 ARG C O 1
ATOM 3530 N N . THR C 2 70 ? 43.180 20.962 9.726 1.00 16.30 68 THR C N 1
ATOM 3531 C CA . THR C 2 70 ? 41.732 20.952 9.957 1.00 16.10 68 THR C CA 1
ATOM 3532 C C . THR C 2 70 ? 41.243 22.178 10.720 1.00 17.42 68 THR C C 1
ATOM 3533 O O . THR C 2 70 ? 40.179 22.733 10.416 1.00 18.04 68 THR C O 1
ATOM 3537 N N . MET C 2 71 ? 42.021 22.608 11.709 1.00 15.95 69 MET C N 1
ATOM 3538 C CA . MET C 2 71 ? 41.559 23.626 12.642 1.00 15.19 69 MET C CA 1
ATOM 3539 C C . MET C 2 71 ? 42.027 25.032 12.306 1.00 14.09 69 MET C C 1
ATOM 3540 O O . MET C 2 71 ? 41.711 25.975 13.031 1.00 14.15 69 MET C O 1
ATOM 3545 N N . GLN C 2 72 ? 42.790 25.172 11.227 1.00 17.28 70 GLN C N 1
ATOM 3546 C CA . GLN C 2 72 ? 43.242 26.487 10.790 1.00 16.43 70 GLN C CA 1
ATOM 3547 C C . GLN C 2 72 ? 42.056 27.450 10.663 1.00 15.72 70 GLN C C 1
ATOM 3548 O O . GLN C 2 72 ? 41.085 27.150 9.972 1.00 18.72 70 GLN C O 1
ATOM 3554 N N . GLY C 2 73 ? 42.125 28.584 11.355 1.00 15.67 71 GLY C N 1
ATOM 3555 C CA . GLY C 2 73 ? 41.066 29.583 11.287 1.00 16.46 71 GLY C CA 1
ATOM 3556 C C . GLY C 2 73 ? 39.784 29.286 12.056 1.00 16.71 71 GLY C C 1
ATOM 3557 O O . GLY C 2 73 ? 38.827 30.062 11.980 1.00 19.07 71 GLY C O 1
ATOM 3558 N N . PHE C 2 74 ? 39.753 28.194 12.813 1.00 14.95 72 PHE C N 1
ATOM 3559 C CA . PHE C 2 74 ? 38.538 27.854 13.565 1.00 16.44 72 PHE C CA 1
ATOM 3560 C C . PHE C 2 74 ? 38.278 28.911 14.630 1.00 16.53 72 PHE C C 1
ATOM 3561 O O . PHE C 2 74 ? 39.194 29.294 15.353 1.00 15.55 72 PHE C O 1
ATOM 3569 N N . PRO C 2 75 ? 37.021 29.367 14.755 1.00 16.64 73 PRO C N 1
ATOM 3570 C CA . PRO C 2 75 ? 36.650 30.416 15.720 1.00 18.54 73 PRO C CA 1
ATOM 3571 C C . PRO C 2 75 ? 36.512 29.926 17.163 1.00 19.98 73 PRO C C 1
ATOM 3572 O O . PRO C 2 75 ? 35.417 29.663 17.650 1.00 25.87 73 PRO C O 1
ATOM 3576 N N . PHE C 2 76 ? 37.636 29.860 17.849 1.00 16.43 74 PHE C N 1
ATOM 3577 C CA . PHE C 2 76 ? 37.739 29.341 19.200 1.00 14.01 74 PHE C CA 1
ATOM 3578 C C . PHE C 2 76 ? 37.526 30.512 20.153 1.00 13.27 74 PHE C C 1
ATOM 3579 O O . PHE C 2 76 ? 38.254 31.487 20.094 1.00 15.01 74 PHE C O 1
ATOM 3587 N N . TYR C 2 77 ? 36.501 30.446 21.012 1.00 14.46 75 TYR C N 1
ATOM 3588 C CA . TYR C 2 77 ? 36.161 31.590 21.855 1.00 14.59 75 TYR C CA 1
ATOM 3589 C C . TYR C 2 77 ? 36.117 32.874 21.026 1.00 17.17 75 TYR C C 1
ATOM 3590 O O . TYR C 2 77 ? 36.653 33.917 21.422 1.00 19.04 75 TYR C O 1
ATOM 3599 N N . ASP C 2 78 ? 35.497 32.747 19.855 1.00 19.11 76 ASP C N 1
ATOM 3600 C CA . ASP C 2 78 ? 35.207 33.845 18.931 1.00 22.06 76 ASP C CA 1
ATOM 3601 C C . ASP C 2 78 ? 36.382 34.481 18.198 1.00 20.25 76 ASP C C 1
ATOM 3602 O O . ASP C 2 78 ? 36.210 35.507 17.549 1.00 22.56 76 ASP C O 1
ATOM 3607 N N . LYS C 2 79 ? 37.557 33.867 18.285 1.00 16.80 77 LYS C N 1
ATOM 3608 C CA . LYS C 2 79 ? 38.715 34.340 17.537 1.00 16.52 77 LYS C CA 1
ATOM 3609 C C . LYS C 2 79 ? 39.254 33.221 16.647 1.00 15.97 77 LYS C C 1
ATOM 3610 O O . LYS C 2 79 ? 39.448 32.106 17.108 1.00 16.27 77 LYS C O 1
ATOM 3616 N N . PRO C 2 80 ? 39.482 33.510 15.356 1.00 16.46 78 PRO C N 1
ATOM 3617 C CA . PRO C 2 80 ? 40.050 32.476 14.477 1.00 16.21 78 PRO C CA 1
ATOM 3618 C C . PRO C 2 80 ? 41.467 32.075 14.872 1.00 15.33 78 PRO C C 1
ATOM 3619 O O . PRO C 2 80 ? 42.365 32.928 14.950 1.00 17.78 78 PRO C O 1
ATOM 3623 N N . MET C 2 81 ? 41.677 30.783 15.106 1.00 16.40 79 MET C N 1
ATOM 3624 C CA . MET C 2 81 ? 43.003 30.296 15.470 1.00 16.04 79 MET C CA 1
ATOM 3625 C C . MET C 2 81 ? 43.995 30.421 14.321 1.00 16.22 79 MET C C 1
ATOM 3626 O O . MET C 2 81 ? 43.658 30.163 13.170 1.00 17.17 79 MET C O 1
ATOM 3631 N N . GLN C 2 82 ? 45.228 30.810 14.647 1.00 15.68 80 GLN C N 1
ATOM 3632 C CA . GLN C 2 82 ? 46.320 30.871 13.676 1.00 15.23 80 GLN C CA 1
ATOM 3633 C C . GLN C 2 82 ? 47.284 29.791 14.083 1.00 15.53 80 GLN C C 1
ATOM 3634 O O . GLN C 2 82 ? 47.926 29.897 15.119 1.00 17.92 80 GLN C O 1
ATOM 3640 N N . ILE C 2 83 ? 47.348 28.727 13.297 1.00 13.76 81 ILE C N 1
ATOM 3641 C CA . ILE C 2 83 ? 48.137 27.552 13.690 1.00 14.18 81 ILE C CA 1
ATOM 3642 C C . ILE C 2 83 ? 49.336 27.346 12.765 1.00 14.37 81 ILE C C 1
ATOM 3643 O O . ILE C 2 83 ? 49.243 27.546 11.546 1.00 16.29 81 ILE C O 1
ATOM 3648 N N . ALA C 2 84 ? 50.451 26.933 13.365 1.00 14.36 82 ALA C N 1
ATOM 3649 C CA . ALA C 2 84 ? 51.647 26.548 12.635 1.00 15.42 82 ALA C CA 1
ATOM 3650 C C . ALA C 2 84 ? 52.317 25.399 13.363 1.00 14.44 82 ALA C C 1
ATOM 3651 O O . ALA C 2 84 ? 51.984 25.114 14.512 1.00 16.33 82 ALA C O 1
ATOM 3653 N N . TYR C 2 85 ? 53.265 24.735 12.706 1.00 15.75 83 TYR C N 1
ATOM 3654 C CA . TYR C 2 85 ? 54.119 23.826 13.435 1.00 15.70 83 TYR C CA 1
ATOM 3655 C C . TYR C 2 85 ? 55.022 24.675 14.309 1.00 17.90 83 TYR C C 1
ATOM 3656 O O . TYR C 2 85 ? 55.396 25.777 13.925 1.00 20.50 83 TYR C O 1
ATOM 3665 N N . SER C 2 86 ? 55.385 24.168 15.477 1.00 17.28 84 SER C N 1
ATOM 3666 C CA . SER C 2 86 ? 56.364 24.870 16.297 1.00 19.62 84 SER C CA 1
ATOM 3667 C C . SER C 2 86 ? 57.662 24.988 15.511 1.00 21.68 84 SER C C 1
ATOM 3668 O O . SER C 2 86 ? 58.012 24.091 14.730 1.00 20.33 84 SER C O 1
ATOM 3671 N N . LYS C 2 87 ? 58.371 26.089 15.732 1.00 23.26 85 LYS C N 1
ATOM 3672 C CA . LYS C 2 87 ? 59.606 26.391 14.995 1.00 27.59 85 LYS C CA 1
ATOM 3673 C C . LYS C 2 87 ? 60.723 25.422 15.334 1.00 27.36 85 LYS C C 1
ATOM 3674 O O . LYS C 2 87 ? 61.472 24.978 14.457 1.00 29.62 85 LYS C O 1
ATOM 3680 N N . SER C 2 88 ? 60.849 25.118 16.619 1.00 26.23 86 SER C N 1
ATOM 3681 C CA . SER C 2 88 ? 61.880 24.209 17.099 1.00 25.37 86 SER C CA 1
ATOM 3682 C C . SER C 2 88 ? 61.625 23.970 18.563 1.00 23.91 86 SER C C 1
ATOM 3683 O O . SER C 2 88 ? 60.897 24.733 19.205 1.00 23.89 86 SER C O 1
ATOM 3686 N N . ASP C 2 89 ? 62.214 22.912 19.097 1.00 23.95 87 ASP C N 1
ATOM 3687 C CA . ASP C 2 89 ? 62.065 22.651 20.512 1.00 24.72 87 ASP C CA 1
ATOM 3688 C C . ASP C 2 89 ? 62.764 23.758 21.300 1.00 24.40 87 ASP C C 1
ATOM 3689 O O . ASP C 2 89 ? 62.272 24.188 22.340 1.00 26.02 87 ASP C O 1
ATOM 3694 N N . SER C 2 90 ? 63.895 24.249 20.794 1.00 25.98 88 SER C N 1
ATOM 3695 C CA . SER C 2 90 ? 64.545 25.369 21.462 1.00 27.37 88 SER C CA 1
ATOM 3696 C C . SER C 2 90 ? 63.679 26.638 21.481 1.00 29.09 88 SER C C 1
ATOM 3697 O O . SER C 2 90 ? 63.737 27.405 22.439 1.00 30.40 88 SER C O 1
ATOM 3700 N N . ASP C 2 91 ? 62.865 26.852 20.447 1.00 29.34 89 ASP C N 1
ATOM 3701 C CA . ASP C 2 91 ? 61.934 27.985 20.469 1.00 32.78 89 ASP C CA 1
ATOM 3702 C C . ASP C 2 91 ? 60.866 27.812 21.551 1.00 30.55 89 ASP C C 1
ATOM 3703 O O . ASP C 2 91 ? 60.496 28.775 22.221 1.00 31.76 89 ASP C O 1
ATOM 3708 N N . ILE C 2 92 ? 60.360 26.592 21.709 1.00 28.23 90 ILE C N 1
ATOM 3709 C CA . ILE C 2 92 ? 59.405 26.313 22.769 1.00 26.56 90 ILE C CA 1
ATOM 3710 C C . ILE C 2 92 ? 60.022 26.618 24.133 1.00 27.36 90 ILE C C 1
ATOM 3711 O O . ILE C 2 92 ? 59.414 27.292 24.962 1.00 28.45 90 ILE C O 1
ATOM 3716 N N . VAL C 2 93 ? 61.240 26.131 24.358 1.00 26.52 91 VAL C N 1
ATOM 3717 C CA . VAL C 2 93 ? 61.922 26.376 25.618 1.00 28.07 91 VAL C CA 1
ATOM 3718 C C . VAL C 2 93 ? 62.092 27.875 25.892 1.00 29.96 91 VAL C C 1
ATOM 3719 O O . VAL C 2 93 ? 61.871 28.335 27.009 1.00 32.09 91 VAL C O 1
ATOM 3723 N N . ALA C 2 94 ? 62.469 28.630 24.864 1.00 30.32 92 ALA C N 1
ATOM 3724 C CA . ALA C 2 94 ? 62.675 30.074 25.005 1.00 32.09 92 ALA C CA 1
ATOM 3725 C C . ALA C 2 94 ? 61.371 30.804 25.302 1.00 32.19 92 ALA C C 1
ATOM 3726 O O . ALA C 2 94 ? 61.360 31.795 26.026 1.00 33.84 92 ALA C O 1
ATOM 3728 N N . LYS C 2 95 ? 60.272 30.309 24.735 1.00 32.05 93 LYS C N 1
ATOM 3729 C CA . LYS C 2 95 ? 58.957 30.896 24.971 1.00 34.30 93 LYS C CA 1
ATOM 3730 C C . LYS C 2 95 ? 58.499 30.732 26.416 1.00 36.21 93 LYS C C 1
ATOM 3731 O O . LYS C 2 95 ? 57.902 31.641 26.973 1.00 37.16 93 LYS C O 1
ATOM 3737 N N . ILE C 2 96 ? 58.759 29.577 27.027 1.00 37.32 94 ILE C N 1
ATOM 3738 C CA . ILE C 2 96 ? 58.263 29.366 28.387 1.00 42.56 94 ILE C CA 1
ATOM 3739 C C . ILE C 2 96 ? 59.188 29.947 29.463 1.00 45.79 94 ILE C C 1
ATOM 3740 O O . ILE C 2 96 ? 58.748 30.223 30.582 1.00 46.50 94 ILE C O 1
ATOM 3745 N N . LYS C 2 97 ? 60.461 30.140 29.123 1.00 47.76 95 LYS C N 1
ATOM 3746 C CA . LYS C 2 97 ? 61.375 30.863 30.003 1.00 51.85 95 LYS C CA 1
ATOM 3747 C C . LYS C 2 97 ? 60.916 32.306 30.172 1.00 52.43 95 LYS C C 1
ATOM 3748 O O . LYS C 2 97 ? 60.910 32.840 31.280 1.00 53.49 95 LYS C O 1
ATOM 3754 N N . MET D 2 5 ? -24.733 6.113 -2.804 1.00 62.19 3 MET D N 1
ATOM 3755 C CA . MET D 2 5 ? -24.977 5.298 -1.619 1.00 61.31 3 MET D CA 1
ATOM 3756 C C . MET D 2 5 ? -24.771 6.103 -0.337 1.00 55.71 3 MET D C 1
ATOM 3757 O O . MET D 2 5 ? -23.689 6.643 -0.102 1.00 54.91 3 MET D O 1
ATOM 3762 N N . LEU D 2 6 ? -25.809 6.173 0.494 1.00 49.97 4 LEU D N 1
ATOM 3763 C CA . LEU D 2 6 ? -25.760 6.979 1.709 1.00 45.16 4 LEU D CA 1
ATOM 3764 C C . LEU D 2 6 ? -24.905 6.317 2.785 1.00 37.46 4 LEU D C 1
ATOM 3765 O O . LEU D 2 6 ? -25.040 5.120 3.041 1.00 36.62 4 LEU D O 1
ATOM 3770 N N . PRO D 2 7 ? -24.020 7.100 3.420 1.00 31.34 5 PRO D N 1
ATOM 3771 C CA . PRO D 2 7 ? -23.156 6.570 4.477 1.00 27.28 5 PRO D CA 1
ATOM 3772 C C . PRO D 2 7 ? -23.939 6.010 5.658 1.00 23.57 5 PRO D C 1
ATOM 3773 O O . PRO D 2 7 ? -24.965 6.554 6.047 1.00 24.82 5 PRO D O 1
ATOM 3777 N N . ASN D 2 8 ? -23.459 4.903 6.203 1.00 20.96 6 ASN D N 1
ATOM 3778 C CA . ASN D 2 8 ? -23.959 4.398 7.469 1.00 20.22 6 ASN D CA 1
ATOM 3779 C C . ASN D 2 8 ? -22.802 3.750 8.221 1.00 16.18 6 ASN D C 1
ATOM 3780 O O . ASN D 2 8 ? -21.679 3.673 7.694 1.00 16.98 6 ASN D O 1
ATOM 3785 N N . GLN D 2 9 ? -23.048 3.307 9.449 1.00 15.79 7 GLN D N 1
ATOM 3786 C CA . GLN D 2 9 ? -21.955 2.946 10.352 1.00 15.03 7 GLN D CA 1
ATOM 3787 C C . GLN D 2 9 ? -21.306 1.615 10.006 1.00 13.61 7 GLN D C 1
ATOM 3788 O O . GLN D 2 9 ? -20.284 1.262 10.602 1.00 14.70 7 GLN D O 1
ATOM 3794 N N . THR D 2 10 ? -21.884 0.872 9.065 1.00 14.29 8 THR D N 1
ATOM 3795 C CA . THR D 2 10 ? -21.358 -0.456 8.755 1.00 15.69 8 THR D CA 1
ATOM 3796 C C . THR D 2 10 ? -20.802 -0.490 7.343 1.00 15.88 8 THR D C 1
ATOM 3797 O O . THR D 2 10 ? -21.510 -0.164 6.391 1.00 17.18 8 THR D O 1
ATOM 3801 N N . ILE D 2 11 ? -19.531 -0.879 7.203 1.00 15.22 9 ILE D N 1
ATOM 3802 C CA . ILE D 2 11 ? -18.980 -1.117 5.877 1.00 16.22 9 ILE D CA 1
ATOM 3803 C C . ILE D 2 11 ? -19.013 -2.600 5.532 1.00 16.54 9 ILE D C 1
ATOM 3804 O O . ILE D 2 11 ? -18.916 -3.476 6.405 1.00 17.74 9 ILE D O 1
ATOM 3809 N N . TYR D 2 12 ? -19.190 -2.859 4.245 1.00 17.84 10 TYR D N 1
ATOM 3810 C CA . TYR D 2 12 ? -19.257 -4.206 3.695 1.00 19.58 10 TYR D CA 1
ATOM 3811 C C . TYR D 2 12 ? -18.065 -4.380 2.777 1.00 19.43 10 TYR D C 1
ATOM 3812 O O . TYR D 2 12 ? -17.889 -3.613 1.838 1.00 20.75 10 TYR D O 1
ATOM 3821 N N . ILE D 2 13 ? -17.246 -5.384 3.057 1.00 18.51 11 ILE D N 1
ATOM 3822 C CA . ILE D 2 13 ? -16.013 -5.595 2.310 1.00 17.29 11 ILE D CA 1
ATOM 3823 C C . ILE D 2 13 ? -16.099 -6.908 1.569 1.00 19.58 11 ILE D C 1
ATOM 3824 O O . ILE D 2 13 ? -16.506 -7.917 2.138 1.00 19.61 11 ILE D O 1
ATOM 3829 N N . ASN D 2 14 ? -15.749 -6.908 0.293 1.00 21.93 12 ASN D N 1
ATOM 3830 C CA . ASN D 2 14 ? -15.493 -8.187 -0.355 1.00 23.41 12 ASN D CA 1
ATOM 3831 C C . ASN D 2 14 ? -14.164 -8.201 -1.081 1.00 21.34 12 ASN D C 1
ATOM 3832 O O . ASN D 2 14 ? -13.372 -7.258 -0.942 1.00 19.81 12 ASN D O 1
ATOM 3837 N N . ASN D 2 15 ? -13.924 -9.284 -1.811 1.00 22.02 13 ASN D N 1
ATOM 3838 C CA . ASN D 2 15 ? -12.616 -9.586 -2.392 1.00 21.65 13 ASN D CA 1
ATOM 3839 C C . ASN D 2 15 ? -11.570 -9.847 -1.318 1.00 22.07 13 ASN D C 1
ATOM 3840 O O . ASN D 2 15 ? -10.393 -9.597 -1.540 1.00 23.97 13 ASN D O 1
ATOM 3845 N N . LEU D 2 16 ? -11.989 -10.353 -0.161 1.00 21.29 14 LEU D N 1
ATOM 3846 C CA . LEU D 2 16 ? -11.030 -10.708 0.891 1.00 21.05 14 LEU D CA 1
ATOM 3847 C C . LEU D 2 16 ? -10.385 -12.040 0.573 1.00 22.20 14 LEU D C 1
ATOM 3848 O O . LEU D 2 16 ? -11.003 -12.916 -0.037 1.00 23.28 14 LEU D O 1
ATOM 3853 N N . ASN D 2 17 ? -9.136 -12.189 0.994 1.00 21.73 15 ASN D N 1
ATOM 3854 C CA . ASN D 2 17 ? -8.354 -13.403 0.753 1.00 21.27 15 ASN D CA 1
ATOM 3855 C C . ASN D 2 17 ? -8.957 -14.616 1.442 1.00 22.22 15 ASN D C 1
ATOM 3856 O O . ASN D 2 17 ? -8.956 -14.716 2.664 1.00 24.32 15 ASN D O 1
ATOM 3861 N N . GLU D 2 18 ? -9.443 -15.553 0.639 1.00 23.52 16 GLU D N 1
ATOM 3862 C CA . GLU D 2 18 ? -10.180 -16.697 1.156 1.00 24.91 16 GLU D CA 1
ATOM 3863 C C . GLU D 2 18 ? -9.286 -17.760 1.797 1.00 24.57 16 GLU D C 1
ATOM 3864 O O . GLU D 2 18 ? -9.789 -18.739 2.355 1.00 26.07 16 GLU D O 1
ATOM 3870 N N . LYS D 2 19 ? -7.968 -17.580 1.715 1.00 23.73 17 LYS D N 1
ATOM 3871 C CA . LYS D 2 19 ? -7.038 -18.547 2.301 1.00 27.23 17 LYS D CA 1
ATOM 3872 C C . LYS D 2 19 ? -6.765 -18.288 3.780 1.00 27.79 17 LYS D C 1
ATOM 3873 O O . LYS D 2 19 ? -6.171 -19.126 4.461 1.00 30.22 17 LYS D O 1
ATOM 3879 N N . ILE D 2 20 ? -7.192 -17.130 4.271 1.00 25.07 18 ILE D N 1
ATOM 3880 C CA . ILE D 2 20 ? -6.921 -16.740 5.646 1.00 24.06 18 ILE D CA 1
ATOM 3881 C C . ILE D 2 20 ? -8.015 -17.269 6.579 1.00 24.09 18 ILE D C 1
ATOM 3882 O O . ILE D 2 20 ? -9.206 -17.090 6.320 1.00 24.91 18 ILE D O 1
ATOM 3887 N N . LYS D 2 21 ? -7.608 -17.930 7.660 1.00 23.87 19 LYS D N 1
ATOM 3888 C CA . LYS D 2 21 ? -8.551 -18.402 8.672 1.00 25.59 19 LYS D CA 1
ATOM 3889 C C . LYS D 2 21 ? -9.309 -17.227 9.302 1.00 23.01 19 LYS D C 1
ATOM 3890 O O . LYS D 2 21 ? -8.759 -16.143 9.462 1.00 21.63 19 LYS D O 1
ATOM 3896 N N . LYS D 2 22 ? -10.572 -17.446 9.654 1.00 23.78 20 LYS D N 1
ATOM 3897 C CA . LYS D 2 22 ? -11.433 -16.345 10.080 1.00 21.81 20 LYS D CA 1
ATOM 3898 C C . LYS D 2 22 ? -10.978 -15.654 11.357 1.00 21.02 20 LYS D C 1
ATOM 3899 O O . LYS D 2 22 ? -11.087 -14.436 11.469 1.00 20.41 20 LYS D O 1
ATOM 3905 N N . GLU D 2 23 ? -10.484 -16.425 12.321 1.00 23.04 21 GLU D N 1
ATOM 3906 C CA . GLU D 2 23 ? -9.998 -15.827 13.559 1.00 23.30 21 GLU D CA 1
ATOM 3907 C C . GLU D 2 23 ? -8.896 -14.811 13.253 1.00 20.64 21 GLU D C 1
ATOM 3908 O O . GLU D 2 23 ? -8.934 -13.668 13.729 1.00 19.87 21 GLU D O 1
ATOM 3914 N N . GLU D 2 24 ? -7.933 -15.216 12.427 1.00 20.94 22 GLU D N 1
ATOM 3915 C CA . GLU D 2 24 ? -6.863 -14.303 12.027 1.00 20.02 22 GLU D CA 1
ATOM 3916 C C . GLU D 2 24 ? -7.358 -13.149 11.159 1.00 18.11 22 GLU D C 1
ATOM 3917 O O . GLU D 2 24 ? -6.943 -12.005 11.342 1.00 17.65 22 GLU D O 1
ATOM 3923 N N . LEU D 2 25 ? -8.236 -13.445 10.210 1.00 17.49 23 LEU D N 1
ATOM 3924 C CA . LEU D 2 25 ? -8.788 -12.393 9.371 1.00 17.06 23 LEU D CA 1
ATOM 3925 C C . LEU D 2 25 ? -9.463 -11.313 10.220 1.00 16.39 23 LEU D C 1
ATOM 3926 O O . LEU D 2 25 ? -9.262 -10.114 9.995 1.00 14.74 23 LEU D O 1
ATOM 3931 N N . LYS D 2 26 ? -10.267 -11.732 11.197 1.00 16.53 24 LYS D N 1
ATOM 3932 C CA . LYS D 2 26 ? -10.936 -10.777 12.085 1.00 16.83 24 LYS D CA 1
ATOM 3933 C C . LYS D 2 26 ? -9.947 -9.962 12.923 1.00 15.19 24 LYS D C 1
ATOM 3934 O O . LYS D 2 26 ? -10.118 -8.764 13.071 1.00 14.55 24 LYS D O 1
ATOM 3940 N N . LYS D 2 27 ? -8.911 -10.604 13.456 1.00 15.34 25 LYS D N 1
ATOM 3941 C CA . LYS D 2 27 ? -7.903 -9.873 14.221 1.00 15.90 25 LYS D CA 1
ATOM 3942 C C . LYS D 2 27 ? -7.211 -8.826 13.370 1.00 13.53 25 LYS D C 1
ATOM 3943 O O . LYS D 2 27 ? -6.993 -7.692 13.827 1.00 13.81 25 LYS D O 1
ATOM 3949 N N . SER D 2 28 ? -6.897 -9.192 12.126 1.00 12.72 26 SER D N 1
ATOM 3950 C CA . SER D 2 28 ? -6.230 -8.263 11.232 1.00 13.70 26 SER D CA 1
ATOM 3951 C C . SER D 2 28 ? -7.165 -7.150 10.752 1.00 12.69 26 SER D C 1
ATOM 3952 O O . SER D 2 28 ? -6.738 -5.999 10.628 1.00 14.52 26 SER D O 1
ATOM 3955 N N . LEU D 2 29 ? -8.435 -7.473 10.491 1.00 12.45 27 LEU D N 1
ATOM 3956 C CA . LEU D 2 29 ? -9.400 -6.429 10.156 1.00 12.23 27 LEU D CA 1
ATOM 3957 C C . LEU D 2 29 ? -9.565 -5.424 11.307 1.00 12.62 27 LEU D C 1
ATOM 3958 O O . LEU D 2 29 ? -9.651 -4.209 11.089 1.00 12.77 27 LEU D O 1
ATOM 3963 N N . TYR D 2 30 ? -9.618 -5.934 12.534 1.00 12.19 28 TYR D N 1
ATOM 3964 C CA . TYR D 2 30 ? -9.719 -5.059 13.695 1.00 12.23 28 TYR D CA 1
ATOM 3965 C C . TYR D 2 30 ? -8.526 -4.117 13.737 1.00 12.57 28 TYR D C 1
ATOM 3966 O O . TYR D 2 30 ? -8.675 -2.914 13.911 1.00 12.50 28 TYR D O 1
ATOM 3975 N N . ALA D 2 31 ? -7.336 -4.673 13.556 1.00 12.28 29 ALA D N 1
ATOM 3976 C CA . ALA D 2 31 ? -6.130 -3.858 13.621 1.00 12.72 29 ALA D CA 1
ATOM 3977 C C . ALA D 2 31 ? -6.069 -2.778 12.537 1.00 13.25 29 ALA D C 1
ATOM 3978 O O . ALA D 2 31 ? -5.765 -1.626 12.820 1.00 14.53 29 ALA D O 1
ATOM 3980 N N . ILE D 2 32 ? -6.340 -3.148 11.296 1.00 11.91 30 ILE D N 1
ATOM 3981 C CA . ILE D 2 32 ? -6.206 -2.179 10.207 1.00 11.95 30 ILE D CA 1
ATOM 3982 C C . ILE D 2 32 ? -7.308 -1.106 10.261 1.00 13.16 30 ILE D C 1
ATOM 3983 O O . ILE D 2 32 ? -7.073 0.059 9.908 1.00 15.42 30 ILE D O 1
ATOM 3988 N N . PHE D 2 33 ? -8.502 -1.478 10.718 1.00 12.74 31 PHE D N 1
ATOM 3989 C CA . PHE D 2 33 ? -9.594 -0.499 10.761 1.00 12.00 31 PHE D CA 1
ATOM 3990 C C . PHE D 2 33 ? -9.653 0.277 12.063 1.00 12.35 31 PHE D C 1
ATOM 3991 O O . PHE D 2 33 ? -10.356 1.288 12.157 1.00 13.22 31 PHE D O 1
ATOM 3999 N N . SER D 2 34 ? -8.864 -0.142 13.058 1.00 11.37 32 SER D N 1
ATOM 4000 C CA . SER D 2 34 ? -8.860 0.551 14.352 1.00 12.45 32 SER D CA 1
ATOM 4001 C C . SER D 2 34 ? -8.387 2.007 14.267 1.00 14.17 32 SER D C 1
ATOM 4002 O O . SER D 2 34 ? -8.685 2.818 15.146 1.00 16.24 32 SER D O 1
ATOM 4005 N N . GLN D 2 35 ? -7.666 2.348 13.204 1.00 13.53 33 GLN D N 1
ATOM 4006 C CA . GLN D 2 35 ? -7.210 3.724 13.024 1.00 15.06 33 GLN D CA 1
ATOM 4007 C C . GLN D 2 35 ? -8.370 4.704 12.795 1.00 15.59 33 GLN D C 1
ATOM 4008 O O . GLN D 2 35 ? -8.209 5.906 12.991 1.00 19.59 33 GLN D O 1
ATOM 4014 N N . PHE D 2 36 ? -9.535 4.203 12.381 1.00 14.18 34 PHE D N 1
ATOM 4015 C CA . PHE D 2 36 ? -10.637 5.088 11.992 1.00 13.02 34 PHE D CA 1
ATOM 4016 C C . PHE D 2 36 ? -11.665 5.403 13.063 1.00 14.43 34 PHE D C 1
ATOM 4017 O O . PHE D 2 36 ? -12.365 6.417 12.973 1.00 16.10 34 PHE D O 1
ATOM 4025 N N . GLY D 2 37 ? -11.768 4.543 14.064 1.00 14.71 35 GLY D N 1
ATOM 4026 C CA . GLY D 2 37 ? -12.764 4.746 15.092 1.00 14.61 35 GLY D CA 1
ATOM 4027 C C . GLY D 2 37 ? -12.946 3.507 15.926 1.00 14.46 35 GLY D C 1
ATOM 4028 O O . GLY D 2 37 ? -12.328 2.471 15.660 1.00 15.06 35 GLY D O 1
ATOM 4029 N N . GLN D 2 38 ? -13.814 3.612 16.927 1.00 12.77 36 GLN D N 1
ATOM 4030 C CA . GLN D 2 38 ? -14.213 2.451 17.707 1.00 12.67 36 GLN D CA 1
ATOM 4031 C C . GLN D 2 38 ? -15.003 1.513 16.822 1.00 14.12 36 GLN D C 1
ATOM 4032 O O . GLN D 2 38 ? -15.890 1.950 16.079 1.00 15.63 36 GLN D O 1
ATOM 4038 N N . ILE D 2 39 ? -14.677 0.229 16.913 1.00 12.74 37 ILE D N 1
ATOM 4039 C CA . ILE D 2 39 ? -15.365 -0.812 16.166 1.00 12.32 37 ILE D CA 1
ATOM 4040 C C . ILE D 2 39 ? -16.236 -1.602 17.128 1.00 12.50 37 ILE D C 1
ATOM 4041 O O . ILE D 2 39 ? -15.744 -2.123 18.135 1.00 14.94 37 ILE D O 1
ATOM 4046 N N . LEU D 2 40 ? -17.541 -1.638 16.844 1.00 12.19 38 LEU D N 1
ATOM 4047 C CA . LEU D 2 40 ? -18.495 -2.336 17.697 1.00 11.75 38 LEU D CA 1
ATOM 4048 C C . LEU D 2 40 ? -18.525 -3.838 17.445 1.00 13.27 38 LEU D C 1
ATOM 4049 O O . LEU D 2 40 ? -18.734 -4.609 18.373 1.00 15.31 38 LEU D O 1
ATOM 4054 N N . ASP D 2 41 ? -18.354 -4.251 16.190 1.00 12.87 39 ASP D N 1
ATOM 4055 C CA . ASP D 2 41 ? -18.255 -5.679 15.883 1.00 13.94 39 ASP D CA 1
ATOM 4056 C C . ASP D 2 41 ? -17.684 -5.910 14.493 1.00 14.89 39 ASP D C 1
ATOM 4057 O O . ASP D 2 41 ? -17.643 -4.995 13.662 1.00 14.13 39 ASP D O 1
ATOM 4062 N N . ILE D 2 42 ? -17.230 -7.141 14.263 1.00 13.43 40 ILE D N 1
ATOM 4063 C CA . ILE D 2 42 ? -16.791 -7.572 12.944 1.00 14.70 40 ILE D CA 1
ATOM 4064 C C . ILE D 2 42 ? -17.449 -8.911 12.669 1.00 16.11 40 ILE D C 1
ATOM 4065 O O . ILE D 2 42 ? -17.439 -9.800 13.524 1.00 17.02 40 ILE D O 1
ATOM 4070 N N . VAL D 2 43 ? -18.031 -9.054 11.487 1.00 16.27 41 VAL D N 1
ATOM 4071 C CA . VAL D 2 43 ? -18.654 -10.311 11.096 1.00 19.21 41 VAL D CA 1
ATOM 4072 C C . VAL D 2 43 ? -17.946 -10.854 9.868 1.00 19.07 41 VAL D C 1
ATOM 4073 O O . VAL D 2 43 ? -17.873 -10.181 8.842 1.00 19.11 41 VAL D O 1
ATOM 4077 N N . ALA D 2 44 ? -17.401 -12.061 9.983 1.00 20.27 42 ALA D N 1
ATOM 4078 C CA . ALA D 2 44 ? -16.735 -12.715 8.859 1.00 21.77 42 ALA D CA 1
ATOM 4079 C C . ALA D 2 44 ? -16.895 -14.223 8.978 1.00 25.03 42 ALA D C 1
ATOM 4080 O O . ALA D 2 44 ? -16.030 -14.903 9.523 1.00 26.90 42 ALA D O 1
ATOM 4082 N N . LEU D 2 45 ? -18.017 -14.737 8.491 1.00 27.97 43 LEU D N 1
ATOM 4083 C CA . LEU D 2 45 ? -18.336 -16.156 8.630 1.00 29.85 43 LEU D CA 1
ATOM 4084 C C . LEU D 2 45 ? -17.710 -17.021 7.536 1.00 31.78 43 LEU D C 1
ATOM 4085 O O . LEU D 2 45 ? -17.494 -16.564 6.414 1.00 32.84 43 LEU D O 1
ATOM 4090 N N A LYS D 2 46 ? -17.448 -18.282 7.861 0.58 32.22 44 LYS D N 1
ATOM 4091 N N B LYS D 2 46 ? -17.399 -18.267 7.884 0.42 32.23 44 LYS D N 1
ATOM 4092 C CA A LYS D 2 46 ? -16.867 -19.222 6.905 0.58 34.33 44 LYS D CA 1
ATOM 4093 C CA B LYS D 2 46 ? -16.906 -19.228 6.905 0.42 33.69 44 LYS D CA 1
ATOM 4094 C C A LYS D 2 46 ? -17.976 -19.990 6.165 0.58 36.51 44 LYS D C 1
ATOM 4095 C C B LYS D 2 46 ? -18.088 -19.980 6.311 0.42 35.59 44 LYS D C 1
ATOM 4096 O O A LYS D 2 46 ? -17.974 -21.221 6.128 0.58 38.58 44 LYS D O 1
ATOM 4097 O O B LYS D 2 46 ? -18.258 -21.180 6.530 0.42 36.60 44 LYS D O 1
ATOM 4108 N N . THR D 2 47 ? -18.917 -19.251 5.577 1.00 36.11 45 THR D N 1
ATOM 4109 C CA . THR D 2 47 ? -20.068 -19.836 4.899 1.00 36.75 45 THR D CA 1
ATOM 4110 C C . THR D 2 47 ? -20.079 -19.394 3.441 1.00 39.07 45 THR D C 1
ATOM 4111 O O . THR D 2 47 ? -19.371 -18.452 3.069 1.00 38.86 45 THR D O 1
ATOM 4115 N N . LEU D 2 48 ? -20.884 -20.067 2.621 1.00 41.18 46 LEU D N 1
ATOM 4116 C CA . LEU D 2 48 ? -21.008 -19.710 1.208 1.00 41.63 46 LEU D CA 1
ATOM 4117 C C . LEU D 2 48 ? -21.493 -18.269 1.028 1.00 41.87 46 LEU D C 1
ATOM 4118 O O . LEU D 2 48 ? -20.971 -17.532 0.191 1.00 42.27 46 LEU D O 1
ATOM 4123 N N . LYS D 2 49 ? -22.480 -17.861 1.819 1.00 42.57 47 LYS D N 1
ATOM 4124 C CA . LYS D 2 49 ? -23.020 -16.510 1.695 1.00 44.19 47 LYS D CA 1
ATOM 4125 C C . LYS D 2 49 ? -22.010 -15.417 2.053 1.00 40.26 47 LYS D C 1
ATOM 4126 O O . LYS D 2 49 ? -22.116 -14.289 1.571 1.00 41.00 47 LYS D O 1
ATOM 4132 N N . MET D 2 50 ? -21.032 -15.743 2.891 1.00 35.53 48 MET D N 1
ATOM 4133 C CA . MET D 2 50 ? -20.050 -14.738 3.297 1.00 32.79 48 MET D CA 1
ATOM 4134 C C . MET D 2 50 ? -18.642 -15.010 2.787 1.00 29.28 48 MET D C 1
ATOM 4135 O O . MET D 2 50 ? -17.670 -14.441 3.294 1.00 26.84 48 MET D O 1
ATOM 4140 N N . ARG D 2 51 ? -18.533 -15.867 1.779 1.00 29.91 49 ARG D N 1
ATOM 4141 C CA . ARG D 2 51 ? -17.236 -16.223 1.232 1.00 29.47 49 ARG D CA 1
ATOM 4142 C C . ARG D 2 51 ? -16.511 -14.984 0.711 1.00 27.55 49 ARG D C 1
ATOM 4143 O O . ARG D 2 51 ? -17.026 -14.278 -0.157 1.00 28.64 49 ARG D O 1
ATOM 4151 N N . GLY D 2 52 ? -15.329 -14.711 1.263 1.00 24.16 50 GLY D N 1
ATOM 4152 C CA . GLY D 2 52 ? -14.530 -13.557 0.873 1.00 24.78 50 GLY D CA 1
ATOM 4153 C C . GLY D 2 52 ? -15.121 -12.214 1.276 1.00 22.71 50 GLY D C 1
ATOM 4154 O O . GLY D 2 52 ? -14.762 -11.181 0.718 1.00 20.95 50 GLY D O 1
ATOM 4155 N N . GLN D 2 53 ? -16.026 -12.220 2.249 1.00 21.47 51 GLN D N 1
ATOM 4156 C CA . GLN D 2 53 ? -16.732 -11.006 2.638 1.00 20.54 51 GLN D CA 1
ATOM 4157 C C . GLN D 2 53 ? -16.701 -10.763 4.139 1.00 19.37 51 GLN D C 1
ATOM 4158 O O . GLN D 2 53 ? -16.544 -11.695 4.923 1.00 19.60 51 GLN D O 1
ATOM 4164 N N . ALA D 2 54 ? -16.882 -9.507 4.535 1.00 17.54 52 ALA D N 1
ATOM 4165 C CA . ALA D 2 54 ? -16.953 -9.161 5.952 1.00 16.09 52 ALA D CA 1
ATOM 4166 C C . ALA D 2 54 ? -17.732 -7.873 6.159 1.00 16.29 52 ALA D C 1
ATOM 4167 O O . ALA D 2 54 ? -17.852 -7.055 5.239 1.00 17.97 52 ALA D O 1
ATOM 4169 N N . PHE D 2 55 ? -18.274 -7.713 7.364 1.00 15.66 53 PHE D N 1
ATOM 4170 C CA . PHE D 2 55 ? -18.868 -6.459 7.792 1.00 15.56 53 PHE D CA 1
ATOM 4171 C C . PHE D 2 55 ? -18.029 -5.925 8.936 1.00 14.65 53 PHE D C 1
ATOM 4172 O O . PHE D 2 55 ? -17.651 -6.682 9.834 1.00 16.92 53 PHE D O 1
ATOM 4180 N N . VAL D 2 56 ? -17.739 -4.629 8.905 1.00 13.53 54 VAL D N 1
ATOM 4181 C CA . VAL D 2 56 ? -17.107 -3.961 10.040 1.00 11.90 54 VAL D CA 1
ATOM 4182 C C . VAL D 2 56 ? -18.063 -2.856 10.483 1.00 14.07 54 VAL D C 1
ATOM 4183 O O . VAL D 2 56 ? -18.411 -1.967 9.695 1.00 14.88 54 VAL D O 1
ATOM 4187 N N . ILE D 2 57 ? -18.528 -2.960 11.725 1.00 13.96 55 ILE D N 1
ATOM 4188 C CA . ILE D 2 57 ? -19.510 -2.025 12.268 1.00 12.55 55 ILE D CA 1
ATOM 4189 C C . ILE D 2 57 ? -18.790 -1.035 13.160 1.00 13.00 55 ILE D C 1
ATOM 4190 O O . ILE D 2 57 ? -18.204 -1.427 14.181 1.00 12.87 55 ILE D O 1
ATOM 4195 N N . PHE D 2 58 ? -18.804 0.238 12.770 1.00 13.09 56 PHE D N 1
ATOM 4196 C CA . PHE D 2 58 ? -18.200 1.287 13.580 1.00 12.00 56 PHE D CA 1
ATOM 4197 C C . PHE D 2 58 ? -19.223 1.905 14.489 1.00 12.73 56 PHE D C 1
ATOM 4198 O O . PHE D 2 58 ? -20.412 1.895 14.179 1.00 14.10 56 PHE D O 1
ATOM 4206 N N . LYS D 2 59 ? -18.765 2.496 15.587 1.00 12.73 57 LYS D N 1
ATOM 4207 C CA . LYS D 2 59 ? -19.672 3.245 16.458 1.00 14.01 57 LYS D CA 1
ATOM 4208 C C . LYS D 2 59 ? -20.229 4.504 15.772 1.00 14.12 57 LYS D C 1
ATOM 4209 O O . LYS D 2 59 ? -21.402 4.860 15.969 1.00 15.07 57 LYS D O 1
ATOM 4215 N N . GLU D 2 60 ? -19.383 5.188 14.994 1.00 15.38 58 GLU D N 1
ATOM 4216 C CA . GLU D 2 60 ? -19.743 6.441 14.338 1.00 17.32 58 GLU D CA 1
ATOM 4217 C C . GLU D 2 60 ? -19.774 6.322 12.822 1.00 17.23 58 GLU D C 1
ATOM 4218 O O . GLU D 2 60 ? -18.866 5.738 12.221 1.00 17.27 58 GLU D O 1
ATOM 4224 N N . ILE D 2 61 ? -20.795 6.909 12.203 1.00 17.47 59 ILE D N 1
ATOM 4225 C CA . ILE D 2 61 ? -20.878 6.953 10.744 1.00 18.33 59 ILE D CA 1
ATOM 4226 C C . ILE D 2 61 ? -19.664 7.648 10.125 1.00 19.58 59 ILE D C 1
ATOM 4227 O O . ILE D 2 61 ? -19.151 7.187 9.115 1.00 20.53 59 ILE D O 1
ATOM 4232 N N . GLY D 2 62 ? -19.200 8.741 10.731 1.00 19.42 60 GLY D N 1
ATOM 4233 C CA . GLY D 2 62 ? -18.051 9.469 10.198 1.00 20.68 60 GLY D CA 1
ATOM 4234 C C . GLY D 2 62 ? -16.805 8.603 10.119 1.00 21.01 60 GLY D C 1
ATOM 4235 O O . GLY D 2 62 ? -15.971 8.734 9.212 1.00 20.47 60 GLY D O 1
ATOM 4236 N N . SER D 2 63 ? -16.687 7.688 11.070 1.00 19.99 61 SER D N 1
ATOM 4237 C CA . SER D 2 63 ? -15.555 6.770 11.103 1.00 19.89 61 SER D CA 1
ATOM 4238 C C . SER D 2 63 ? -15.643 5.735 9.998 1.00 17.55 61 SER D C 1
ATOM 4239 O O . SER D 2 63 ? -14.640 5.419 9.340 1.00 16.95 61 SER D O 1
ATOM 4242 N N . ALA D 2 64 ? -16.844 5.204 9.784 1.00 16.25 62 ALA D N 1
ATOM 4243 C CA . ALA D 2 64 ? -17.092 4.302 8.672 1.00 15.94 62 ALA D CA 1
ATOM 4244 C C . ALA D 2 64 ? -16.741 4.969 7.347 1.00 15.82 62 ALA D C 1
ATOM 4245 O O . ALA D 2 64 ? -16.127 4.358 6.474 1.00 16.31 62 ALA D O 1
ATOM 4247 N N . SER D 2 65 ? -17.144 6.225 7.194 1.00 17.76 63 SER D N 1
ATOM 4248 C CA A SER D 2 65 ? -16.897 6.947 5.955 0.52 18.37 63 SER D CA 1
ATOM 4249 C CA B SER D 2 65 ? -16.891 6.946 5.952 0.48 18.27 63 SER D CA 1
ATOM 4250 C C . SER D 2 65 ? -15.401 7.089 5.705 1.00 18.11 63 SER D C 1
ATOM 4251 O O . SER D 2 65 ? -14.926 6.858 4.597 1.00 19.87 63 SER D O 1
ATOM 4256 N N . ASN D 2 66 ? -14.663 7.475 6.736 1.00 16.78 64 ASN D N 1
ATOM 4257 C CA . ASN D 2 66 ? -13.221 7.618 6.568 1.00 18.51 64 ASN D CA 1
ATOM 4258 C C . ASN D 2 66 ? -12.569 6.272 6.247 1.00 18.15 64 ASN D C 1
ATOM 4259 O O . ASN D 2 66 ? -11.647 6.197 5.433 1.00 18.13 64 ASN D O 1
ATOM 4264 N N . ALA D 2 67 ? -13.044 5.210 6.891 1.00 16.84 65 ALA D N 1
ATOM 4265 C CA . ALA D 2 67 ? -12.517 3.867 6.647 1.00 15.57 65 ALA D CA 1
ATOM 4266 C C . ALA D 2 67 ? -12.724 3.442 5.201 1.00 15.65 65 ALA D C 1
ATOM 4267 O O . ALA D 2 67 ? -11.811 2.926 4.560 1.00 15.85 65 ALA D O 1
ATOM 4269 N N . LEU D 2 68 ? -13.931 3.671 4.695 1.00 16.06 66 LEU D N 1
ATOM 4270 C CA A LEU D 2 68 ? -14.261 3.298 3.330 0.99 17.21 66 LEU D CA 1
ATOM 4271 C CA B LEU D 2 68 ? -14.285 3.330 3.324 0.01 17.38 66 LEU D CA 1
ATOM 4272 C C . LEU D 2 68 ? -13.381 4.051 2.329 1.00 18.73 66 LEU D C 1
ATOM 4273 O O . LEU D 2 68 ? -12.781 3.436 1.448 1.00 19.63 66 LEU D O 1
ATOM 4282 N N . ARG D 2 69 ? -13.311 5.373 2.466 1.00 18.87 67 ARG D N 1
ATOM 4283 C CA . ARG D 2 69 ? -12.603 6.203 1.493 1.00 19.98 67 ARG D CA 1
ATOM 4284 C C . ARG D 2 69 ? -11.102 5.939 1.518 1.00 19.57 67 ARG D C 1
ATOM 4285 O O . ARG D 2 69 ? -10.447 5.911 0.473 1.00 20.94 67 ARG D O 1
ATOM 4293 N N . THR D 2 70 ? -10.566 5.737 2.715 1.00 17.37 68 THR D N 1
ATOM 4294 C CA . THR D 2 70 ? -9.124 5.579 2.888 1.00 17.75 68 THR D CA 1
ATOM 4295 C C . THR D 2 70 ? -8.638 4.202 2.470 1.00 17.96 68 THR D C 1
ATOM 4296 O O . THR D 2 70 ? -7.580 4.092 1.853 1.00 18.85 68 THR D O 1
ATOM 4300 N N . MET D 2 71 ? -9.402 3.165 2.804 1.00 16.30 69 MET D N 1
ATOM 4301 C CA . MET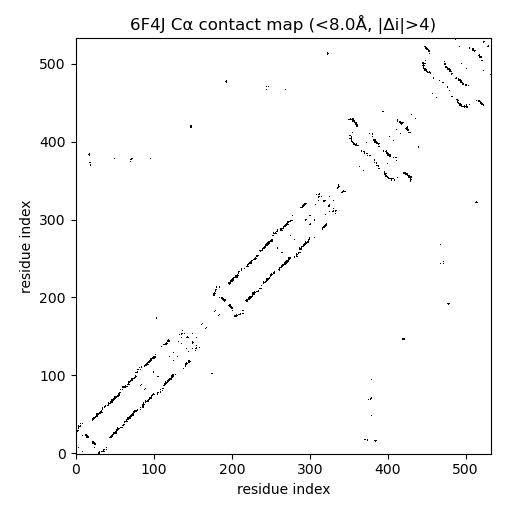 D 2 71 ? -8.945 1.789 2.614 1.00 15.07 69 MET D CA 1
ATOM 4302 C C . MET D 2 71 ? -9.399 1.133 1.321 1.00 16.70 69 MET D C 1
ATOM 4303 O O . MET D 2 71 ? -9.025 -0.008 1.054 1.00 17.74 69 MET D O 1
ATOM 4308 N N . GLN D 2 72 ? -10.196 1.844 0.527 1.00 18.24 70 GLN D N 1
ATOM 4309 C CA . GLN D 2 72 ? -10.662 1.334 -0.754 1.00 19.10 70 GLN D CA 1
ATOM 4310 C C . GLN D 2 72 ? -9.467 0.898 -1.592 1.00 21.95 70 GLN D C 1
ATOM 4311 O O . GLN D 2 72 ? -8.556 1.687 -1.824 1.00 24.27 70 GLN D O 1
ATOM 4317 N N . G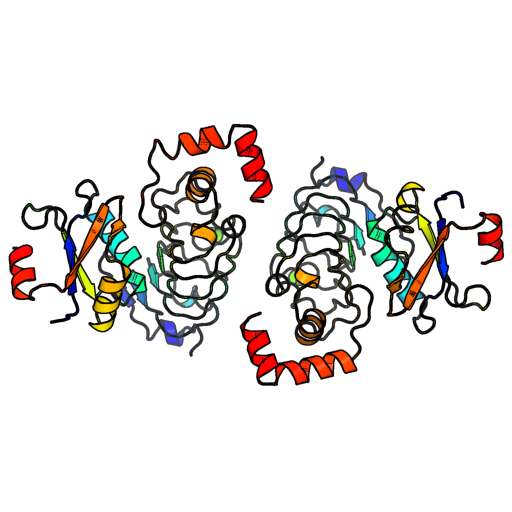LY D 2 73 ? -9.457 -0.366 -2.005 1.00 20.32 71 GLY D N 1
ATOM 4318 C CA . GLY D 2 73 ? -8.371 -0.891 -2.824 1.00 19.90 71 GLY D CA 1
ATOM 4319 C C . GLY D 2 73 ? -7.090 -1.295 -2.115 1.00 21.49 71 GLY D C 1
ATOM 4320 O O . GLY D 2 73 ? -6.152 -1.744 -2.770 1.00 23.04 71 GLY D O 1
ATOM 4321 N N . PHE D 2 74 ? -7.028 -1.136 -0.796 1.00 19.99 72 PHE D N 1
ATOM 4322 C CA . PHE D 2 74 ? -5.815 -1.502 -0.057 1.00 18.63 72 PHE D CA 1
ATOM 4323 C C . PHE D 2 74 ? -5.543 -3.005 -0.215 1.00 18.47 72 PHE D C 1
ATOM 4324 O O . PHE D 2 74 ? -6.449 -3.807 -0.077 1.00 19.55 72 PHE D O 1
ATOM 4332 N N . PRO D 2 75 ? -4.290 -3.389 -0.504 1.00 19.93 73 PRO D N 1
ATOM 4333 C CA . PRO D 2 75 ? -3.956 -4.796 -0.759 1.00 20.77 73 PRO D CA 1
ATOM 4334 C C . PRO D 2 75 ? -3.807 -5.631 0.514 1.00 19.41 73 PRO D C 1
ATOM 4335 O O . PRO D 2 75 ? -2.727 -6.087 0.855 1.00 21.78 73 PRO D O 1
ATOM 4339 N N . PHE D 2 76 ? -4.916 -5.841 1.197 1.00 17.46 74 PHE D N 1
ATOM 4340 C CA . PHE D 2 76 ? -4.983 -6.594 2.446 1.00 16.90 74 PHE D CA 1
ATOM 4341 C C . PHE D 2 76 ? -4.710 -8.058 2.148 1.00 16.52 74 PHE D C 1
ATOM 4342 O O . PHE D 2 76 ? -5.425 -8.657 1.352 1.00 17.55 74 PHE D O 1
ATOM 4350 N N . TYR D 2 77 ? -3.681 -8.638 2.766 1.00 16.29 75 TYR D N 1
ATOM 4351 C CA . TYR D 2 77 ? -3.249 -9.983 2.410 1.00 18.16 75 TYR D CA 1
ATOM 4352 C C . TYR D 2 77 ? -3.126 -10.137 0.886 1.00 20.28 75 TYR D C 1
ATOM 4353 O O . TYR D 2 77 ? -3.521 -11.160 0.306 1.00 20.76 75 TYR D O 1
ATOM 4362 N N . ASP D 2 78 ? -2.625 -9.078 0.254 1.00 22.57 76 ASP D N 1
ATOM 4363 C CA . ASP D 2 78 ? -2.283 -9.057 -1.171 1.00 24.39 76 ASP D CA 1
ATOM 4364 C C . ASP D 2 78 ? -3.473 -9.089 -2.130 1.00 23.97 76 ASP D C 1
ATOM 4365 O O . ASP D 2 78 ? -3.308 -9.386 -3.309 1.00 24.98 76 ASP D O 1
ATOM 4370 N N . LYS D 2 79 ? -4.661 -8.771 -1.622 1.00 21.70 77 LYS D N 1
ATOM 4371 C CA . LYS D 2 79 ? -5.847 -8.633 -2.466 1.00 21.69 77 LYS D CA 1
ATOM 4372 C C . LYS D 2 79 ? -6.486 -7.279 -2.204 1.00 21.93 77 LYS D C 1
ATOM 4373 O O . LYS D 2 79 ? -6.751 -6.942 -1.067 1.00 23.31 77 LYS D O 1
ATOM 4379 N N . PRO D 2 80 ? -6.746 -6.502 -3.262 1.00 22.68 78 PRO D N 1
ATOM 4380 C CA . PRO D 2 80 ? -7.354 -5.173 -3.099 1.00 22.46 78 PRO D CA 1
ATOM 4381 C C . PRO D 2 80 ? -8.758 -5.236 -2.478 1.00 21.82 78 PRO D C 1
ATOM 4382 O O . PRO D 2 80 ? -9.653 -5.888 -3.020 1.00 21.82 78 PRO D O 1
ATOM 4386 N N . MET D 2 81 ? -8.954 -4.561 -1.352 1.00 21.28 79 MET D N 1
ATOM 4387 C CA . MET D 2 81 ? -10.271 -4.561 -0.711 1.00 19.71 79 MET D CA 1
ATOM 4388 C C . MET D 2 81 ? -11.286 -3.790 -1.549 1.00 20.70 79 MET D C 1
ATOM 4389 O O . MET D 2 81 ? -10.969 -2.744 -2.101 1.00 22.18 79 MET D O 1
ATOM 4394 N N . GLN D 2 82 ? -12.501 -4.332 -1.649 1.00 21.06 80 GLN D N 1
ATOM 4395 C CA . GLN D 2 82 ? -13.614 -3.670 -2.314 1.00 22.85 80 GLN D CA 1
ATOM 4396 C C . GLN D 2 82 ? -14.639 -3.316 -1.244 1.00 22.92 80 GLN D C 1
ATOM 4397 O O . GLN D 2 82 ? -15.262 -4.199 -0.645 1.00 25.10 80 GLN D O 1
ATOM 4403 N N . ILE D 2 83 ? -14.794 -2.027 -0.975 1.00 21.18 81 ILE D N 1
ATOM 4404 C CA . ILE D 2 83 ? -15.572 -1.606 0.184 1.00 19.88 81 ILE D CA 1
ATOM 4405 C C . ILE D 2 83 ? -16.792 -0.790 -0.241 1.00 21.01 81 ILE D C 1
ATOM 4406 O O . ILE D 2 83 ? -16.708 0.064 -1.131 1.00 23.79 81 ILE D O 1
ATOM 4411 N N . ALA D 2 84 ? -17.929 -1.093 0.377 1.00 20.85 82 ALA D N 1
ATOM 4412 C CA . ALA D 2 84 ? -19.168 -0.340 0.177 1.00 21.36 82 ALA D CA 1
ATOM 4413 C C . ALA D 2 84 ? -19.852 -0.144 1.526 1.00 22.10 82 ALA D C 1
ATOM 4414 O O . ALA D 2 84 ? -19.580 -0.875 2.474 1.00 23.05 82 ALA D O 1
ATOM 4416 N N . TYR D 2 85 ? -20.729 0.847 1.629 1.00 20.32 83 TYR D N 1
ATOM 4417 C CA . TYR D 2 85 ? -21.574 0.931 2.814 1.00 20.06 83 TYR D CA 1
ATOM 4418 C C . TYR D 2 85 ? -22.557 -0.217 2.729 1.00 20.96 83 TYR D C 1
ATOM 4419 O O . TYR D 2 85 ? -22.968 -0.602 1.624 1.00 23.30 83 TYR D O 1
ATOM 4428 N N . SER D 2 86 ? -22.944 -0.754 3.883 1.00 22.08 84 SER D N 1
ATOM 4429 C CA . SER D 2 86 ? -23.941 -1.816 3.914 1.00 25.45 84 SER D CA 1
ATOM 4430 C C . SER D 2 86 ? -25.234 -1.306 3.299 1.00 29.79 84 SER D C 1
ATOM 4431 O O . SER D 2 86 ? -25.570 -0.127 3.426 1.00 30.17 84 SER D O 1
ATOM 4434 N N . LYS D 2 87 ? -25.942 -2.197 2.620 1.00 33.61 85 LYS D N 1
ATOM 4435 C CA . LYS D 2 87 ? -27.128 -1.807 1.869 1.00 40.45 85 LYS D CA 1
ATOM 4436 C C . LYS D 2 87 ? -28.275 -1.421 2.796 1.00 38.29 85 LYS D C 1
ATOM 4437 O O . LYS D 2 87 ? -28.994 -0.454 2.546 1.00 38.53 85 LYS D O 1
ATOM 4443 N N . SER D 2 88 ? -28.419 -2.176 3.877 1.00 35.46 86 SER D N 1
ATOM 4444 C CA . SER D 2 88 ? -29.434 -1.921 4.894 1.00 34.15 86 SER D CA 1
ATOM 4445 C C . SER D 2 88 ? -29.163 -2.900 6.016 1.00 33.59 86 SER D C 1
ATOM 4446 O O . SER D 2 88 ? -28.434 -3.875 5.825 1.00 33.37 86 SER D O 1
ATOM 4449 N N . ASP D 2 89 ? -29.726 -2.648 7.191 1.00 32.75 87 ASP D N 1
ATOM 4450 C CA . ASP D 2 89 ? -29.551 -3.586 8.292 1.00 33.08 87 ASP D CA 1
ATOM 4451 C C . ASP D 2 89 ? -30.189 -4.919 7.931 1.00 32.41 87 ASP D C 1
ATOM 4452 O O . ASP D 2 89 ? -29.660 -5.975 8.267 1.00 33.98 87 ASP D O 1
ATOM 4457 N N . SER D 2 90 ? -31.320 -4.869 7.227 1.00 33.17 88 SER D N 1
ATOM 4458 C CA . SER D 2 90 ? -31.990 -6.092 6.798 1.00 36.67 88 SER D CA 1
ATOM 4459 C C . SER D 2 90 ? -31.116 -6.936 5.869 1.00 39.47 88 SER D C 1
ATOM 4460 O O . SER D 2 90 ? -31.117 -8.162 5.957 1.00 38.84 88 SER D O 1
ATOM 4463 N N . ASP D 2 91 ? -30.356 -6.280 4.995 1.00 43.37 89 ASP D N 1
ATOM 4464 C CA . ASP D 2 91 ? -29.430 -6.992 4.116 1.00 46.99 89 ASP D CA 1
ATOM 4465 C C . ASP D 2 91 ? -28.296 -7.635 4.911 1.00 38.98 89 ASP D C 1
ATOM 4466 O O . ASP D 2 91 ? -27.832 -8.724 4.576 1.00 37.76 89 ASP D O 1
ATOM 4471 N N . ILE D 2 92 ? -27.845 -6.951 5.959 1.00 33.28 90 ILE D N 1
ATOM 4472 C CA . ILE D 2 92 ? -26.832 -7.515 6.845 1.00 29.17 90 ILE D CA 1
ATOM 4473 C C . ILE D 2 92 ? -27.359 -8.792 7.504 1.00 28.24 90 ILE D C 1
ATOM 4474 O O . ILE D 2 92 ? -26.696 -9.818 7.490 1.00 29.30 90 ILE D O 1
ATOM 4479 N N . VAL D 2 93 ? -28.560 -8.729 8.070 1.00 29.14 91 VAL D N 1
ATOM 4480 C CA . VAL D 2 93 ? -29.149 -9.905 8.707 1.00 31.11 91 VAL D CA 1
ATOM 4481 C C . VAL D 2 93 ? -29.301 -11.066 7.724 1.00 32.68 91 VAL D C 1
ATOM 4482 O O . VAL D 2 93 ? -29.025 -12.217 8.065 1.00 32.87 91 VAL D O 1
ATOM 4486 N N . ALA D 2 94 ? -29.727 -10.760 6.502 1.00 34.72 92 ALA D N 1
ATOM 4487 C CA . ALA D 2 94 ? -29.919 -11.793 5.492 1.00 37.26 92 ALA D CA 1
ATOM 4488 C C . ALA D 2 94 ? -28.595 -12.427 5.066 1.00 39.85 92 ALA D C 1
ATOM 4489 O O . ALA D 2 94 ? -28.532 -13.626 4.796 1.00 41.22 92 ALA D O 1
ATOM 4491 N N . LYS D 2 95 ? -27.538 -11.623 5.009 1.00 41.33 93 LYS D N 1
ATOM 4492 C CA . LYS D 2 95 ? -26.229 -12.143 4.643 1.00 43.84 93 LYS D CA 1
ATOM 4493 C C . LYS D 2 95 ? -25.731 -13.141 5.690 1.00 42.24 93 LYS D C 1
ATOM 4494 O O . LYS D 2 95 ? -25.171 -14.177 5.344 1.00 41.33 93 LYS D O 1
ATOM 4500 N N . ILE D 2 96 ? -25.958 -12.831 6.965 1.00 41.94 94 ILE D N 1
ATOM 4501 C CA . ILE D 2 96 ? -25.460 -13.657 8.068 1.00 45.45 94 ILE D CA 1
ATOM 4502 C C . ILE D 2 96 ? -26.095 -15.044 8.087 1.00 46.62 94 ILE D C 1
ATOM 4503 O O . ILE D 2 96 ? -27.322 -15.171 8.093 1.00 47.98 94 ILE D O 1
#

Solvent-accessible surface area: 25183 Å² total; per-residue (Å²): 150,67,121,0,44,48,119,21,3,110,165,14,96,59,46,99,4,9,34,156,46,72,2,0,15,0,32,49,86,99,0,51,63,0,51,67,3,38,41,3,135,45,77,4,12,2,2,3,0,0,52,4,39,0,80,40,2,26,87,19,42,143,6,73,99,1,80,15,1,1,0,0,59,10,133,0,56,34,0,29,80,24,12,50,130,10,0,54,40,3,14,3,0,0,0,2,13,5,57,0,85,86,11,24,35,0,65,4,0,57,28,4,112,99,0,77,15,0,0,0,28,133,4,52,0,23,120,62,104,51,14,46,78,9,0,4,64,82,2,83,52,0,117,7,0,15,0,96,62,9,93,129,173,43,53,113,58,2,85,120,66,6,186,64,168,144,0,114,59,41,36,137,153,36,45,152,65,120,0,46,53,121,14,3,112,119,10,97,60,48,133,6,22,10,175,21,64,2,0,15,0,31,49,70,107,0,48,66,0,49,68,2,41,39,2,137,44,75,5,16,1,2,3,0,0,49,4,33,1,58,39,2,22,87,19,41,116,5,52,94,1,90,18,0,1,0,0,58,10,87,0,50,32,0,34,87,24,11,51,139,14,0,42,39,1,19,16,0,0,0,2,12,5,62,0,87,84,9,27,36,1,48,4,0,57,29,2,107,114,0,89,25,1,0,0,32,119,3,45,0,30,111,70,107,44,15,60,61,13,0,2,82,53,2,90,44,0,149,8,0,10,1,86,69,7,89,134,137,58,28,100,60,0,67,102,50,6,196,56,166,114,0,113,70,28,46,165,150,51,171,67,37,64,4,0,48,0,54,38,2,29,31,155,10,170,26,135,56,0,29,91,6,0,16,9,2,0,2,24,30,10,61,7,89,49,2,25,4,69,175,63,150,104,0,127,7,17,0,0,0,39,0,110,105,88,44,15,0,34,67,0,35,162,69,8,90,37,36,75,1,3,72,72,72,2,93,12,45,41,3,178,45,103,85,40,21,72,54,53,84,175,140,152,54,41,69,5,0,45,0,49,45,2,16,105,171,7,154,28,104,78,0,52,78,8,0,13,9,1,0,3,20,20,9,62,7,88,58,2,26,5,65,149,70,137,114,0,138,3,22,0,0,0,40,0,108,103,87,51,18,0,16,59,0,25,150,71,7,86,37,36,56,1,3,88,67,72,2,93,13,46,25,2,158,45,110,84,54,22,111,63,49,85

B-factor: mean 23.91, std 12.6, range [8.79, 89.49]

Foldseek 3Di:
DDADELVLQVVFDWDQDPVRWTETEPAAPQHADDDDCVSVVLRGQEYAHANHAYQEADDAAARANHAEYHHHAYAHAAYDADCCVRHLNHAEYENARYAHAAPVRCLRVLPRPRHAYYEPHNYNHCPDPCNLLVCCASRVNHAAYNRHGCDPVSNVVSVVQCVDPVNVVVVVVSD/DDEDELVLQVPFDFDQDPVRWTETEPEAPQHADDDDCVSVVLPGQEYAHANHAYQEADDAAARQNHAEYHHHAYAHAAYDAPCCVRHQNHAEYEHHRYEHAAPVRCVRVLNRPRHAYYEPHNYNHCVDPCSLLVCCQSRVNHAAYNRHGCDPVSSVVSVVQCPDPVNVVVVVVD/DQDQKKKKAQADQVDDVVVVQVVVCVVLVVLAAWPDKDADPDPLQRRMIMTGHPDSRSLVCCQVPQQQPQDVHTTIHMDHDPDVVSVVVSVD/DDFDQKKKKAQADQVDDPVVVQVVVCVVLVVQAAWPDKDQDPDPLRRRMIMTGHPDSNSVVCSQVVQQQPQDVHTTIHMDHDPDVVSVVVSD

Radius of gyration: 28.98 Å; Cα contacts (8 Å, |Δi|>4): 1213; chains: 4; bounding box: 96×58×43 Å

GO terms:
  GO:0000278 mitotic cell cycle (P, HMP)
  GO:0000398 mRNA splicing, via spliceosome (P, IC)
  GO:0071011 precatalytic spliceosome (C, HDA)
  GO:0071013 catalytic step 2 spliceosome (C, HDA)
  GO:0006325 chromatin organization (P, IMP)
  GO:0005515 protein binding (F, IPI)

CATH classification: 3.80.10.10

Nearest PDB structures (foldseek):
  6f4j-assembly2_B  TM=1.001E+00  e=3.209E-34  Drosophila melanogaster
  8c6j-assembly1_W  TM=9.643E-01  e=3.626E-24  Homo sapiens
  1a9n-assembly2_C  TM=9.622E-01  e=1.016E-23  Homo sapiens
  1a9n-assembly1_A  TM=9.835E-01  e=2.522E-21  Homo sapiens
  7evo-assembly1_F  TM=9.798E-01  e=1.462E-21  Homo sapiens

Organism: Drosophila melanogaster (NCBI:txid7227)

Sequence (533 aa):
MVKLTPELINQQSMQYINPVRRERELDLRGYKIPQIENLGATLDQFDTIDLSDNDLRKLDNLLPHLPRLKTLLLNNNNRRILRISSSEGLEEAVPNLGSSIIILTGNNNLQELSDLEPLVVGFTKLETISLLIINPVSTKPNYREYMAYKFPQQLRLLDFRKIIKQKDRRQAAQEFFRRTKQGKDVLKEISMVKLTPELINQSMQYINPVRRERRELDLRGYKIPQIENLGATLDQFDTIDLSDNDLRKLDNLPHHLPRLKTLLLNNNRRILRISSEGLEEAVPNLGSSIIILTGNNNLQELSDLEPLVVGFTKLETISLLINPVSTKPNYREYMAYKFPQLRLLDFRRKIKQKDRQAAQEFFRTKQGKDVLKEILPNQTIYINNLNEKIKKEELKKSLYAIFSQFGQILDIVALKTLKMMRRGQAFVIFKEIGSASNALRTMQGFPFYDKPMQIAYSKSDSDIVAKIKMLPNQTIYINNLNEKIKKEELKKSLYAIFSQFGQILDIVALKKTLKMRGQAFVIFKEIGSASSNALLRTMQGFPFYDKPMQIAYSKSDSDIVAKI